Protein AF-A0A538G7Y5-F1 (afdb_monomer)

Radius of gyration: 35.53 Å; Cα contacts (8 Å, |Δi|>4): 557; chains: 1; bounding box: 92×78×124 Å

Structure (mmCIF, N/CA/C/O backbone):
data_AF-A0A538G7Y5-F1
#
_entry.id   AF-A0A538G7Y5-F1
#
loop_
_atom_site.group_PDB
_atom_site.id
_atom_site.type_symbol
_atom_site.label_atom_id
_atom_site.label_alt_id
_atom_site.label_comp_id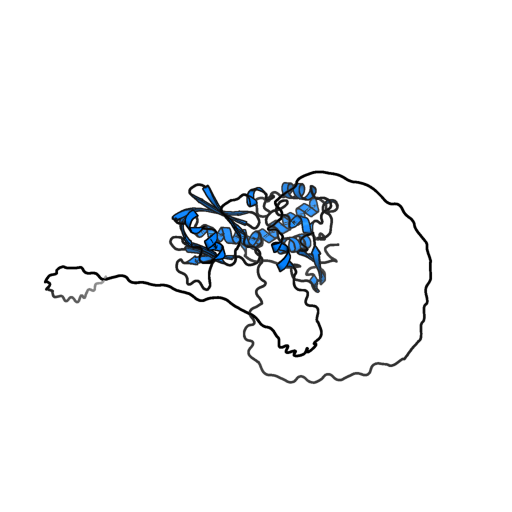
_atom_site.label_asym_id
_atom_site.label_entity_id
_atom_site.label_seq_id
_atom_site.pdbx_PDB_ins_code
_atom_site.Cartn_x
_atom_site.Cartn_y
_atom_site.Cartn_z
_atom_site.occupancy
_atom_site.B_iso_or_equiv
_atom_site.auth_seq_id
_atom_site.auth_comp_id
_atom_site.auth_asym_id
_atom_site.auth_atom_id
_atom_site.pdbx_PDB_model_num
ATOM 1 N N . SER A 1 1 ? 30.033 -26.749 68.270 1.00 37.12 1 SER A N 1
ATOM 2 C CA . SER A 1 1 ? 30.764 -25.548 68.703 1.00 37.12 1 SER A CA 1
ATOM 3 C C . SER A 1 1 ? 29.894 -24.331 68.432 1.00 37.12 1 SER A C 1
ATOM 5 O O . SER A 1 1 ? 29.541 -24.134 67.280 1.00 37.12 1 SER A O 1
ATOM 7 N N . THR A 1 2 ? 29.490 -23.635 69.507 1.00 37.06 2 THR A N 1
ATOM 8 C CA . THR A 1 2 ? 29.019 -22.225 69.606 1.00 37.06 2 THR A CA 1
ATOM 9 C C . THR A 1 2 ? 27.971 -21.699 68.603 1.00 37.06 2 THR A C 1
ATOM 11 O O . THR A 1 2 ? 28.247 -21.573 67.421 1.00 37.06 2 THR A O 1
ATOM 14 N N . ALA A 1 3 ? 26.719 -21.454 69.016 1.00 35.69 3 ALA A N 1
ATOM 15 C CA . ALA A 1 3 ? 26.201 -20.305 69.804 1.00 35.69 3 ALA A CA 1
ATOM 16 C C . ALA A 1 3 ? 25.670 -19.177 68.877 1.00 35.69 3 ALA A C 1
ATOM 18 O O . ALA A 1 3 ? 26.408 -18.679 68.044 1.00 35.69 3 ALA A O 1
ATOM 19 N N . ASN A 1 4 ? 24.364 -18.880 68.825 1.00 34.50 4 ASN A N 1
ATOM 20 C CA . ASN A 1 4 ? 23.511 -18.151 69.789 1.00 34.50 4 ASN A CA 1
ATOM 21 C C . ASN A 1 4 ? 23.574 -16.611 69.640 1.00 34.50 4 ASN A C 1
ATOM 23 O O . ASN A 1 4 ? 24.635 -16.034 69.856 1.00 34.50 4 ASN A O 1
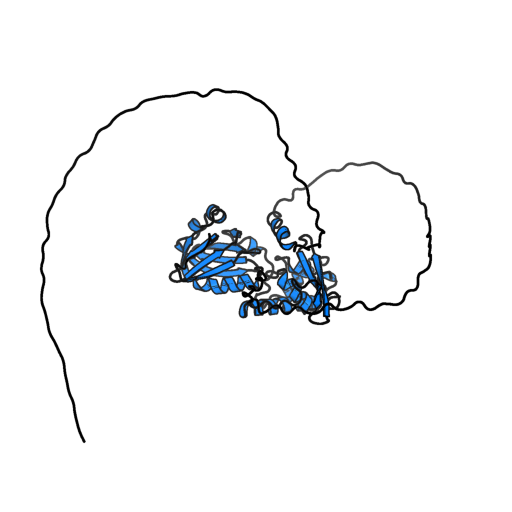ATOM 27 N N . ARG A 1 5 ? 22.419 -15.979 69.342 1.00 37.25 5 ARG A N 1
ATOM 28 C CA . ARG A 1 5 ? 21.865 -14.687 69.853 1.00 37.25 5 ARG A CA 1
ATOM 29 C C . ARG A 1 5 ? 20.772 -14.192 68.889 1.00 37.25 5 ARG A C 1
ATOM 31 O O . ARG A 1 5 ? 21.045 -13.974 67.719 1.00 37.25 5 ARG A O 1
ATOM 38 N N . SER A 1 6 ? 19.480 -14.215 69.227 1.00 34.50 6 SER A N 1
ATOM 39 C CA . SER A 1 6 ? 18.731 -13.441 70.242 1.00 34.50 6 SER A CA 1
ATOM 40 C C . SER A 1 6 ? 18.608 -11.939 69.900 1.00 34.50 6 SER A C 1
ATOM 42 O O . SER A 1 6 ? 19.585 -11.211 69.810 1.00 34.50 6 SER A O 1
ATOM 44 N N . GLN A 1 7 ? 17.384 -11.522 69.548 1.00 34.81 7 GLN A N 1
ATOM 45 C CA . GLN A 1 7 ? 16.496 -10.632 70.325 1.00 34.81 7 GLN A CA 1
ATOM 46 C C . GLN A 1 7 ? 16.697 -9.121 70.086 1.00 34.81 7 GLN A C 1
ATOM 48 O O . GLN A 1 7 ? 17.683 -8.547 70.523 1.00 34.81 7 GLN A O 1
ATOM 53 N N . ARG A 1 8 ? 15.653 -8.430 69.601 1.00 33.28 8 ARG A N 1
ATOM 54 C CA . ARG A 1 8 ? 14.749 -7.651 70.476 1.00 33.28 8 ARG A CA 1
ATOM 55 C C . ARG A 1 8 ? 13.615 -6.975 69.704 1.00 33.28 8 ARG A C 1
ATOM 57 O O . ARG A 1 8 ? 13.812 -6.281 68.718 1.00 33.28 8 ARG A O 1
ATOM 64 N N . ALA A 1 9 ? 12.425 -7.152 70.262 1.00 33.12 9 ALA A N 1
ATOM 65 C CA . ALA A 1 9 ? 11.212 -6.408 69.988 1.00 33.12 9 ALA A CA 1
ATOM 66 C C . ALA A 1 9 ? 11.254 -4.995 70.597 1.00 33.12 9 ALA A C 1
ATOM 68 O O . ALA A 1 9 ? 11.871 -4.791 71.643 1.00 33.12 9 ALA A O 1
ATOM 69 N N . LYS A 1 10 ? 10.446 -4.081 70.045 1.00 32.06 10 LYS A N 1
ATOM 70 C CA . LYS A 1 10 ? 9.676 -3.112 70.838 1.00 32.06 10 LYS A CA 1
ATOM 71 C C . LYS A 1 10 ? 8.246 -3.016 70.300 1.00 32.06 10 LYS A C 1
ATOM 73 O O . LYS A 1 10 ? 8.011 -2.657 69.154 1.00 32.06 10 LYS A O 1
ATOM 78 N N . ARG A 1 11 ? 7.311 -3.385 71.178 1.00 31.72 11 ARG A N 1
ATOM 79 C CA . ARG A 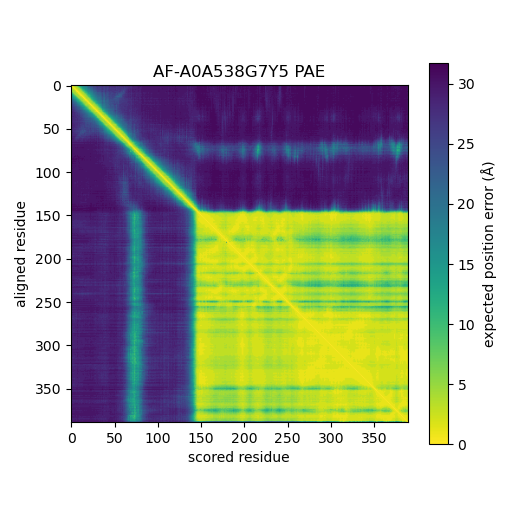1 11 ? 5.878 -3.069 71.153 1.00 31.72 11 ARG A CA 1
ATOM 80 C C . ARG A 1 11 ? 5.661 -1.653 71.706 1.00 31.72 11 ARG A C 1
ATOM 82 O O . ARG A 1 11 ? 6.438 -1.243 72.561 1.00 31.72 11 ARG A O 1
ATOM 89 N N . CYS A 1 12 ? 4.569 -1.004 71.296 1.00 27.00 12 CYS A N 1
ATOM 90 C CA . CYS A 1 12 ? 3.493 -0.427 72.139 1.00 27.00 12 CYS A CA 1
ATOM 91 C C . CYS A 1 12 ? 2.478 0.258 71.195 1.00 27.00 12 CYS A C 1
ATOM 93 O O . CYS A 1 12 ? 2.876 1.101 70.405 1.00 27.00 12 CYS A O 1
ATOM 95 N N . ARG A 1 13 ? 1.263 -0.279 70.988 1.00 30.56 13 ARG A N 1
ATOM 96 C CA . ARG A 1 13 ? 0.015 -0.219 71.798 1.00 30.56 13 ARG A CA 1
ATOM 97 C C . ARG A 1 13 ? -0.617 1.177 71.893 1.00 30.56 13 ARG A C 1
ATOM 99 O O . ARG A 1 13 ? -0.076 2.026 72.580 1.00 30.56 13 ARG A O 1
ATOM 106 N N . CYS A 1 14 ? -1.773 1.317 71.223 1.00 26.86 14 CYS A N 1
ATOM 107 C CA . CYS A 1 14 ? -3.120 1.621 71.772 1.00 26.86 14 CYS A CA 1
ATOM 108 C C . CYS A 1 14 ? -3.358 3.135 71.963 1.00 26.86 14 CYS A C 1
ATOM 110 O O . CYS A 1 14 ? -2.435 3.835 72.331 1.00 26.86 14 CYS A O 1
ATOM 112 N N . SER A 1 15 ? -4.520 3.738 71.691 1.00 29.39 15 SER A N 1
ATOM 113 C CA . SER A 1 15 ? -5.910 3.317 71.937 1.00 29.39 15 SER A CA 1
ATOM 114 C C . SER A 1 15 ? -6.896 4.281 71.218 1.00 29.39 15 SER A C 1
ATOM 116 O O . SER A 1 15 ? -6.642 5.476 71.153 1.00 29.39 15 SER A O 1
ATOM 118 N N . SER A 1 16 ? -7.918 3.762 70.521 1.00 30.14 16 SER A N 1
ATOM 119 C CA . SER A 1 16 ? -9.374 3.868 70.825 1.00 30.14 16 SER A CA 1
ATOM 120 C C . SER A 1 16 ? -10.114 5.213 70.582 1.00 30.14 16 SER A C 1
ATOM 122 O O . SER A 1 16 ? -9.964 6.150 71.354 1.00 30.14 16 SER A O 1
ATOM 124 N N . ARG A 1 17 ? -10.962 5.211 69.525 1.00 35.62 17 ARG A N 1
ATOM 125 C CA . ARG A 1 17 ? -12.404 5.614 69.362 1.00 35.62 17 ARG A CA 1
ATOM 126 C C . ARG A 1 17 ? -13.182 6.188 70.588 1.00 35.62 17 ARG A C 1
ATOM 128 O O . ARG A 1 17 ? -12.728 5.894 71.687 1.00 35.62 17 ARG A O 1
ATOM 135 N N . PRO A 1 18 ? -14.419 6.781 70.477 1.00 49.31 18 PRO A N 1
ATOM 136 C CA . PRO A 1 18 ? -15.397 6.803 69.347 1.00 49.31 18 PRO A CA 1
ATOM 137 C C . PRO A 1 18 ? -16.271 8.094 69.122 1.00 49.31 18 PRO A C 1
ATOM 139 O O . PRO A 1 18 ? -16.289 9.011 69.928 1.00 49.31 18 PRO A O 1
ATOM 142 N N . ALA A 1 19 ? -17.057 8.052 68.025 1.00 33.25 19 ALA A N 1
ATOM 143 C CA . ALA A 1 19 ? -18.472 8.452 67.794 1.00 33.25 19 ALA A CA 1
ATOM 144 C C . ALA A 1 19 ? -19.039 9.863 68.098 1.00 33.25 19 ALA A C 1
ATOM 146 O O . ALA A 1 19 ? -19.071 10.304 69.239 1.00 33.25 19 ALA A O 1
ATOM 147 N N . SER A 1 20 ? -19.724 10.448 67.096 1.00 31.27 20 SER A N 1
ATOM 148 C CA . SER A 1 20 ? -21.167 10.801 67.157 1.00 31.27 20 SER A CA 1
ATOM 149 C C . SER A 1 20 ? -21.691 11.427 65.839 1.00 31.27 20 SER A C 1
ATOM 151 O O . SER A 1 20 ? -21.189 12.432 65.353 1.00 31.27 20 SER A O 1
ATOM 153 N N . SER A 1 21 ? -22.722 10.809 65.258 1.00 35.72 21 SER A N 1
ATOM 154 C CA . SER A 1 21 ? -23.845 11.460 64.534 1.00 35.72 21 SER A CA 1
ATOM 155 C C . SER A 1 21 ? -25.024 11.555 65.548 1.00 35.72 21 SER A C 1
ATOM 157 O O . SER A 1 21 ? -24.822 10.986 66.628 1.00 35.72 21 SER A O 1
ATOM 159 N N . PRO A 1 22 ? -26.241 12.131 65.316 1.00 50.97 22 PRO A N 1
ATOM 160 C CA . PRO A 1 22 ? -26.964 12.405 64.049 1.00 50.97 22 PRO A CA 1
ATOM 161 C C . PRO A 1 22 ? -27.917 13.655 64.054 1.00 50.97 22 PRO A C 1
ATOM 163 O O . PRO A 1 22 ? -27.964 14.405 65.021 1.00 50.97 22 PRO A O 1
ATOM 166 N N . GLY A 1 23 ? -28.749 13.831 63.008 1.00 30.03 23 GLY A N 1
ATOM 167 C CA . GLY A 1 23 ? -30.025 14.600 63.044 1.00 30.03 23 GLY A CA 1
ATOM 168 C C . GLY A 1 23 ? -30.294 15.442 61.779 1.00 30.03 23 GLY A C 1
ATOM 169 O O . GLY A 1 23 ? -29.528 16.357 61.521 1.00 30.03 23 GLY A O 1
ATOM 170 N N . ARG A 1 24 ? -31.202 15.044 60.858 1.00 33.09 24 ARG A N 1
ATOM 171 C CA . ARG A 1 24 ? -32.681 15.306 60.787 1.00 33.09 24 ARG A CA 1
ATOM 172 C C . ARG A 1 24 ? -33.007 16.785 60.461 1.00 33.09 24 ARG A C 1
ATOM 174 O O . ARG A 1 24 ? -32.385 17.641 61.057 1.00 33.09 24 ARG A O 1
ATOM 181 N N . ALA A 1 25 ? -33.959 17.206 59.617 1.00 31.55 25 ALA A N 1
ATOM 182 C CA . ALA A 1 25 ? -35.055 16.626 58.822 1.00 31.55 25 ALA A CA 1
ATOM 183 C C . ALA A 1 25 ? -35.535 17.687 57.771 1.00 31.55 25 ALA A C 1
ATOM 185 O O . ALA A 1 25 ? -35.171 18.851 57.906 1.00 31.55 25 ALA A O 1
ATOM 186 N N . GLY A 1 26 ? -36.322 17.297 56.746 1.00 29.72 26 GLY A N 1
ATOM 187 C CA . GLY A 1 26 ? -37.007 18.196 55.767 1.00 29.72 26 GLY A CA 1
ATOM 188 C C . GLY A 1 26 ? -38.206 18.977 56.365 1.00 29.72 26 GLY A C 1
ATOM 189 O O . GLY A 1 26 ? -38.233 19.054 57.594 1.00 29.72 26 GLY A O 1
ATOM 190 N N . PRO A 1 27 ? -39.229 19.483 55.611 1.00 50.50 27 PRO A N 1
ATOM 191 C CA . PRO A 1 27 ? -39.677 19.095 54.249 1.00 50.50 27 PRO A CA 1
ATOM 192 C C . PRO A 1 27 ? -40.274 20.222 53.320 1.00 50.50 27 PRO A C 1
ATOM 194 O O . PRO A 1 27 ? -40.378 21.372 53.715 1.00 50.50 27 PRO A O 1
ATOM 197 N N . PHE A 1 28 ? -40.690 19.823 52.098 1.00 30.22 28 PHE A N 1
ATOM 198 C CA . PHE A 1 28 ? -41.866 20.236 51.269 1.00 30.22 28 PHE A CA 1
ATOM 199 C C . PHE A 1 28 ? -42.219 21.714 50.924 1.00 30.22 28 PHE A C 1
ATOM 201 O O . PHE A 1 28 ? -42.477 22.504 51.820 1.00 30.22 28 PHE A O 1
ATOM 208 N N . PHE A 1 29 ? -42.388 21.994 49.610 1.00 30.94 29 PHE A N 1
ATOM 209 C CA . PHE A 1 29 ? -43.566 22.559 48.874 1.00 30.94 29 PHE A CA 1
ATOM 210 C C . PHE A 1 29 ? -43.137 23.319 47.583 1.00 30.94 29 PHE A C 1
ATOM 212 O O . PHE A 1 29 ? -42.236 24.149 47.628 1.00 30.94 29 PHE A O 1
ATOM 219 N N . GLY A 1 30 ? -43.776 23.036 46.433 1.00 27.12 30 GLY A N 1
ATOM 220 C CA . GLY A 1 30 ? -44.039 24.036 45.363 1.00 27.12 30 GLY A CA 1
ATOM 221 C C . GLY A 1 30 ? -45.448 24.634 45.573 1.00 27.12 30 GLY A C 1
ATOM 222 O O . GLY A 1 30 ? -46.001 24.339 46.636 1.00 27.12 30 GLY A O 1
ATOM 223 N N . PRO A 1 31 ? -46.111 25.344 44.629 1.00 50.81 31 PRO A N 1
ATOM 224 C CA . PRO A 1 31 ? -45.771 25.772 43.259 1.00 50.81 31 PRO A CA 1
ATOM 225 C C . PRO A 1 31 ? -46.004 27.308 43.054 1.00 50.81 31 PRO A C 1
ATOM 227 O O . PRO A 1 31 ? -45.910 28.041 44.032 1.00 50.81 31 PRO A O 1
ATOM 230 N N . ASP A 1 32 ? -46.266 27.743 41.807 1.00 28.28 32 ASP A N 1
ATOM 231 C CA . ASP A 1 32 ? -46.847 29.024 41.304 1.00 28.28 32 ASP A CA 1
ATOM 232 C C . ASP A 1 32 ? -45.919 29.747 40.308 1.00 28.28 32 ASP A C 1
ATOM 234 O O . ASP A 1 32 ? -44.796 30.131 40.626 1.00 28.28 32 ASP A O 1
ATOM 238 N N . GLU A 1 33 ? -46.200 29.648 39.003 1.00 27.64 33 GLU A N 1
ATOM 239 C CA . GLU A 1 33 ? -47.138 30.477 38.210 1.00 27.64 33 GLU A CA 1
ATOM 240 C C . GLU A 1 33 ? -46.581 31.883 37.929 1.00 27.64 33 GLU A C 1
ATOM 242 O O . GLU A 1 33 ? -46.203 32.606 38.845 1.00 27.64 33 GLU A O 1
ATOM 247 N N . LEU A 1 34 ? -46.522 32.264 36.643 1.00 31.05 34 LEU A N 1
ATOM 248 C CA . LEU A 1 34 ? -47.270 33.398 36.068 1.00 31.05 34 LEU A CA 1
ATOM 249 C C . LEU A 1 34 ? -46.767 33.766 34.645 1.00 31.05 34 LEU A C 1
ATOM 251 O O . LEU A 1 34 ? -45.633 34.193 34.441 1.00 31.05 34 LEU A O 1
ATOM 255 N N . THR A 1 35 ? -47.691 33.575 33.691 1.00 28.86 35 THR A N 1
ATOM 256 C CA . THR A 1 35 ? -48.149 34.499 32.623 1.00 28.86 35 THR A CA 1
ATOM 257 C C . THR A 1 35 ? -47.250 34.931 31.452 1.00 28.86 35 THR A C 1
ATOM 259 O O . THR A 1 35 ? -46.318 35.715 31.590 1.00 28.86 35 THR A O 1
ATOM 262 N N . GLU A 1 36 ? -47.657 34.441 30.272 1.00 27.75 36 GLU A N 1
ATOM 263 C CA . GLU A 1 36 ? -48.044 35.164 29.038 1.00 27.75 36 GLU A CA 1
ATOM 264 C C . GLU A 1 36 ? -47.813 36.687 28.939 1.00 27.75 36 GLU A C 1
ATOM 266 O O . GLU A 1 36 ? -48.281 37.442 29.785 1.00 27.75 36 GLU A O 1
ATOM 271 N N . HIS A 1 37 ? -47.194 37.126 27.831 1.00 28.22 37 HIS A N 1
ATOM 272 C CA . HIS A 1 37 ? -47.759 38.011 26.781 1.00 28.22 37 HIS A CA 1
ATOM 273 C C . HIS A 1 37 ? -46.658 38.311 25.733 1.00 28.22 37 HIS A C 1
ATOM 275 O O . HIS A 1 37 ? -45.507 38.526 26.102 1.00 28.22 37 HIS A O 1
ATOM 281 N N . GLU A 1 38 ? -46.885 38.028 24.439 1.00 26.39 38 GLU A N 1
ATOM 282 C CA . GLU A 1 38 ? -47.305 39.001 23.393 1.00 26.39 38 GLU A CA 1
ATOM 283 C C . GLU A 1 38 ? -46.250 40.107 23.148 1.00 26.39 38 GLU A C 1
ATOM 285 O O . GLU A 1 38 ? -45.707 40.666 24.087 1.00 26.39 38 GLU A O 1
ATOM 290 N N . ALA A 1 39 ? -45.861 40.530 21.947 1.00 27.52 39 ALA A N 1
ATOM 291 C CA . ALA A 1 39 ? -46.276 40.294 20.574 1.00 27.52 39 ALA A CA 1
ATOM 292 C C . ALA A 1 39 ? -45.121 40.765 19.649 1.00 27.52 39 ALA A C 1
ATOM 294 O O . ALA A 1 39 ? -44.220 41.486 20.079 1.00 27.52 39 ALA A O 1
ATOM 295 N N . GLU A 1 40 ? -45.142 40.271 18.410 1.00 26.95 40 GLU A N 1
ATOM 296 C CA . GLU A 1 40 ? -45.105 41.010 17.129 1.00 26.95 40 GLU A CA 1
ATOM 297 C C . GLU A 1 40 ? -44.557 42.469 17.164 1.00 26.95 40 GLU A C 1
ATOM 299 O O . GLU A 1 40 ? -44.876 43.258 18.038 1.00 26.95 40 GLU A O 1
ATOM 304 N N . ASP A 1 41 ? -43.788 42.993 16.210 1.00 27.38 41 ASP A N 1
ATOM 305 C CA . ASP A 1 41 ? -43.881 42.775 14.777 1.00 27.38 41 ASP A CA 1
ATOM 306 C C . ASP A 1 41 ? -42.792 43.578 14.026 1.00 27.38 41 ASP A C 1
ATOM 308 O O . ASP A 1 41 ? -42.260 44.570 14.523 1.00 27.38 41 ASP A O 1
ATOM 312 N N . SER A 1 42 ? -42.594 43.203 12.761 1.00 25.70 42 SER A N 1
ATOM 313 C CA . SER A 1 42 ? -42.214 44.069 11.631 1.00 25.70 42 SER A CA 1
ATOM 314 C C . SER A 1 42 ? -40.831 44.754 11.558 1.00 25.70 42 SER A C 1
ATOM 316 O O . SER A 1 42 ? -40.558 45.773 12.187 1.00 25.70 42 SER A O 1
ATOM 318 N N . VAL A 1 43 ? -40.026 44.334 10.567 1.00 30.23 43 VAL A N 1
ATOM 319 C CA . VAL A 1 43 ? -39.169 45.261 9.800 1.00 30.23 43 VAL A CA 1
ATOM 320 C C . VAL A 1 43 ? -39.359 45.029 8.302 1.00 30.23 43 VAL A C 1
ATOM 322 O O . VAL A 1 43 ? -39.103 43.953 7.758 1.00 30.23 43 VAL A O 1
ATOM 325 N N . ALA A 1 44 ? -39.827 46.091 7.651 1.00 29.42 44 ALA A N 1
ATOM 326 C CA . ALA A 1 44 ? -40.088 46.205 6.231 1.00 29.42 44 ALA A CA 1
ATOM 327 C C . ALA A 1 44 ? -38.828 46.503 5.392 1.00 29.42 44 ALA A C 1
ATOM 329 O O . ALA A 1 44 ? -37.750 46.844 5.869 1.00 29.42 44 ALA A O 1
ATOM 330 N N . ARG A 1 45 ? -39.036 46.354 4.085 1.00 28.08 45 ARG A N 1
ATOM 331 C CA . ARG A 1 45 ? -38.105 46.366 2.953 1.00 28.08 45 ARG A CA 1
ATOM 332 C C . ARG A 1 45 ? -37.419 47.720 2.689 1.00 28.08 45 ARG A C 1
ATOM 334 O O . ARG A 1 45 ? -38.087 48.745 2.686 1.00 28.08 45 ARG A O 1
ATOM 341 N N . GLY A 1 46 ? -36.201 47.659 2.132 1.00 25.92 46 GLY A N 1
ATOM 342 C CA . GLY A 1 46 ? -35.958 48.254 0.806 1.00 25.92 46 GLY A CA 1
ATOM 343 C C . GLY A 1 46 ? -34.782 49.229 0.600 1.00 25.92 46 GLY A C 1
ATOM 344 O O . GLY A 1 46 ? -34.795 50.338 1.109 1.00 25.92 46 GLY A O 1
ATOM 345 N N . ARG A 1 47 ? -33.936 48.844 -0.376 1.00 29.03 47 ARG A N 1
ATOM 346 C CA . ARG A 1 47 ? -33.269 49.644 -1.441 1.00 29.03 47 ARG A CA 1
ATOM 347 C C . ARG A 1 47 ? -31.840 50.215 -1.259 1.00 29.03 47 ARG A C 1
ATOM 349 O O . ARG A 1 47 ? -31.624 51.197 -0.574 1.00 29.03 47 ARG A O 1
ATOM 356 N N . LEU A 1 48 ? -30.947 49.636 -2.085 1.00 28.17 48 LEU A N 1
ATOM 357 C CA . LEU A 1 48 ? -30.102 50.221 -3.160 1.00 28.17 48 LEU A CA 1
ATOM 358 C C . LEU A 1 48 ? -29.116 51.379 -2.872 1.00 28.17 48 LEU A C 1
ATOM 360 O O . LEU A 1 48 ? -29.553 52.493 -2.613 1.00 28.17 48 LEU A O 1
ATOM 364 N N . ARG A 1 49 ? -27.821 51.139 -3.175 1.00 26.59 49 ARG A N 1
ATOM 365 C CA . ARG A 1 49 ? -26.937 51.799 -4.193 1.00 26.59 49 ARG A CA 1
ATOM 366 C C . ARG A 1 49 ? -25.449 51.671 -3.790 1.00 26.59 49 ARG A C 1
ATOM 368 O O . ARG A 1 49 ? -25.112 51.902 -2.641 1.00 26.59 49 ARG A O 1
ATOM 375 N N . GLU A 1 50 ? -24.622 50.990 -4.593 1.00 28.36 50 GLU A N 1
ATOM 376 C CA . GLU A 1 50 ? -23.660 51.507 -5.604 1.00 28.36 50 GLU A CA 1
ATOM 377 C C . GLU A 1 50 ? -22.313 52.029 -5.054 1.00 28.36 50 GLU A C 1
ATOM 379 O O . GLU A 1 50 ? -22.269 53.004 -4.316 1.00 28.36 50 GLU A O 1
ATOM 384 N N . GLY A 1 51 ? -21.211 51.459 -5.567 1.00 26.06 51 GLY A N 1
ATOM 385 C CA . GLY A 1 51 ? -20.004 52.224 -5.930 1.00 26.06 51 GLY A CA 1
ATOM 386 C C . GLY A 1 51 ? -18.717 51.999 -5.115 1.00 26.06 51 GLY A C 1
ATOM 387 O O . GLY A 1 51 ? -18.800 51.661 -3.945 1.00 26.06 51 GLY A O 1
ATOM 388 N N . PRO A 1 52 ? -17.515 52.143 -5.721 1.00 42.69 52 PRO A N 1
ATOM 389 C CA . PRO A 1 52 ? -16.364 51.267 -5.467 1.00 42.69 52 PRO A CA 1
ATOM 390 C C . PRO A 1 52 ? -15.144 51.968 -4.837 1.00 42.69 52 PRO A C 1
ATOM 392 O O . PRO A 1 52 ? 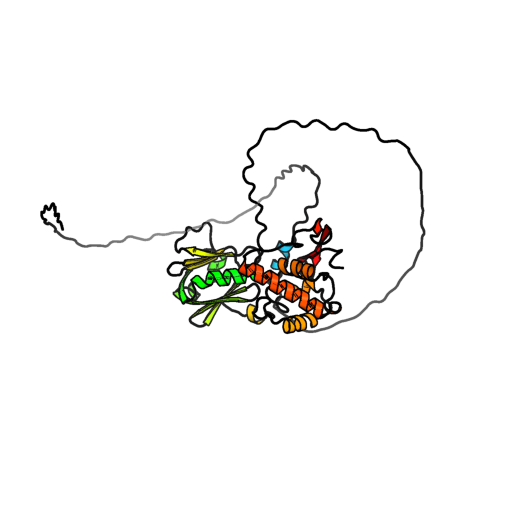-15.054 53.192 -4.808 1.00 42.69 52 PRO A O 1
ATOM 395 N N . THR A 1 53 ? -14.124 51.205 -4.4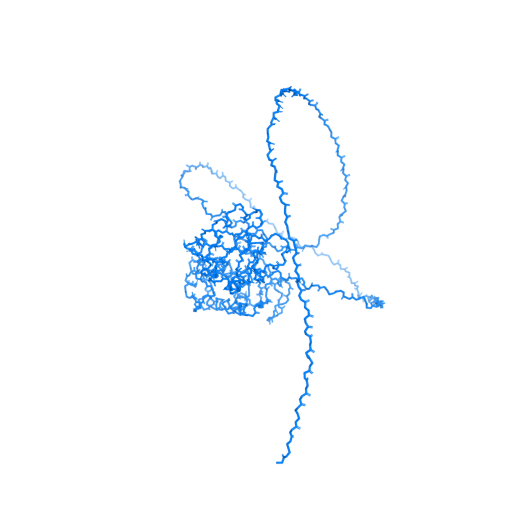21 1.00 27.72 53 THR A N 1
ATOM 396 C CA . THR A 1 53 ? -12.742 51.725 -4.400 1.00 27.72 53 THR A CA 1
ATOM 397 C C . THR A 1 53 ? -11.697 50.625 -4.572 1.00 27.72 53 THR A C 1
ATOM 399 O O . THR A 1 53 ? -11.620 49.654 -3.824 1.00 27.72 53 THR A O 1
ATOM 402 N N . VAL A 1 54 ? -10.901 50.816 -5.620 1.00 25.38 54 VAL A N 1
ATOM 403 C CA . VAL A 1 54 ? -9.678 50.104 -5.988 1.00 25.38 54 VAL A CA 1
ATOM 404 C C . VAL A 1 54 ? -8.530 50.606 -5.113 1.00 25.38 54 VAL A C 1
ATOM 406 O O . VAL A 1 54 ? -8.419 51.808 -4.892 1.00 25.38 54 VAL A O 1
ATOM 409 N N . CYS A 1 55 ? -7.621 49.719 -4.701 1.00 23.97 55 CYS A N 1
ATOM 410 C CA . CYS A 1 55 ? -6.262 50.124 -4.348 1.00 23.97 55 CYS A CA 1
ATOM 411 C C . CYS A 1 55 ? -5.262 49.057 -4.817 1.00 23.97 55 CYS A C 1
ATOM 413 O O . CYS A 1 55 ? -5.205 47.947 -4.289 1.00 23.97 55 CYS A O 1
ATOM 415 N N . GLN A 1 56 ? -4.518 49.398 -5.871 1.00 26.09 56 GLN A N 1
ATOM 416 C CA . GLN A 1 56 ? -3.343 48.683 -6.364 1.00 26.09 56 GLN A CA 1
ATOM 417 C C . GLN A 1 56 ? -2.166 48.896 -5.403 1.00 26.09 56 GLN A C 1
ATOM 419 O O . GLN A 1 56 ? -1.963 50.011 -4.931 1.00 26.09 56 GLN A O 1
ATOM 424 N N . LYS A 1 57 ? -1.328 47.871 -5.206 1.00 28.00 57 LYS A N 1
ATOM 425 C CA . LYS A 1 57 ? 0.103 48.056 -4.916 1.00 28.00 57 LYS A CA 1
ATOM 426 C C . LYS A 1 57 ? 0.934 46.889 -5.461 1.00 28.00 57 LYS A C 1
ATOM 428 O O . LYS A 1 57 ? 0.911 45.777 -4.950 1.00 28.00 57 LYS A O 1
ATOM 433 N N . GLU A 1 58 ? 1.526 47.208 -6.605 1.00 26.98 58 GLU A N 1
ATOM 434 C CA . GLU A 1 58 ? 2.831 46.884 -7.191 1.00 26.98 58 GLU A CA 1
ATOM 435 C C . GLU A 1 58 ? 3.627 45.625 -6.813 1.00 26.98 58 GLU A C 1
ATOM 437 O O . GLU A 1 58 ? 3.778 45.202 -5.671 1.00 26.98 58 GLU A O 1
ATOM 442 N N . ARG A 1 59 ? 4.201 45.082 -7.891 1.00 25.45 59 ARG A N 1
ATOM 443 C CA . ARG A 1 59 ? 5.016 43.880 -8.028 1.00 25.45 59 ARG A CA 1
ATOM 444 C C . ARG A 1 59 ? 6.478 44.184 -7.709 1.00 25.45 59 ARG A C 1
ATOM 446 O O . ARG A 1 59 ? 7.012 45.167 -8.209 1.00 25.45 59 ARG A O 1
ATOM 453 N N . HIS A 1 60 ? 7.153 43.258 -7.034 1.00 26.56 60 HIS A N 1
ATOM 454 C CA . HIS A 1 60 ? 8.604 43.099 -7.131 1.00 26.56 60 HIS A CA 1
ATOM 455 C C . HIS A 1 60 ? 8.920 41.725 -7.728 1.00 26.56 60 HIS A C 1
ATOM 457 O O . HIS A 1 60 ? 8.516 40.683 -7.212 1.00 26.56 60 HIS A O 1
ATOM 463 N N . THR A 1 61 ? 9.612 41.761 -8.861 1.00 26.39 61 THR A N 1
ATOM 464 C CA . THR A 1 61 ? 10.018 40.631 -9.695 1.00 26.39 61 THR A CA 1
ATOM 465 C C . THR A 1 61 ? 11.347 40.080 -9.180 1.00 26.39 61 THR A C 1
ATOM 467 O O . THR A 1 61 ? 12.334 40.809 -9.150 1.00 26.39 61 THR A O 1
ATOM 470 N N . LEU A 1 62 ? 11.403 38.797 -8.814 1.00 28.02 62 LEU A N 1
ATOM 471 C CA . LEU A 1 62 ? 12.657 38.060 -8.626 1.00 28.02 62 LEU A CA 1
ATOM 472 C C . LEU A 1 62 ? 12.555 36.693 -9.310 1.00 28.02 62 LEU A C 1
ATOM 474 O O . LEU A 1 62 ? 11.525 36.024 -9.254 1.00 28.02 62 LEU A O 1
ATOM 478 N N . LEU A 1 63 ? 13.634 36.354 -10.016 1.00 28.94 63 LEU A N 1
ATOM 479 C CA . LEU A 1 63 ? 13.749 35.294 -11.008 1.00 28.94 63 LEU A CA 1
ATOM 480 C C . LEU A 1 63 ? 13.381 33.897 -10.485 1.00 28.94 63 LEU A C 1
ATOM 482 O O . LEU A 1 63 ? 13.771 33.478 -9.396 1.00 28.94 63 LEU A O 1
ATOM 486 N N . ALA A 1 64 ? 12.678 33.157 -11.342 1.00 24.42 64 ALA A N 1
ATOM 487 C CA . ALA A 1 64 ? 12.287 31.772 -11.154 1.00 24.42 64 ALA A CA 1
ATOM 488 C C . ALA A 1 64 ? 13.490 30.821 -11.280 1.00 24.42 64 ALA A C 1
ATOM 490 O O . ALA A 1 64 ? 14.051 30.644 -12.358 1.00 24.42 64 ALA A O 1
ATOM 491 N N . ALA A 1 65 ? 13.828 30.138 -10.187 1.00 27.81 65 ALA A N 1
ATOM 492 C CA . ALA A 1 65 ? 14.420 28.809 -10.255 1.00 27.81 65 ALA A CA 1
ATOM 493 C C . ALA A 1 65 ? 13.263 27.801 -10.281 1.00 27.81 65 ALA A C 1
ATOM 495 O O . ALA A 1 65 ? 12.494 27.717 -9.320 1.00 27.81 65 ALA A O 1
ATOM 496 N N . SER A 1 66 ? 13.115 27.071 -11.387 1.00 30.45 66 SER A N 1
ATOM 497 C CA . SER A 1 66 ? 12.080 26.052 -11.588 1.00 30.45 66 SER A CA 1
ATOM 498 C C . SER A 1 66 ? 12.149 24.972 -10.505 1.00 30.45 66 SER A C 1
ATOM 500 O O . SER A 1 66 ? 12.902 24.004 -10.600 1.00 30.45 66 SER A O 1
ATOM 502 N N . ARG A 1 67 ? 11.346 25.133 -9.450 1.00 28.36 67 ARG A N 1
ATOM 503 C CA . ARG A 1 67 ? 11.038 24.073 -8.491 1.00 28.36 67 ARG A CA 1
ATOM 504 C C . ARG A 1 67 ? 10.054 23.120 -9.155 1.00 28.36 67 ARG A C 1
ATOM 506 O O . ARG A 1 67 ? 8.868 23.419 -9.253 1.00 28.36 67 ARG A O 1
ATOM 513 N N . VAL A 1 68 ? 10.545 21.963 -9.584 1.00 31.23 68 VAL A N 1
ATOM 514 C CA . VAL A 1 68 ? 9.688 20.811 -9.870 1.00 31.23 68 VAL A CA 1
ATOM 515 C C . VAL A 1 68 ? 9.058 20.386 -8.543 1.00 31.23 68 VAL A C 1
ATOM 517 O O . VAL A 1 68 ? 9.729 19.836 -7.671 1.00 31.23 68 VAL A O 1
ATOM 520 N N . VAL A 1 69 ? 7.780 20.710 -8.361 1.00 30.42 69 VAL A N 1
ATOM 521 C CA . VAL A 1 69 ? 6.961 20.185 -7.265 1.00 30.42 69 VAL A CA 1
ATOM 522 C C . VAL A 1 69 ? 6.586 18.744 -7.636 1.00 30.42 69 VAL A C 1
ATOM 524 O O . VAL A 1 69 ? 6.130 18.525 -8.760 1.00 30.42 69 VAL A O 1
ATOM 527 N N . PRO A 1 70 ? 6.784 17.745 -6.759 1.00 39.28 70 PRO A N 1
ATOM 528 C CA . PRO A 1 70 ? 6.363 16.380 -7.050 1.00 39.28 70 PRO A CA 1
ATOM 529 C C . PRO A 1 70 ? 4.836 16.324 -7.219 1.00 39.28 70 PRO A C 1
ATOM 531 O O . PRO A 1 70 ? 4.080 16.644 -6.307 1.00 39.28 70 PRO A O 1
ATOM 534 N N . VAL A 1 71 ? 4.390 15.894 -8.402 1.00 41.41 71 VAL A N 1
ATOM 535 C CA . VAL A 1 71 ? 2.979 15.849 -8.848 1.00 41.41 71 VAL A CA 1
ATOM 536 C C . VAL A 1 71 ? 2.156 14.757 -8.129 1.00 41.41 71 VAL A C 1
ATOM 538 O O . VAL A 1 71 ? 0.947 14.639 -8.325 1.00 41.41 71 VAL A O 1
ATOM 541 N N . ASP A 1 72 ? 2.773 13.992 -7.221 1.00 43.50 72 ASP A N 1
ATOM 542 C CA . ASP A 1 72 ? 2.113 12.922 -6.460 1.00 43.50 72 ASP A CA 1
ATOM 543 C C . ASP A 1 72 ? 0.976 13.426 -5.537 1.00 43.50 72 ASP A C 1
ATOM 545 O O . ASP A 1 72 ? 0.136 12.627 -5.125 1.00 43.50 72 ASP A O 1
ATOM 549 N N . GLU A 1 73 ? 0.884 14.733 -5.244 1.00 38.78 73 GLU A N 1
ATOM 550 C CA . GLU A 1 73 ? -0.210 15.309 -4.437 1.00 38.78 73 GLU A CA 1
ATOM 551 C C . GLU A 1 73 ? -1.564 15.391 -5.174 1.00 38.78 73 GLU A C 1
ATOM 553 O O . GLU A 1 73 ? -2.614 15.372 -4.527 1.00 38.78 73 GLU A O 1
ATOM 558 N N . VAL A 1 74 ? -1.574 15.472 -6.512 1.00 37.53 74 VAL A N 1
ATOM 559 C CA . VAL A 1 74 ? -2.791 15.792 -7.292 1.00 37.53 74 VAL A CA 1
ATOM 560 C C . VAL A 1 74 ? -3.459 14.545 -7.888 1.00 37.53 74 VAL A C 1
ATOM 562 O O . VAL A 1 74 ? -4.688 14.461 -7.925 1.00 37.53 74 VAL A O 1
ATOM 565 N N . ALA A 1 75 ? -2.680 13.537 -8.288 1.00 38.59 75 ALA A N 1
ATOM 566 C CA . ALA A 1 75 ? -3.170 12.384 -9.051 1.00 38.59 75 ALA A CA 1
ATOM 567 C C . ALA A 1 75 ? -4.156 11.471 -8.289 1.00 38.59 75 ALA A C 1
ATOM 569 O O . ALA A 1 75 ? -5.121 10.965 -8.861 1.00 38.59 75 ALA A O 1
ATOM 570 N N . GLU A 1 76 ? -3.985 11.283 -6.977 1.00 44.22 76 GLU A N 1
ATOM 571 C CA . GLU A 1 76 ? -4.857 10.383 -6.199 1.00 44.22 76 GLU A CA 1
ATOM 572 C C . GLU A 1 76 ? -6.233 10.971 -5.857 1.00 44.22 76 GLU A C 1
ATOM 574 O O . GLU A 1 76 ? -7.128 10.239 -5.412 1.00 44.22 76 GLU A O 1
ATOM 579 N N . ARG A 1 77 ? -6.429 12.275 -6.089 1.00 37.22 77 ARG A N 1
ATOM 580 C CA . ARG A 1 77 ? -7.723 12.943 -5.906 1.00 37.22 77 ARG A CA 1
ATOM 581 C C . ARG A 1 77 ? -8.736 12.525 -6.982 1.00 37.22 77 ARG A C 1
ATOM 583 O O . ARG A 1 77 ? -9.931 12.562 -6.714 1.00 37.22 77 ARG A O 1
ATOM 590 N N . ILE A 1 78 ? -8.265 12.063 -8.146 1.00 38.25 78 ILE A N 1
ATOM 591 C CA . ILE A 1 78 ? -9.099 11.678 -9.300 1.00 38.25 78 ILE A CA 1
ATOM 592 C C . ILE A 1 78 ? -9.521 10.194 -9.252 1.00 38.25 78 ILE A C 1
ATOM 594 O O . ILE A 1 78 ? -10.588 9.832 -9.738 1.00 38.25 78 ILE A O 1
ATOM 598 N N . GLN A 1 79 ? -8.783 9.325 -8.554 1.00 43.59 79 GLN A N 1
ATOM 599 C CA . GLN A 1 79 ? -9.119 7.892 -8.445 1.00 43.59 79 GLN A CA 1
ATOM 600 C C . GLN A 1 79 ? -10.328 7.574 -7.536 1.00 43.59 79 GLN A C 1
ATOM 602 O O . GLN A 1 79 ? -10.680 6.411 -7.362 1.00 43.59 79 GLN A O 1
ATOM 607 N N . GLY A 1 80 ? -10.983 8.586 -6.956 1.00 31.88 80 GLY A N 1
ATOM 608 C CA . GLY A 1 80 ? -12.232 8.425 -6.200 1.00 31.88 80 GLY A CA 1
ATOM 609 C C . GLY A 1 80 ? -13.513 8.445 -7.046 1.00 31.88 80 GLY A C 1
ATOM 610 O O . GLY A 1 80 ? -14.585 8.304 -6.469 1.00 31.88 80 GLY A O 1
ATOM 611 N N . GLY A 1 81 ? -13.424 8.639 -8.369 1.00 31.03 81 GLY A N 1
ATOM 612 C CA . GLY A 1 81 ? -14.585 8.956 -9.212 1.00 31.03 81 GLY A CA 1
ATOM 613 C C . GLY A 1 81 ? -14.664 8.236 -10.559 1.00 31.03 81 GLY A C 1
ATOM 614 O O . GLY A 1 81 ? -15.174 8.822 -11.503 1.00 31.03 81 GLY A O 1
ATOM 615 N N . VAL A 1 82 ? -14.175 6.997 -10.686 1.00 32.53 82 VAL A N 1
ATOM 616 C CA . VAL A 1 82 ? -14.370 6.205 -11.921 1.00 32.53 82 VAL A CA 1
ATOM 617 C C . VAL A 1 82 ? -14.920 4.821 -11.589 1.00 32.53 82 VAL A C 1
ATOM 619 O O . VAL A 1 82 ? -14.254 3.802 -11.747 1.00 32.53 82 VAL A O 1
ATOM 622 N N . LEU A 1 83 ? -16.155 4.796 -11.088 1.00 34.97 83 LEU A N 1
ATOM 623 C CA . LEU A 1 83 ? -17.041 3.632 -11.109 1.00 34.97 83 LEU A CA 1
ATOM 624 C C . LEU A 1 83 ? -18.481 4.130 -11.305 1.00 34.97 83 LEU A C 1
ATOM 626 O O . LEU A 1 83 ? -19.136 4.510 -10.341 1.00 34.97 83 LEU A O 1
ATOM 630 N N . GLY A 1 84 ? -18.934 4.120 -12.559 1.00 26.91 84 GLY A N 1
ATOM 631 C CA . GLY A 1 84 ? -20.277 4.507 -13.017 1.00 26.91 84 GLY A CA 1
ATOM 632 C C . GLY A 1 84 ? -20.158 5.463 -14.210 1.00 26.91 84 GLY A C 1
ATOM 633 O O . GLY A 1 84 ? -19.384 6.404 -14.139 1.00 26.91 84 GLY A O 1
ATOM 634 N N . GLU A 1 85 ? -20.783 5.286 -15.369 1.00 28.11 85 GLU A N 1
ATOM 635 C CA . GLU A 1 85 ? -21.744 4.310 -15.883 1.00 28.11 85 GLU A CA 1
ATOM 636 C C . GLU A 1 85 ? -21.498 4.227 -17.405 1.00 28.11 85 GLU A C 1
ATOM 638 O O . GLU A 1 85 ? -21.157 5.230 -18.034 1.00 28.11 85 GLU A O 1
ATOM 643 N N . ARG A 1 86 ? -21.633 3.045 -18.019 1.00 28.80 86 ARG A N 1
ATOM 644 C CA . ARG A 1 86 ? -21.783 2.941 -19.481 1.00 28.80 86 ARG A CA 1
ATOM 645 C C . ARG A 1 86 ? -23.271 2.820 -19.777 1.00 28.80 86 ARG A C 1
ATOM 647 O O . ARG A 1 86 ? -23.893 1.900 -19.257 1.00 28.80 86 ARG A O 1
ATOM 654 N N . HIS A 1 87 ? -23.787 3.660 -20.670 1.00 26.88 87 HIS A N 1
ATOM 655 C CA . HIS A 1 87 ? -25.001 3.366 -21.433 1.00 26.88 87 HIS A CA 1
ATOM 656 C C . HIS A 1 87 ? -24.770 3.611 -22.942 1.00 26.88 87 HIS A C 1
ATOM 658 O O . HIS A 1 87 ? -23.866 4.374 -23.290 1.00 26.88 87 HIS A O 1
ATOM 664 N N . PRO A 1 88 ? -25.500 2.898 -23.827 1.00 33.09 88 PRO A N 1
ATOM 665 C CA . PRO A 1 88 ? -25.132 2.664 -25.223 1.00 33.09 88 PRO A CA 1
ATOM 666 C C . PRO A 1 88 ? -25.917 3.526 -26.233 1.00 33.09 88 PRO A C 1
ATOM 668 O O . PRO A 1 88 ? -26.985 4.016 -25.892 1.00 33.09 88 PRO A O 1
ATOM 671 N N . GLU A 1 89 ? -25.407 3.561 -27.480 1.00 26.95 89 GLU A N 1
ATOM 672 C CA . GLU A 1 89 ? -26.088 3.903 -28.759 1.00 26.95 89 GLU A CA 1
ATOM 673 C C . GLU A 1 89 ? -26.663 5.346 -28.877 1.00 26.95 89 GLU A C 1
ATOM 675 O O . GLU A 1 89 ? -27.106 5.926 -27.903 1.00 26.95 89 GLU A O 1
ATOM 680 N N . ARG A 1 90 ? -26.699 6.065 -30.009 1.00 25.75 90 ARG A N 1
ATOM 681 C CA . ARG A 1 90 ? -26.575 5.772 -31.445 1.00 25.75 90 ARG A CA 1
ATOM 682 C C . ARG A 1 90 ? -26.452 7.103 -32.230 1.00 25.75 90 ARG A C 1
ATOM 684 O O . ARG A 1 90 ? -26.734 8.169 -31.695 1.00 25.75 90 ARG A O 1
ATOM 691 N N . ASP A 1 91 ? -26.143 6.952 -33.518 1.00 26.89 91 ASP A N 1
ATOM 692 C CA . ASP A 1 91 ? -26.434 7.828 -34.669 1.00 26.89 91 ASP A CA 1
ATOM 693 C C . ASP A 1 91 ? -25.440 8.916 -35.135 1.00 26.89 91 ASP A C 1
ATOM 695 O O . ASP A 1 91 ? -25.018 9.831 -34.436 1.00 26.89 91 ASP A O 1
ATOM 699 N N . THR A 1 92 ? -25.108 8.771 -36.425 1.00 29.94 92 THR A N 1
ATOM 700 C CA . THR A 1 92 ? -24.416 9.703 -37.331 1.00 29.94 92 THR A CA 1
ATOM 701 C C . THR A 1 92 ? -25.463 10.455 -38.166 1.00 29.94 92 THR A C 1
ATOM 703 O O . THR A 1 92 ? -26.580 9.957 -38.312 1.00 29.94 92 THR A O 1
ATOM 706 N N . PRO A 1 93 ? -25.137 11.628 -38.748 1.00 32.66 93 PRO A N 1
ATOM 707 C CA . PRO A 1 93 ? -24.749 11.690 -40.175 1.00 32.66 93 PRO A CA 1
ATOM 708 C C . PRO A 1 93 ? -23.538 12.627 -40.435 1.00 32.66 93 PRO A C 1
ATOM 710 O O . PRO A 1 93 ? -23.294 13.555 -39.674 1.00 32.66 93 PRO A O 1
ATOM 713 N N . ARG A 1 94 ? -22.635 12.309 -41.388 1.00 26.94 94 ARG A N 1
ATOM 714 C CA . ARG A 1 94 ? -22.510 12.893 -42.762 1.00 26.94 94 ARG A CA 1
ATOM 715 C C . ARG A 1 94 ? -22.614 14.434 -42.790 1.00 26.94 94 ARG A C 1
ATOM 717 O O . ARG A 1 94 ? -23.570 14.968 -42.266 1.00 26.94 94 ARG A O 1
ATOM 724 N N . THR A 1 95 ? -21.769 15.256 -43.418 1.00 28.38 95 THR A N 1
ATOM 725 C CA . THR A 1 95 ? -20.808 15.184 -44.542 1.00 28.38 95 THR A CA 1
ATOM 726 C C . THR A 1 95 ? -20.215 16.599 -44.681 1.00 28.38 95 THR A C 1
ATOM 728 O O . THR A 1 95 ? -21.001 17.535 -44.597 1.00 28.38 95 THR A O 1
ATOM 731 N N . ASN A 1 96 ? -18.932 16.786 -45.021 1.00 25.89 96 ASN A N 1
ATOM 732 C CA . ASN A 1 96 ? -18.578 17.537 -46.239 1.00 25.89 96 ASN A CA 1
ATOM 733 C C . ASN A 1 96 ? -17.105 17.370 -46.648 1.00 25.89 96 ASN A C 1
ATOM 735 O O . ASN A 1 96 ? -16.221 17.184 -45.818 1.00 25.89 96 ASN A O 1
ATOM 739 N N . ARG A 1 97 ? -16.900 17.405 -47.965 1.00 28.20 97 ARG A N 1
ATOM 740 C CA . ARG A 1 97 ? -15.657 17.218 -48.725 1.00 28.20 97 ARG A CA 1
ATOM 741 C C . ARG A 1 97 ? -14.834 18.521 -48.808 1.00 28.20 97 ARG A C 1
ATOM 743 O O . ARG A 1 97 ? -15.449 19.553 -49.023 1.00 28.20 97 ARG A O 1
ATOM 750 N N . ASN A 1 98 ? -13.497 18.384 -48.703 1.00 28.27 98 ASN A N 1
ATOM 751 C CA . ASN A 1 98 ? -12.366 18.879 -49.548 1.00 28.27 98 ASN A CA 1
ATOM 752 C C . ASN A 1 98 ? -12.373 20.316 -50.161 1.00 28.27 98 ASN A C 1
ATOM 754 O O . ASN A 1 98 ? -13.451 20.872 -50.318 1.00 28.27 98 ASN A O 1
ATOM 758 N N . PRO A 1 99 ? -11.237 20.885 -50.665 1.00 43.44 99 PRO A N 1
ATOM 759 C CA . PRO A 1 99 ? -9.912 20.288 -50.927 1.00 43.44 99 PRO A CA 1
ATOM 760 C C . PRO A 1 99 ? -8.662 21.148 -50.571 1.00 43.44 99 PRO A C 1
ATOM 762 O O . PRO A 1 99 ? -8.744 22.199 -49.946 1.00 43.44 99 PRO A O 1
ATOM 765 N N . ALA A 1 100 ? -7.509 20.598 -50.969 1.00 29.19 100 ALA A N 1
ATOM 766 C CA . ALA A 1 100 ? -6.103 20.955 -50.764 1.00 29.19 100 ALA A CA 1
ATOM 767 C C . ALA A 1 100 ? -5.582 22.263 -51.401 1.00 29.19 100 ALA A C 1
ATOM 769 O O . ALA A 1 100 ? -6.209 22.793 -52.314 1.00 29.19 100 ALA A O 1
ATOM 770 N N . ALA A 1 101 ? -4.364 22.664 -50.995 1.00 31.33 101 ALA A N 1
ATOM 771 C CA . ALA A 1 101 ? -3.309 23.196 -51.875 1.00 31.33 101 ALA A CA 1
ATOM 772 C C . ALA A 1 101 ? -1.917 23.169 -51.187 1.00 31.33 101 ALA A C 1
ATOM 774 O O . ALA A 1 101 ? -1.802 23.607 -50.044 1.00 31.33 101 ALA A O 1
ATOM 775 N N . ASP A 1 102 ? -0.929 22.591 -51.889 1.00 29.38 102 ASP A N 1
ATOM 776 C CA . ASP A 1 102 ? 0.492 22.966 -52.103 1.00 29.38 102 ASP A CA 1
ATOM 777 C C . ASP A 1 102 ? 1.267 23.721 -50.992 1.00 29.38 102 ASP A C 1
ATOM 779 O O . ASP A 1 102 ? 0.795 24.697 -50.428 1.00 29.38 102 ASP A O 1
ATOM 783 N N . GLY A 1 103 ? 2.503 23.390 -50.602 1.00 27.36 103 GLY A N 1
ATOM 784 C CA . GLY A 1 103 ? 3.623 22.820 -51.351 1.00 27.36 103 GLY A CA 1
ATOM 785 C C . GLY A 1 103 ? 4.649 23.915 -51.676 1.00 27.36 103 GLY A C 1
ATOM 786 O O . GLY A 1 103 ? 4.525 24.513 -52.731 1.00 27.36 103 GLY A O 1
ATOM 787 N N . VAL A 1 104 ? 5.649 24.174 -50.811 1.00 32.41 104 VAL A N 1
ATOM 788 C CA . VAL A 1 104 ? 6.903 24.883 -51.173 1.00 32.41 104 VAL A CA 1
ATOM 789 C C . VAL A 1 104 ? 8.061 24.443 -50.260 1.00 32.41 104 VAL A C 1
ATOM 791 O O . VAL A 1 104 ? 8.026 24.627 -49.044 1.00 32.41 104 VAL A O 1
ATOM 794 N N . GLU A 1 105 ? 9.092 23.871 -50.883 1.00 28.22 105 GLU A N 1
ATOM 795 C CA . GLU A 1 105 ? 10.451 23.675 -50.367 1.00 28.22 105 GLU A CA 1
ATOM 796 C C . GLU A 1 105 ? 11.211 25.010 -50.269 1.00 28.22 105 GLU A C 1
ATOM 798 O O . GLU A 1 105 ? 11.052 25.885 -51.116 1.00 28.22 105 GLU A O 1
ATOM 803 N N . GLY A 1 106 ? 12.119 25.152 -49.299 1.00 28.22 106 GLY A N 1
ATOM 804 C CA . GLY A 1 106 ? 13.039 26.291 -49.247 1.00 28.22 106 GLY A CA 1
ATOM 805 C C . GLY A 1 106 ? 14.202 26.058 -48.291 1.00 28.22 106 GLY A C 1
ATOM 806 O O . GLY A 1 106 ? 14.011 25.855 -47.097 1.00 28.22 106 GLY A O 1
ATOM 807 N N . GLN A 1 107 ? 15.404 26.034 -48.857 1.00 26.62 107 GLN A N 1
ATOM 808 C CA . GLN A 1 107 ? 16.670 25.633 -48.257 1.00 26.62 107 GLN A CA 1
ATOM 809 C C . GLN A 1 107 ? 17.310 26.688 -47.335 1.00 26.62 107 GLN A C 1
ATOM 811 O O . GLN A 1 107 ? 16.941 27.855 -47.296 1.00 26.62 107 GLN A O 1
ATOM 816 N N . ALA A 1 108 ? 18.320 26.184 -46.626 1.00 28.73 108 ALA A N 1
ATOM 817 C CA . ALA A 1 108 ? 19.342 26.814 -45.803 1.00 28.73 108 ALA A CA 1
ATOM 818 C C . ALA A 1 108 ? 19.832 28.218 -46.197 1.00 28.73 108 ALA A C 1
ATOM 820 O O . ALA A 1 108 ? 20.156 28.468 -47.351 1.00 28.73 108 ALA A O 1
ATOM 821 N N . GLU A 1 109 ? 20.163 29.012 -45.173 1.00 30.91 109 GLU A N 1
ATOM 822 C CA . GLU A 1 109 ? 21.316 29.911 -45.230 1.00 30.91 109 GLU A CA 1
ATOM 823 C C . GLU A 1 109 ? 22.183 29.786 -43.973 1.00 30.91 109 GLU A C 1
ATOM 825 O O . GLU A 1 109 ? 21.746 29.934 -42.832 1.00 30.91 109 GLU A O 1
ATOM 830 N N . ARG A 1 110 ? 23.459 29.494 -44.230 1.00 29.83 110 ARG A N 1
ATOM 831 C CA . ARG A 1 110 ? 24.585 29.664 -43.319 1.00 29.83 110 ARG A CA 1
ATOM 832 C C . ARG A 1 110 ? 25.024 31.125 -43.408 1.00 29.83 110 ARG A C 1
ATOM 834 O O . ARG A 1 110 ? 25.236 31.610 -44.514 1.00 29.83 110 ARG A O 1
ATOM 841 N N . ARG A 1 111 ? 25.313 31.770 -42.278 1.00 29.19 111 ARG A N 1
ATOM 842 C CA . ARG A 1 111 ? 26.297 32.861 -42.227 1.00 29.19 111 ARG A CA 1
ATOM 843 C C . ARG A 1 111 ? 27.168 32.719 -40.987 1.00 29.19 111 ARG A C 1
ATOM 845 O O . ARG A 1 111 ? 26.686 32.764 -39.861 1.00 29.19 111 ARG A O 1
ATOM 852 N N . ALA A 1 112 ? 28.452 32.520 -41.252 1.00 29.23 112 ALA A N 1
ATOM 853 C CA . ALA A 1 112 ? 29.547 32.735 -40.328 1.00 29.23 112 ALA A CA 1
ATOM 854 C C . ALA A 1 112 ? 29.953 34.213 -40.379 1.00 29.23 112 ALA A C 1
ATOM 856 O O . ALA A 1 112 ? 29.933 34.795 -41.463 1.00 29.23 112 ALA A O 1
ATOM 857 N N . VAL A 1 113 ? 30.380 34.770 -39.243 1.00 34.12 113 VAL A N 1
ATOM 858 C CA . VAL A 1 113 ? 31.442 35.783 -39.200 1.00 34.12 113 VAL A CA 1
ATOM 859 C C . VAL A 1 113 ? 32.285 35.533 -37.942 1.00 34.12 113 VAL A C 1
ATOM 861 O O . VAL A 1 113 ? 31.756 35.404 -36.838 1.00 34.12 113 VAL A O 1
ATOM 864 N N . GLU A 1 114 ? 33.590 35.403 -38.172 1.00 28.83 114 GLU A N 1
ATOM 865 C CA . GLU A 1 114 ? 34.728 35.424 -37.240 1.00 28.83 114 GLU A CA 1
ATOM 866 C C . GLU A 1 114 ? 34.747 36.749 -36.441 1.00 28.83 114 GLU A C 1
ATOM 868 O O . GLU A 1 114 ? 34.119 37.720 -36.840 1.00 28.83 114 GLU A O 1
ATOM 873 N N . GLY A 1 115 ? 35.432 36.968 -35.324 1.00 28.33 115 GLY A N 1
ATOM 874 C CA . GLY A 1 115 ? 36.430 36.256 -34.540 1.00 28.33 115 GLY A CA 1
ATOM 875 C C . GLY A 1 115 ? 37.034 37.302 -33.584 1.00 28.33 115 GLY A C 1
ATOM 876 O O . GLY A 1 115 ? 37.190 38.450 -33.983 1.00 28.33 115 GLY A O 1
ATOM 877 N N . VAL A 1 116 ? 37.362 36.950 -32.337 1.00 31.95 116 VAL A N 1
ATOM 878 C CA . VAL A 1 116 ? 38.290 37.726 -31.489 1.00 31.95 116 VAL A CA 1
ATOM 879 C C . VAL A 1 116 ? 39.049 36.747 -30.596 1.00 31.95 116 VAL A C 1
ATOM 881 O O . VAL A 1 116 ? 38.454 35.988 -29.835 1.00 31.95 116 VAL A O 1
ATOM 884 N N . GLN A 1 117 ? 40.373 36.767 -30.730 1.00 30.41 117 GLN A N 1
ATOM 885 C CA . GLN A 1 117 ? 41.340 36.096 -29.866 1.00 30.41 117 GLN A CA 1
ATOM 886 C C . GLN A 1 117 ? 41.552 36.911 -28.578 1.00 30.41 117 GLN A C 1
ATOM 888 O O . GLN A 1 117 ? 41.621 38.138 -28.628 1.00 30.41 117 GLN A O 1
ATOM 893 N N . GLY A 1 118 ? 41.713 36.230 -27.441 1.00 29.86 118 GLY A N 1
ATOM 894 C CA . GLY A 1 118 ? 42.136 36.826 -26.172 1.00 29.86 118 GLY A CA 1
ATOM 895 C C . GLY A 1 118 ? 42.318 35.766 -25.081 1.00 29.86 118 GLY A C 1
ATOM 896 O O . GLY A 1 118 ? 41.352 35.143 -24.654 1.00 29.86 118 GLY A O 1
ATOM 897 N N . GLU A 1 119 ? 43.567 35.543 -24.672 1.00 33.34 119 GLU A N 1
ATOM 898 C CA . GLU A 1 119 ? 44.012 34.597 -23.635 1.00 33.34 119 GLU A CA 1
ATOM 899 C C . GLU A 1 119 ? 43.557 34.960 -22.196 1.00 33.34 119 GLU A C 1
ATOM 901 O O . GLU A 1 119 ? 43.190 36.109 -21.931 1.00 33.34 119 GLU A O 1
ATOM 906 N N . PRO A 1 120 ? 43.576 34.004 -21.235 1.00 36.47 120 PRO A N 1
ATOM 907 C CA . PRO A 1 120 ? 42.887 34.132 -19.950 1.00 36.47 120 PRO A CA 1
ATOM 908 C C . PRO A 1 120 ? 43.730 34.802 -18.850 1.00 36.47 120 PRO A C 1
ATOM 910 O O . PRO A 1 120 ? 44.745 34.276 -18.394 1.00 36.47 120 PRO A O 1
ATOM 913 N N . GLY A 1 121 ? 43.246 35.933 -18.330 1.00 30.39 121 GLY A N 1
ATOM 914 C CA . GLY A 1 121 ? 43.758 36.563 -17.110 1.00 30.39 121 GLY A CA 1
ATOM 915 C C . GLY A 1 121 ? 43.153 35.954 -15.839 1.00 30.39 121 GLY A C 1
ATOM 916 O O . GLY A 1 121 ? 41.936 35.947 -15.659 1.00 30.39 121 GLY A O 1
ATOM 917 N N . ARG A 1 122 ? 44.012 35.458 -14.937 1.00 35.22 122 ARG A N 1
ATOM 918 C CA . ARG A 1 122 ? 43.672 35.033 -13.565 1.00 35.22 122 ARG A CA 1
ATOM 919 C C . ARG A 1 122 ? 42.951 36.147 -12.797 1.00 35.22 122 ARG A C 1
ATOM 921 O O . ARG A 1 122 ? 43.476 37.252 -12.696 1.00 35.22 122 ARG A O 1
ATOM 928 N N . LEU A 1 123 ? 41.838 35.811 -12.144 1.00 34.47 123 LEU A N 1
ATOM 929 C CA . LEU A 1 123 ? 41.218 36.643 -11.107 1.00 34.47 123 LEU A CA 1
ATOM 930 C C . LEU A 1 123 ? 41.464 36.050 -9.704 1.00 34.47 123 LEU A C 1
ATOM 932 O O . LEU A 1 123 ? 41.554 34.825 -9.574 1.00 34.47 123 LEU A O 1
ATOM 936 N N . PRO A 1 124 ? 41.602 36.882 -8.652 1.00 34.16 124 PRO A N 1
ATOM 937 C CA . PRO A 1 124 ? 42.059 36.448 -7.336 1.00 34.16 124 PRO A CA 1
ATOM 938 C C . PRO A 1 124 ? 40.927 35.856 -6.486 1.00 34.16 124 PRO A C 1
ATOM 940 O O . PRO A 1 124 ? 39.799 36.344 -6.480 1.00 34.16 124 PRO A O 1
ATOM 943 N N . VAL A 1 125 ? 41.271 34.828 -5.709 1.00 35.97 125 VAL A N 1
ATOM 944 C CA . VAL A 1 125 ? 40.429 34.219 -4.669 1.00 35.97 125 VAL A CA 1
ATOM 945 C C . VAL A 1 125 ? 40.305 35.190 -3.483 1.00 35.97 125 VAL A C 1
ATOM 947 O O . VAL A 1 125 ? 41.340 35.601 -2.954 1.00 35.97 125 VAL A O 1
ATOM 950 N N . PRO A 1 126 ? 39.098 35.553 -3.007 1.00 34.44 126 PRO A N 1
ATOM 951 C CA . PRO A 1 126 ? 38.973 36.325 -1.780 1.00 34.44 126 PRO A CA 1
ATOM 952 C C . PRO A 1 126 ? 39.138 35.434 -0.543 1.00 34.44 126 PRO A C 1
ATOM 954 O O . PRO A 1 126 ? 38.578 34.341 -0.446 1.00 34.44 126 PRO A O 1
ATOM 957 N N . ALA A 1 127 ? 39.926 35.942 0.403 1.00 31.72 127 ALA A N 1
ATOM 958 C CA . ALA A 1 127 ? 40.314 35.305 1.651 1.00 31.72 127 ALA A CA 1
ATOM 959 C C . ALA A 1 127 ? 39.121 34.946 2.556 1.00 31.72 127 ALA A C 1
ATOM 961 O O . ALA A 1 127 ? 38.179 35.722 2.735 1.00 31.72 127 ALA A O 1
ATOM 962 N N . ALA A 1 128 ? 39.220 33.768 3.172 1.00 31.00 128 ALA A N 1
ATOM 963 C CA . ALA A 1 128 ? 38.302 33.268 4.180 1.00 31.00 128 ALA A CA 1
ATOM 964 C C . ALA A 1 128 ? 38.264 34.199 5.404 1.00 31.00 128 ALA A C 1
ATOM 966 O O . ALA A 1 128 ? 39.281 34.438 6.054 1.00 31.00 128 ALA A O 1
ATOM 967 N N . ARG A 1 129 ? 37.073 34.699 5.748 1.00 32.38 129 ARG A N 1
ATOM 968 C CA . ARG A 1 129 ? 36.813 35.311 7.055 1.00 32.38 129 ARG A CA 1
ATOM 969 C C . ARG A 1 129 ? 36.368 34.218 8.021 1.00 32.38 129 ARG A C 1
ATOM 971 O O . ARG A 1 129 ? 35.310 33.616 7.843 1.00 32.38 129 ARG A O 1
ATOM 978 N N . HIS A 1 130 ? 37.191 33.968 9.034 1.00 32.78 130 HIS A N 1
ATOM 979 C CA . HIS A 1 130 ? 36.860 33.112 10.166 1.00 32.78 130 HIS A CA 1
ATOM 980 C C . HIS A 1 130 ? 35.622 33.654 10.890 1.00 32.78 130 HIS A C 1
ATOM 982 O O . HIS A 1 130 ? 35.648 34.749 11.446 1.00 32.78 130 HIS A O 1
ATOM 988 N N . SER A 1 131 ? 34.546 32.870 10.877 1.00 34.31 131 SER A N 1
ATOM 989 C CA . SER A 1 131 ? 33.374 33.044 11.738 1.00 34.31 131 SER A CA 1
ATOM 990 C C . SER A 1 131 ? 33.370 31.854 12.698 1.00 34.31 131 SER A C 1
ATOM 992 O O . SER A 1 131 ? 33.506 30.717 12.247 1.00 34.31 131 SER A O 1
ATOM 994 N N . GLY A 1 132 ? 33.322 32.120 14.007 1.00 32.56 132 GLY A N 1
ATOM 995 C CA . GLY A 1 132 ? 33.369 31.110 15.072 1.00 32.56 132 GLY A CA 1
ATOM 996 C C . GLY A 1 132 ? 32.192 30.122 15.045 1.00 32.56 132 GLY A C 1
ATOM 997 O O . GLY A 1 132 ? 31.298 30.252 14.209 1.00 32.56 132 GLY A O 1
ATOM 998 N N . PRO A 1 133 ? 32.180 29.116 15.940 1.00 29.95 133 PRO A N 1
ATOM 999 C CA . PRO A 1 133 ? 31.211 28.034 15.887 1.00 29.95 133 PRO A CA 1
ATOM 1000 C C . PRO A 1 133 ? 29.843 28.552 16.333 1.00 29.95 133 PRO A C 1
ATOM 1002 O O . PRO A 1 133 ? 29.520 28.594 17.517 1.00 29.95 133 PRO A O 1
ATOM 1005 N N . GLU A 1 134 ? 29.026 28.953 15.366 1.00 31.59 134 GLU A N 1
ATOM 1006 C CA . GLU A 1 134 ? 27.594 29.101 15.560 1.00 31.59 134 GLU A CA 1
ATOM 1007 C C . GLU A 1 134 ? 27.043 27.695 15.817 1.00 31.59 134 GLU A C 1
ATOM 1009 O O . GLU A 1 134 ? 27.118 26.808 14.962 1.00 31.59 134 GLU A O 1
ATOM 1014 N N . ALA A 1 135 ? 26.598 27.460 17.051 1.00 29.89 135 ALA A N 1
ATOM 1015 C CA . ALA A 1 135 ? 26.053 26.189 17.486 1.00 29.89 135 ALA A CA 1
ATOM 1016 C C . ALA A 1 135 ? 24.945 25.756 16.517 1.00 29.89 135 ALA A C 1
ATOM 1018 O O . ALA A 1 135 ? 23.857 26.333 16.494 1.00 29.89 135 ALA A O 1
ATOM 1019 N N . LEU A 1 136 ? 25.236 24.732 15.705 1.00 30.61 136 LEU A N 1
ATOM 1020 C CA . LEU A 1 136 ? 24.242 24.051 14.892 1.00 30.61 136 LEU A CA 1
ATOM 1021 C C . LEU A 1 136 ? 23.178 23.491 15.837 1.00 30.61 136 LEU A C 1
ATOM 1023 O O . LEU A 1 136 ? 23.332 22.410 16.407 1.00 30.61 136 LEU A O 1
ATOM 1027 N N . LEU A 1 137 ? 22.064 24.208 15.963 1.00 33.12 137 LEU A N 1
ATOM 1028 C CA . LEU A 1 137 ? 20.808 23.595 16.356 1.00 33.12 137 LEU A CA 1
ATOM 1029 C C . LEU A 1 137 ? 20.592 22.392 15.426 1.00 33.12 137 LEU A C 1
ATOM 1031 O O . LEU A 1 137 ? 20.759 22.539 14.206 1.00 33.12 137 LEU A O 1
ATOM 1035 N N . PRO A 1 138 ? 20.264 21.202 15.956 1.00 27.58 138 PRO A N 1
ATOM 1036 C CA . PRO A 1 138 ? 20.090 20.022 15.133 1.00 27.58 138 PRO A CA 1
ATOM 1037 C C . PRO A 1 138 ? 18.973 20.303 14.133 1.00 27.58 138 PRO A C 1
ATOM 1039 O O . PRO A 1 138 ? 17.792 20.361 14.475 1.00 27.58 138 PRO A O 1
ATOM 1042 N N . ARG A 1 139 ? 19.356 20.494 12.868 1.00 27.31 139 ARG A N 1
ATOM 1043 C CA . ARG A 1 139 ? 18.418 20.461 11.755 1.00 27.31 139 ARG A CA 1
ATOM 1044 C C . ARG A 1 139 ? 17.818 19.067 11.786 1.00 27.31 139 ARG A C 1
ATOM 1046 O O . ARG A 1 139 ? 18.507 18.099 11.468 1.00 27.31 139 ARG A O 1
ATOM 1053 N N . HIS A 1 140 ? 16.559 18.964 12.210 1.00 28.17 140 HIS A N 1
ATOM 1054 C CA . HIS A 1 140 ? 15.795 17.741 12.037 1.00 28.17 140 HIS A CA 1
ATOM 1055 C C . HIS A 1 140 ? 15.978 17.308 10.581 1.00 28.17 140 HIS A C 1
ATOM 1057 O O . HIS A 1 140 ? 15.672 18.105 9.686 1.00 28.17 140 HIS A O 1
ATOM 1063 N N . PRO A 1 141 ? 16.522 16.106 10.314 1.00 29.45 141 PRO A N 1
ATOM 1064 C CA . PRO A 1 141 ? 16.567 15.606 8.957 1.00 29.45 141 PRO A CA 1
ATOM 1065 C C . PRO A 1 141 ? 15.122 15.624 8.487 1.00 29.45 141 PRO A C 1
ATOM 1067 O O . PRO A 1 141 ? 14.262 15.028 9.141 1.00 29.45 141 PRO A O 1
ATOM 1070 N N . GLY A 1 142 ? 14.851 16.404 7.436 1.00 28.12 142 GLY A N 1
ATOM 1071 C CA . GLY A 1 142 ? 13.527 16.504 6.848 1.00 28.12 142 GLY A CA 1
ATOM 1072 C C . GLY A 1 142 ? 12.996 15.091 6.726 1.00 28.12 142 GLY A C 1
ATOM 1073 O O . GLY A 1 142 ? 13.610 14.267 6.047 1.00 28.12 142 GLY A O 1
ATOM 1074 N N . SER A 1 143 ? 11.949 14.795 7.499 1.00 33.28 143 SER A N 1
ATOM 1075 C CA . SER A 1 143 ? 11.273 13.511 7.465 1.00 33.28 143 SER A CA 1
ATOM 1076 C C . SER A 1 143 ? 10.957 13.279 6.003 1.00 33.28 143 SER A C 1
ATOM 1078 O O . SER A 1 143 ? 10.114 13.976 5.438 1.00 33.28 143 SER A O 1
ATOM 1080 N N . LEU A 1 144 ? 11.707 12.384 5.358 1.00 45.03 144 LEU A N 1
ATOM 1081 C CA . LEU A 1 144 ? 11.310 11.838 4.080 1.00 45.03 144 LEU A CA 1
ATOM 1082 C C . LEU A 1 144 ? 9.976 11.184 4.392 1.00 45.03 144 LEU A C 1
ATOM 1084 O O . LEU A 1 144 ? 9.955 10.096 4.967 1.00 45.03 144 LEU A O 1
ATOM 1088 N N . THR A 1 145 ? 8.888 11.905 4.134 1.00 54.72 145 THR A N 1
ATOM 1089 C CA . THR A 1 145 ? 7.539 11.492 4.485 1.00 54.72 145 THR A CA 1
ATOM 1090 C C . THR A 1 145 ? 7.362 10.103 3.912 1.00 54.72 145 THR A C 1
ATOM 1092 O O . THR A 1 145 ? 7.433 9.878 2.703 1.00 54.72 145 THR A O 1
ATOM 1095 N N . ARG A 1 146 ? 7.295 9.130 4.817 1.00 74.12 146 ARG A N 1
ATOM 1096 C CA . ARG A 1 146 ? 7.124 7.738 4.453 1.00 74.12 146 ARG A CA 1
ATOM 1097 C C . ARG A 1 146 ? 5.718 7.609 3.894 1.00 74.12 146 ARG A C 1
ATOM 1099 O O . ARG A 1 146 ? 4.761 7.807 4.638 1.00 74.12 146 ARG A O 1
ATOM 1106 N N . VAL A 1 147 ? 5.617 7.341 2.598 1.00 84.38 147 VAL A N 1
ATOM 1107 C CA . VAL A 1 147 ? 4.332 7.166 1.926 1.00 84.38 147 VAL A CA 1
ATOM 1108 C C . VAL A 1 147 ? 3.787 5.786 2.299 1.00 84.38 147 VAL A C 1
ATOM 1110 O O . VAL A 1 147 ? 4.516 4.803 2.162 1.00 84.38 147 VAL A O 1
ATOM 1113 N N . PRO A 1 148 ? 2.543 5.682 2.793 1.00 91.31 148 PRO A N 1
ATOM 1114 C CA . PRO A 1 148 ? 1.931 4.393 3.080 1.00 91.31 148 PRO A CA 1
ATOM 1115 C C . PRO A 1 148 ? 1.738 3.535 1.818 1.00 91.31 148 PRO A C 1
ATOM 1117 O O . PRO A 1 148 ? 0.817 3.744 1.031 1.00 91.31 148 PRO A O 1
ATOM 1120 N N . GLU A 1 149 ? 2.595 2.531 1.657 1.00 95.44 149 GLU A N 1
ATOM 1121 C CA . GLU A 1 149 ? 2.453 1.431 0.693 1.00 95.44 149 GLU A CA 1
ATOM 1122 C C . GLU A 1 149 ? 2.258 0.100 1.436 1.00 95.44 149 GLU A C 1
ATOM 1124 O O . GLU A 1 149 ? 2.203 0.096 2.669 1.00 95.44 149 GLU A O 1
ATOM 1129 N N . GLY A 1 150 ? 2.113 -1.026 0.724 1.00 96.94 150 GLY A N 1
ATOM 1130 C CA . GLY A 1 150 ? 1.732 -2.312 1.328 1.00 96.94 150 GLY A CA 1
ATOM 1131 C C . GLY A 1 150 ? 2.576 -2.716 2.542 1.00 96.94 150 GLY A C 1
ATOM 1132 O O . GLY A 1 150 ? 2.036 -3.153 3.556 1.00 96.94 150 GLY A O 1
ATOM 1133 N N . ASP A 1 151 ? 3.881 -2.436 2.518 1.00 96.56 151 ASP A N 1
ATOM 1134 C CA . ASP A 1 151 ? 4.793 -2.687 3.638 1.00 96.56 151 ASP A CA 1
ATOM 1135 C C . ASP A 1 151 ? 4.411 -1.899 4.910 1.00 96.56 151 ASP A C 1
ATOM 1137 O O . ASP A 1 151 ? 4.451 -2.405 6.034 1.00 96.56 151 ASP A O 1
ATOM 1141 N N . SER A 1 152 ? 3.997 -0.643 4.749 1.00 95.31 152 SER A N 1
ATOM 1142 C CA . SER A 1 152 ? 3.556 0.214 5.847 1.00 95.31 152 SER A CA 1
ATOM 1143 C C . SER A 1 152 ? 2.225 -0.243 6.431 1.00 95.31 152 SER A C 1
ATOM 1145 O O . SER A 1 152 ? 2.059 -0.173 7.655 1.00 95.31 152 SER A O 1
ATOM 1147 N N . LEU A 1 153 ? 1.307 -0.730 5.589 1.00 96.50 153 LEU A N 1
ATOM 1148 C CA . LEU A 1 153 ? 0.042 -1.314 6.034 1.00 96.50 153 LEU A CA 1
ATOM 1149 C C . LEU A 1 153 ? 0.284 -2.642 6.757 1.00 96.50 153 LEU A C 1
ATOM 1151 O O . LEU A 1 153 ? -0.240 -2.814 7.852 1.00 96.50 153 LEU A O 1
ATOM 1155 N N . ALA A 1 154 ? 1.150 -3.519 6.246 1.00 97.38 154 ALA A N 1
ATOM 1156 C CA . ALA A 1 154 ? 1.519 -4.764 6.920 1.00 97.38 154 ALA A CA 1
ATOM 1157 C C . ALA A 1 154 ? 2.135 -4.509 8.308 1.00 97.38 154 ALA A C 1
ATOM 1159 O O . ALA A 1 154 ? 1.737 -5.127 9.298 1.00 97.38 154 ALA A O 1
ATOM 1160 N N . ARG A 1 155 ? 3.031 -3.518 8.441 1.00 96.38 155 ARG A N 1
ATOM 1161 C CA . ARG A 1 155 ? 3.542 -3.099 9.762 1.00 96.38 155 ARG A CA 1
ATOM 1162 C C . ARG A 1 155 ? 2.450 -2.546 10.673 1.00 96.38 155 ARG A C 1
ATOM 1164 O O . ARG A 1 155 ? 2.500 -2.755 11.883 1.00 96.38 155 ARG A O 1
ATOM 1171 N N . ALA A 1 156 ? 1.504 -1.786 10.126 1.00 96.38 156 ALA A N 1
ATOM 1172 C CA . ALA A 1 156 ? 0.379 -1.280 10.902 1.00 96.38 156 ALA A CA 1
ATOM 1173 C C . ALA A 1 156 ? -0.522 -2.423 11.384 1.00 96.38 156 ALA A C 1
ATOM 1175 O O . ALA A 1 156 ? -0.846 -2.441 12.566 1.00 96.38 156 ALA A O 1
ATOM 1176 N N . ALA A 1 157 ? -0.829 -3.401 10.529 1.00 97.62 157 ALA A N 1
ATOM 1177 C CA . ALA A 1 157 ? -1.594 -4.590 10.890 1.00 97.62 157 ALA A CA 1
ATOM 1178 C C . ALA A 1 157 ? -0.916 -5.373 12.020 1.00 97.62 157 ALA A C 1
ATOM 1180 O O . ALA A 1 157 ? -1.587 -5.722 12.986 1.00 97.62 157 ALA A O 1
ATOM 1181 N N . ARG A 1 158 ? 0.413 -5.573 11.955 1.00 96.88 158 ARG A N 1
ATOM 1182 C CA . ARG A 1 158 ? 1.193 -6.232 13.023 1.00 96.88 158 ARG A CA 1
ATOM 1183 C C . ARG A 1 158 ? 1.073 -5.517 14.369 1.00 96.88 158 ARG A C 1
ATOM 1185 O O . ARG A 1 158 ? 0.870 -6.170 15.380 1.00 96.88 158 ARG A O 1
ATOM 1192 N N . ARG A 1 159 ? 1.164 -4.183 14.389 1.00 96.56 159 ARG A N 1
ATOM 1193 C CA . ARG A 1 159 ? 0.989 -3.402 15.630 1.00 96.56 159 ARG A CA 1
ATOM 1194 C C . ARG A 1 159 ? -0.436 -3.499 16.168 1.00 96.56 159 ARG A C 1
ATOM 1196 O O . ARG A 1 159 ? -0.636 -3.630 17.365 1.00 96.56 159 ARG A O 1
ATOM 1203 N N . LEU A 1 160 ? -1.425 -3.434 15.279 1.00 97.69 160 LEU A N 1
ATOM 1204 C CA . LEU A 1 160 ? -2.838 -3.491 15.650 1.00 97.69 160 LEU A CA 1
ATOM 1205 C C . LEU A 1 160 ? -3.269 -4.862 16.193 1.00 97.69 160 LEU A C 1
ATOM 1207 O O . LEU A 1 160 ? -4.318 -4.929 16.828 1.00 97.69 160 LEU A O 1
ATOM 1211 N N . GLN A 1 161 ? -2.461 -5.917 16.011 1.00 97.38 161 GLN A N 1
ATOM 1212 C CA . GLN A 1 161 ? -2.707 -7.215 16.649 1.00 97.38 161 GLN A CA 1
ATOM 1213 C C . GLN A 1 161 ? -2.801 -7.115 18.175 1.00 97.38 161 GLN A C 1
ATOM 1215 O O . GLN A 1 161 ? -3.488 -7.931 18.772 1.00 97.38 161 GLN A O 1
ATOM 1220 N N . GLU A 1 162 ? -2.179 -6.110 18.808 1.00 97.19 162 GLU A N 1
ATOM 1221 C CA . GLU A 1 162 ? -2.264 -5.903 20.263 1.00 97.19 162 GLU A CA 1
ATOM 1222 C C . GLU A 1 162 ? -3.699 -5.693 20.776 1.00 97.19 162 GLU A C 1
ATOM 1224 O O . GLU A 1 162 ? -3.926 -5.870 21.962 1.00 97.19 162 GLU A O 1
ATOM 1229 N N . LEU A 1 163 ? -4.653 -5.310 19.916 1.00 97.94 163 LEU A N 1
ATOM 1230 C CA . LEU A 1 163 ? -6.066 -5.154 20.288 1.00 97.94 163 LEU A CA 1
ATOM 1231 C C . LEU A 1 163 ? -6.934 -6.344 19.840 1.00 97.94 163 LEU A C 1
ATOM 1233 O O . LEU A 1 163 ? -8.138 -6.367 20.103 1.00 97.94 163 LEU A O 1
ATOM 1237 N N . VAL A 1 164 ? -6.374 -7.306 19.100 1.00 98.31 164 VAL A N 1
ATOM 1238 C CA . VAL A 1 164 ? -7.142 -8.442 18.580 1.00 98.31 164 VAL A CA 1
ATOM 1239 C C . VAL A 1 164 ? -7.550 -9.353 19.731 1.00 98.31 164 VAL A C 1
ATOM 1241 O O . VAL A 1 164 ? -6.762 -9.694 20.604 1.00 98.31 164 VAL A O 1
ATOM 1244 N N . GLY A 1 165 ? -8.817 -9.748 19.719 1.00 98.12 165 GLY A N 1
ATOM 1245 C CA . GLY A 1 165 ? -9.460 -10.485 20.790 1.00 98.12 165 GLY A CA 1
ATOM 1246 C C . GLY A 1 165 ? -10.102 -9.586 21.841 1.00 98.12 165 GLY A C 1
ATOM 1247 O O . GLY A 1 165 ? -10.864 -10.108 22.642 1.00 98.12 165 GLY A O 1
ATOM 1248 N N . GLU A 1 166 ? -9.893 -8.271 21.849 1.00 97.94 166 GLU A N 1
ATOM 1249 C CA . GLU A 1 166 ? -10.485 -7.375 22.850 1.00 97.94 166 GLU A CA 1
ATOM 1250 C C . GLU A 1 166 ? -11.822 -6.781 22.391 1.00 97.94 166 GLU A C 1
ATOM 1252 O O . GLU A 1 166 ? -12.052 -6.578 21.197 1.00 97.94 166 GLU A O 1
ATOM 1257 N N . ARG A 1 167 ? -12.714 -6.483 23.347 1.00 98.19 167 ARG A N 1
ATOM 1258 C CA . ARG A 1 167 ? -13.847 -5.575 23.108 1.00 98.19 167 ARG A CA 1
ATOM 1259 C C . ARG A 1 167 ? -13.313 -4.151 23.119 1.00 98.19 167 ARG A C 1
ATOM 1261 O O . ARG A 1 167 ? -12.642 -3.784 24.080 1.00 98.19 167 ARG A O 1
ATOM 1268 N N . VAL A 1 168 ? -13.598 -3.382 22.073 1.00 98.12 168 VAL A N 1
ATOM 1269 C CA . VAL A 1 168 ? -13.039 -2.037 21.928 1.00 98.12 168 VAL A CA 1
ATOM 1270 C C . VAL A 1 168 ? -14.080 -0.948 22.145 1.00 98.12 168 VAL A C 1
ATOM 1272 O O . VAL A 1 168 ? -15.199 -1.032 21.643 1.00 98.12 168 VAL A O 1
ATOM 1275 N N . GLU A 1 169 ? -13.683 0.102 22.854 1.00 98.06 169 GLU A N 1
ATOM 1276 C CA . GLU A 1 169 ? -14.387 1.386 22.848 1.00 98.06 169 GLU A CA 1
ATOM 1277 C C . GLU A 1 169 ? -13.949 2.173 21.609 1.00 98.06 169 GLU A C 1
ATOM 1279 O O . GLU A 1 169 ? -12.752 2.245 21.300 1.00 98.06 169 GLU A O 1
ATOM 1284 N N . VAL A 1 170 ? -14.894 2.766 20.884 1.00 97.25 170 VAL A N 1
ATOM 1285 C CA . VAL A 1 170 ? -14.634 3.410 19.596 1.00 97.25 170 VAL A CA 1
ATOM 1286 C C . VAL A 1 170 ? -15.065 4.865 19.605 1.00 97.25 170 VAL A C 1
ATOM 1288 O O . VAL A 1 170 ? -16.230 5.198 19.789 1.00 97.25 170 VAL A O 1
ATOM 1291 N N . GLU A 1 171 ? -14.127 5.749 19.276 1.00 95.12 171 GLU A N 1
ATOM 1292 C CA . GLU A 1 171 ? -14.401 7.169 19.076 1.00 95.12 171 GLU A CA 1
ATOM 1293 C C . GLU A 1 171 ? -13.977 7.630 17.685 1.00 95.12 171 GLU A C 1
ATOM 1295 O O . GLU A 1 171 ? -12.940 7.231 17.150 1.00 95.12 171 GLU A O 1
ATOM 1300 N N . THR A 1 172 ? -14.728 8.579 17.128 1.00 94.44 172 THR A N 1
ATOM 1301 C CA . THR A 1 172 ? -14.373 9.293 15.892 1.00 94.44 172 THR A CA 1
ATOM 1302 C C . THR A 1 172 ? -14.297 10.805 16.135 1.00 94.44 172 THR A C 1
ATOM 1304 O O . THR A 1 172 ? -15.214 11.529 15.744 1.00 94.44 172 THR A O 1
ATOM 1307 N N . PRO A 1 173 ? -13.228 11.325 16.774 1.00 92.25 173 PRO A N 1
ATOM 1308 C CA . PRO A 1 173 ? -13.169 12.732 17.197 1.00 92.25 173 PRO A CA 1
ATOM 1309 C C . PRO A 1 173 ? -13.123 13.749 16.049 1.00 92.25 173 PRO A C 1
ATOM 1311 O O . PRO A 1 173 ? -13.425 14.931 16.228 1.00 92.25 173 PRO A O 1
ATOM 1314 N N . HIS A 1 174 ? -12.693 13.329 14.859 1.00 92.56 174 HIS A N 1
ATOM 1315 C CA . HIS A 1 174 ? -12.607 14.211 13.703 1.00 92.56 174 HIS A CA 1
ATOM 1316 C C . HIS A 1 174 ? -13.982 14.371 13.020 1.00 92.56 174 HIS A C 1
ATOM 1318 O O . HIS A 1 174 ? -14.556 13.363 12.609 1.00 92.56 174 HIS A O 1
ATOM 1324 N N . PRO A 1 175 ? -14.481 15.599 12.751 1.00 88.50 175 PRO A N 1
ATOM 1325 C CA . PRO A 1 175 ? -15.821 15.813 12.182 1.00 88.50 175 PRO A CA 1
ATOM 1326 C C . PRO A 1 175 ? -16.084 15.054 10.873 1.00 88.50 175 PRO A C 1
ATOM 1328 O O . PRO A 1 175 ? -17.133 14.446 10.696 1.00 88.50 175 PRO A O 1
ATOM 1331 N N . ARG A 1 176 ? -15.092 15.007 9.971 1.00 86.25 176 ARG A N 1
ATOM 1332 C CA . ARG A 1 176 ? -15.193 14.254 8.700 1.00 86.25 176 ARG A CA 1
ATOM 1333 C C . ARG A 1 176 ? -15.277 12.732 8.871 1.00 86.25 176 ARG A C 1
ATOM 1335 O O . ARG A 1 176 ? -15.706 12.050 7.948 1.00 86.25 176 ARG A O 1
ATOM 1342 N N . ALA A 1 177 ? -14.822 12.201 10.003 1.00 83.69 177 ALA A N 1
ATOM 1343 C CA . ALA A 1 177 ? -14.969 10.789 10.337 1.00 83.69 177 ALA A CA 1
ATOM 1344 C C . ALA A 1 177 ? -16.280 10.542 11.095 1.00 83.69 177 ALA A C 1
ATOM 1346 O O . ALA A 1 177 ? -16.962 9.565 10.812 1.00 83.69 177 ALA A O 1
ATOM 1347 N N . ALA A 1 178 ? -16.664 11.457 11.992 1.00 83.25 178 ALA A N 1
ATOM 1348 C CA . ALA A 1 178 ? -17.884 11.366 12.793 1.00 83.25 178 ALA A CA 1
ATOM 1349 C C . ALA A 1 178 ? -19.155 11.235 11.942 1.00 83.25 178 ALA A C 1
ATOM 1351 O O . ALA A 1 178 ? -19.998 10.392 12.232 1.00 83.25 178 ALA A O 1
ATOM 1352 N N . VAL A 1 179 ? -19.254 11.977 10.830 1.00 82.88 179 VAL A N 1
ATOM 1353 C CA . VAL A 1 179 ? -20.401 11.885 9.899 1.00 82.88 179 VAL A CA 1
ATOM 1354 C C . VAL A 1 179 ? -20.612 10.485 9.311 1.00 82.88 179 VAL A C 1
ATOM 1356 O O . VAL A 1 179 ? -21.699 10.178 8.836 1.00 82.88 179 VAL A O 1
ATOM 1359 N N . LYS A 1 180 ? -19.594 9.617 9.350 1.00 85.31 180 LYS A N 1
ATOM 1360 C CA . LYS A 1 180 ? -19.686 8.229 8.881 1.00 85.31 180 LYS A CA 1
ATOM 1361 C C . LYS A 1 180 ? -20.320 7.286 9.909 1.00 85.31 180 LYS A C 1
ATOM 1363 O O . LYS A 1 180 ? -20.513 6.118 9.590 1.00 85.31 180 LYS A O 1
ATOM 1368 N N . ARG A 1 181 ? -20.596 7.765 11.132 1.00 89.06 181 ARG A N 1
ATOM 1369 C CA . ARG A 1 181 ? -21.225 7.012 12.236 1.00 89.06 181 ARG A CA 1
ATOM 1370 C C . ARG A 1 181 ? -20.548 5.662 12.512 1.00 89.06 181 ARG A C 1
ATOM 1372 O O . ARG A 1 181 ? -21.198 4.665 12.812 1.00 89.06 181 ARG A O 1
ATOM 1379 N N . LEU A 1 182 ? -19.216 5.627 12.391 1.00 91.50 182 LEU A N 1
ATOM 1380 C CA . LEU A 1 182 ? -18.431 4.400 12.574 1.00 91.50 182 LEU A CA 1
ATOM 1381 C C . LEU A 1 182 ? -18.464 3.932 14.027 1.00 91.50 182 LEU A C 1
ATOM 1383 O O . LEU A 1 182 ? -18.607 2.739 14.260 1.00 91.50 182 LEU A O 1
ATOM 1387 N N . ALA A 1 183 ? -18.359 4.863 14.983 1.00 92.50 183 ALA A N 1
ATOM 1388 C CA . ALA A 1 183 ? -18.394 4.553 16.411 1.00 92.50 183 ALA A CA 1
ATOM 1389 C C . ALA A 1 183 ? -19.659 3.768 16.770 1.00 92.50 183 ALA A C 1
ATOM 1391 O O . ALA A 1 183 ? -19.571 2.664 17.273 1.00 92.50 183 ALA A O 1
ATOM 1392 N N . GLU A 1 184 ? -20.829 4.239 16.353 1.00 93.44 184 GLU A N 1
ATOM 1393 C CA . GLU A 1 184 ? -22.111 3.579 16.635 1.00 93.44 184 GLU A CA 1
ATOM 1394 C C . GLU A 1 184 ? -22.214 2.147 16.089 1.00 93.44 184 GLU A C 1
ATOM 1396 O O . GLU A 1 184 ? -22.980 1.327 16.587 1.00 93.44 184 GLU A O 1
ATOM 1401 N N . ARG A 1 185 ? -21.458 1.843 15.031 1.00 94.00 185 ARG A N 1
ATOM 1402 C CA . ARG A 1 185 ? -21.431 0.522 14.403 1.00 94.00 185 ARG A CA 1
ATOM 1403 C C . ARG A 1 185 ? -20.352 -0.388 14.969 1.00 94.00 185 ARG A C 1
ATOM 1405 O O . ARG A 1 185 ? -20.467 -1.590 14.755 1.00 94.00 185 ARG A O 1
ATOM 1412 N N . LEU A 1 186 ? -19.320 0.149 15.615 1.00 96.50 186 LEU A N 1
ATOM 1413 C CA . LEU A 1 186 ? -18.119 -0.586 16.029 1.00 96.50 186 LEU A CA 1
ATOM 1414 C C . LEU A 1 186 ? -17.919 -0.625 17.548 1.00 96.50 186 LEU A C 1
ATOM 1416 O O . LEU A 1 186 ? -17.246 -1.526 18.036 1.00 96.50 186 LEU A O 1
ATOM 1420 N N . ASP A 1 187 ? -18.475 0.337 18.276 1.00 97.06 187 ASP A N 1
ATOM 1421 C CA . ASP A 1 187 ? -18.314 0.482 19.718 1.00 97.06 187 ASP A CA 1
ATOM 1422 C C . ASP A 1 187 ? -18.840 -0.742 20.476 1.00 97.06 187 ASP A C 1
ATOM 1424 O O . ASP A 1 187 ? -19.863 -1.332 20.118 1.00 97.06 187 ASP A O 1
ATOM 1428 N N . GLY A 1 188 ? -18.080 -1.177 21.482 1.00 97.25 188 GLY A N 1
ATOM 1429 C CA . GLY A 1 188 ? -18.367 -2.359 22.296 1.00 97.25 188 GLY A CA 1
ATOM 1430 C C . GLY A 1 188 ? -18.116 -3.706 21.606 1.00 97.25 188 GLY A C 1
ATOM 1431 O O . GLY A 1 188 ? -18.155 -4.751 22.274 1.00 97.25 188 GLY A O 1
ATOM 1432 N N . ARG A 1 189 ? -17.824 -3.720 20.297 1.00 98.00 189 ARG A N 1
ATOM 1433 C CA . ARG A 1 189 ? -17.579 -4.957 19.544 1.00 98.00 189 ARG A CA 1
ATOM 1434 C C . ARG A 1 189 ? -16.208 -5.538 19.830 1.00 98.00 189 ARG A C 1
ATOM 1436 O O . ARG A 1 189 ? -15.231 -4.816 20.037 1.00 98.00 189 ARG A O 1
ATOM 1443 N N . ARG A 1 190 ? -16.112 -6.865 19.760 1.00 98.50 190 ARG A N 1
ATOM 1444 C CA . ARG A 1 190 ? -14.821 -7.560 19.759 1.00 98.50 190 ARG A CA 1
ATOM 1445 C C . ARG A 1 190 ? -14.111 -7.409 18.415 1.00 98.50 190 ARG A C 1
ATOM 1447 O O . ARG A 1 190 ? -14.697 -7.726 17.379 1.00 98.50 190 ARG A O 1
ATOM 1454 N N . LEU A 1 191 ? -12.851 -6.975 18.432 1.00 98.50 191 LEU A N 1
ATOM 1455 C CA . LEU A 1 191 ? -11.969 -7.006 17.264 1.00 98.50 191 LEU A CA 1
ATOM 1456 C C . LEU A 1 191 ? -11.456 -8.439 17.077 1.00 98.50 191 LEU A C 1
ATOM 1458 O O . LEU A 1 191 ? -10.754 -8.963 17.932 1.00 98.50 191 LEU A O 1
ATOM 1462 N N . LEU A 1 192 ? -11.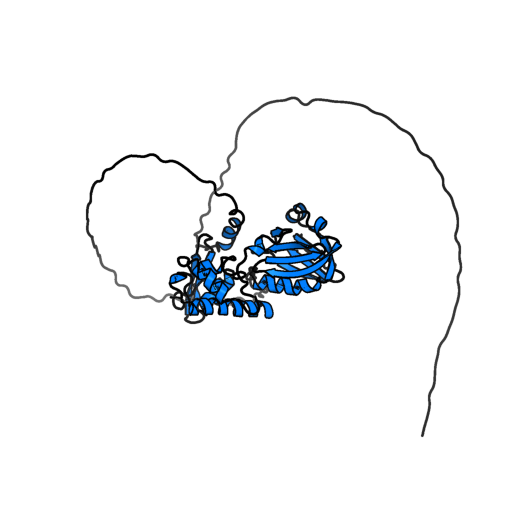815 -9.091 15.977 1.00 98.44 192 LEU A N 1
ATOM 1463 C CA . LEU A 1 192 ? -11.478 -10.492 15.701 1.00 98.44 192 LEU A CA 1
ATOM 1464 C C . LEU A 1 192 ? -10.169 -10.658 14.931 1.00 98.44 192 LEU A C 1
ATOM 1466 O O . LEU A 1 192 ? -9.523 -11.693 15.041 1.00 98.44 192 LEU A O 1
ATOM 1470 N N . GLY A 1 193 ? -9.778 -9.657 14.148 1.00 97.81 193 GLY A N 1
ATOM 1471 C CA . GLY A 1 193 ? -8.552 -9.730 13.368 1.00 97.81 193 GLY A CA 1
ATOM 1472 C C . GLY A 1 193 ? -8.242 -8.433 12.646 1.00 97.81 193 GLY A C 1
ATOM 1473 O O . GLY A 1 193 ? -9.132 -7.625 12.368 1.00 97.81 193 GLY A O 1
ATOM 1474 N N . VAL A 1 194 ? -6.962 -8.247 12.335 1.00 98.00 194 VAL A N 1
ATOM 1475 C CA . VAL A 1 194 ? -6.484 -7.131 11.519 1.00 98.00 194 VAL A CA 1
ATOM 1476 C C . VAL A 1 194 ? -5.540 -7.658 10.456 1.00 98.00 194 VAL A C 1
ATOM 1478 O O . VAL A 1 194 ? -4.537 -8.291 10.763 1.00 98.00 194 VAL A O 1
ATOM 1481 N N . GLU A 1 195 ? -5.839 -7.364 9.202 1.00 96.19 195 GLU A N 1
ATOM 1482 C CA . GLU A 1 195 ? -5.077 -7.839 8.051 1.00 96.19 195 GLU A CA 1
ATOM 1483 C C . GLU A 1 195 ? -4.689 -6.653 7.167 1.00 96.19 195 GLU A C 1
ATOM 1485 O O . GLU A 1 195 ? -5.401 -5.647 7.094 1.00 96.19 195 GLU A O 1
ATOM 1490 N N . ALA A 1 196 ? -3.547 -6.760 6.492 1.00 97.06 196 ALA A N 1
ATOM 1491 C CA . ALA A 1 196 ? -3.226 -5.888 5.372 1.00 97.06 196 ALA A CA 1
ATOM 1492 C C . ALA A 1 196 ? -3.611 -6.604 4.075 1.00 97.06 196 ALA A C 1
ATOM 1494 O O . ALA A 1 196 ? -3.342 -7.792 3.932 1.00 97.06 196 ALA A O 1
ATOM 1495 N N . ALA A 1 197 ? -4.243 -5.877 3.158 1.00 96.19 197 ALA A N 1
ATOM 1496 C CA . ALA A 1 197 ? -4.588 -6.363 1.826 1.00 96.19 197 ALA A CA 1
ATOM 1497 C C . ALA A 1 197 ? -4.224 -5.284 0.799 1.00 96.19 197 ALA A C 1
ATOM 1499 O O . ALA A 1 197 ? -4.903 -4.251 0.662 1.00 96.19 197 ALA A O 1
ATOM 1500 N N . GLY A 1 198 ? -3.090 -5.480 0.132 1.00 96.31 198 GLY A N 1
ATOM 1501 C CA . GLY A 1 198 ? -2.414 -4.460 -0.652 1.00 96.31 198 GLY A CA 1
ATOM 1502 C C . GLY A 1 198 ? -2.157 -3.201 0.179 1.00 96.31 198 GLY A C 1
ATOM 1503 O O . GLY A 1 198 ? -1.497 -3.230 1.214 1.00 96.31 198 GLY A O 1
ATOM 1504 N N . LYS A 1 199 ? -2.717 -2.064 -0.251 1.00 95.94 199 LYS A N 1
ATOM 1505 C CA . LYS A 1 199 ? -2.610 -0.770 0.459 1.00 95.94 199 LYS A CA 1
ATOM 1506 C C . LYS A 1 199 ? -3.778 -0.469 1.401 1.00 95.94 199 LYS A C 1
ATOM 1508 O O . LYS A 1 199 ? -4.008 0.682 1.779 1.00 95.94 199 LYS A O 1
ATOM 1513 N N . ASN A 1 200 ? -4.520 -1.496 1.799 1.00 96.31 200 ASN A N 1
ATOM 1514 C CA . ASN A 1 200 ? -5.636 -1.381 2.729 1.00 96.31 200 ASN A CA 1
ATOM 1515 C C . ASN A 1 200 ? -5.316 -2.105 4.037 1.00 96.31 200 ASN A C 1
ATOM 1517 O O . ASN A 1 200 ? -4.633 -3.124 4.045 1.00 96.31 200 ASN A O 1
ATOM 1521 N N . LEU A 1 201 ? -5.869 -1.592 5.131 1.00 96.94 201 LEU A N 1
ATOM 1522 C CA . LEU A 1 201 ? -6.062 -2.330 6.373 1.00 96.94 201 LEU A CA 1
ATOM 1523 C C . LEU A 1 201 ? -7.509 -2.799 6.449 1.00 96.94 201 LEU A C 1
ATOM 1525 O O . LEU A 1 201 ? -8.422 -2.023 6.163 1.00 96.94 201 LEU A O 1
ATOM 1529 N N . VAL A 1 202 ? -7.698 -4.042 6.864 1.00 97.31 202 VAL A N 1
ATOM 1530 C CA . VAL A 1 202 ? -8.996 -4.683 7.046 1.00 97.31 202 VAL A CA 1
ATOM 1531 C C . VAL A 1 202 ? -9.094 -5.104 8.503 1.00 97.31 202 VAL A C 1
ATOM 1533 O O . VAL A 1 202 ? -8.354 -5.973 8.952 1.00 97.31 202 VAL A O 1
ATOM 1536 N N . LEU A 1 203 ? -9.974 -4.451 9.255 1.00 98.12 203 LEU A N 1
ATOM 1537 C CA . LEU A 1 203 ? -10.259 -4.775 10.647 1.00 98.12 203 LEU A CA 1
ATOM 1538 C C . LEU A 1 203 ? -11.590 -5.525 10.683 1.00 98.12 203 LEU A C 1
ATOM 1540 O O . LEU A 1 203 ? -12.609 -4.999 10.232 1.00 98.12 203 LEU A O 1
ATOM 1544 N N . ARG A 1 204 ? -11.581 -6.754 11.193 1.00 97.88 204 ARG A N 1
ATOM 1545 C CA . ARG A 1 204 ? -12.762 -7.618 11.293 1.00 97.88 204 ARG A CA 1
ATOM 1546 C C . ARG A 1 204 ? -13.262 -7.611 12.727 1.00 97.88 204 ARG A C 1
ATOM 1548 O O . ARG A 1 204 ? -12.479 -7.838 13.642 1.00 97.88 204 ARG A O 1
ATOM 1555 N N . PHE A 1 205 ? -14.551 -7.382 12.914 1.00 98.12 205 PHE A N 1
ATOM 1556 C CA . PHE A 1 205 ? -15.224 -7.361 14.207 1.00 98.12 205 PHE A CA 1
ATOM 1557 C C . PHE A 1 205 ? -16.270 -8.477 14.279 1.00 98.12 205 PHE A C 1
ATOM 1559 O O . PHE A 1 205 ? -16.625 -9.083 13.264 1.00 98.12 205 PHE A O 1
ATOM 1566 N N . GLU A 1 206 ? -16.772 -8.752 15.483 1.00 97.19 206 GLU A N 1
ATOM 1567 C CA . GLU A 1 206 ? -17.898 -9.671 15.672 1.00 97.19 206 GLU A CA 1
ATOM 1568 C C . GLU A 1 206 ? -19.158 -9.241 14.892 1.00 97.19 206 GLU A C 1
ATOM 1570 O O . GLU A 1 206 ? -19.314 -8.082 14.486 1.00 97.19 206 GLU A O 1
ATOM 1575 N N . ASP A 1 207 ? -20.038 -10.216 14.652 1.00 94.00 207 ASP A N 1
ATOM 1576 C CA . ASP A 1 207 ? -21.225 -10.144 13.782 1.00 94.00 207 ASP A CA 1
ATOM 1577 C C . ASP A 1 207 ? -20.928 -9.797 12.312 1.00 94.00 207 ASP A C 1
ATOM 1579 O O . ASP A 1 207 ? -21.751 -9.214 11.607 1.00 94.00 207 ASP A O 1
ATOM 1583 N N . GLY A 1 208 ? -19.729 -10.143 11.835 1.00 92.50 208 GLY A N 1
ATOM 1584 C CA . GLY A 1 208 ? -19.346 -9.986 10.430 1.00 92.50 208 GLY A CA 1
ATOM 1585 C C . GLY A 1 208 ? -19.101 -8.538 9.996 1.00 92.50 208 GLY A C 1
ATOM 1586 O O . GLY A 1 208 ? -19.018 -8.267 8.798 1.00 92.50 208 GLY A O 1
ATOM 1587 N N . VAL A 1 209 ? -18.973 -7.598 10.939 1.00 95.88 209 VAL A N 1
ATOM 1588 C CA . VAL A 1 209 ? -18.679 -6.197 10.621 1.00 95.88 209 VAL A CA 1
ATOM 1589 C C . VAL A 1 209 ? -17.215 -6.055 10.211 1.00 95.88 209 VAL A C 1
ATOM 1591 O O . VAL A 1 209 ? -16.306 -6.476 10.924 1.00 95.88 209 VAL A O 1
ATOM 1594 N N . VAL A 1 210 ? -16.975 -5.424 9.064 1.00 96.50 210 VAL A N 1
ATOM 1595 C CA . VAL A 1 210 ? -15.628 -5.174 8.542 1.00 96.50 210 VAL A CA 1
ATOM 1596 C C . VAL A 1 210 ? -15.421 -3.678 8.382 1.00 96.50 210 VAL A C 1
ATOM 1598 O O . VAL A 1 210 ? -16.241 -3.006 7.767 1.00 96.50 210 VAL A O 1
ATOM 1601 N N . LEU A 1 211 ? -14.313 -3.164 8.914 1.00 97.00 211 LEU A N 1
ATOM 1602 C CA . LEU A 1 211 ? -13.836 -1.812 8.663 1.00 97.00 211 LEU A CA 1
ATOM 1603 C C . LEU A 1 211 ? -12.617 -1.868 7.744 1.00 97.00 211 LEU A C 1
ATOM 1605 O O . LEU A 1 211 ? -11.547 -2.351 8.121 1.00 97.00 211 LEU A O 1
ATOM 1609 N N . ARG A 1 212 ? -12.752 -1.279 6.563 1.00 96.12 212 ARG A N 1
ATOM 1610 C CA . ARG A 1 212 ? -11.639 -0.983 5.671 1.00 96.12 212 ARG A CA 1
ATOM 1611 C C . ARG A 1 212 ? -11.066 0.395 5.994 1.00 96.12 212 ARG A C 1
ATOM 1613 O O . AR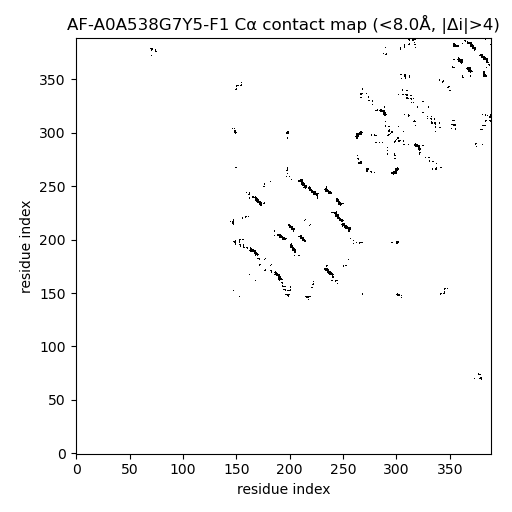G A 1 212 ? -11.785 1.391 6.011 1.00 96.12 212 ARG A O 1
ATOM 1620 N N . SER A 1 213 ? -9.749 0.462 6.157 1.00 95.62 213 SER A N 1
ATOM 1621 C CA . SER A 1 213 ? -8.972 1.691 6.333 1.00 95.62 213 SER A CA 1
ATOM 1622 C C . SER A 1 213 ? -7.915 1.816 5.233 1.00 95.62 213 SER A C 1
ATOM 1624 O O . SER A 1 213 ? -7.011 0.987 5.156 1.00 95.62 213 SER A O 1
ATOM 1626 N N . HIS A 1 214 ? -7.944 2.884 4.432 1.00 94.31 214 HIS A N 1
ATOM 1627 C CA . HIS A 1 214 ? -6.886 3.182 3.452 1.00 94.31 214 HIS A CA 1
ATOM 1628 C C . HIS A 1 214 ? -6.186 4.503 3.799 1.00 94.31 214 HIS A C 1
ATOM 1630 O O . HIS A 1 214 ? -6.804 5.569 3.843 1.00 94.31 214 HIS A O 1
ATOM 1636 N N . LEU A 1 215 ? -4.871 4.441 4.029 1.00 93.00 215 LEU A N 1
ATOM 1637 C CA . LEU A 1 215 ? -4.109 5.552 4.615 1.00 93.00 215 LEU A CA 1
ATOM 1638 C C . LEU A 1 215 ? -3.809 6.696 3.642 1.00 93.00 215 LEU A C 1
ATOM 1640 O O . LEU A 1 215 ? -3.548 7.812 4.095 1.00 93.00 215 LEU A O 1
ATOM 1644 N N . ARG A 1 216 ? -3.878 6.446 2.327 1.00 91.31 216 ARG A N 1
ATOM 1645 C CA . ARG A 1 216 ? -3.456 7.425 1.306 1.00 91.31 216 ARG A CA 1
ATOM 1646 C C . ARG A 1 216 ? -2.025 7.890 1.626 1.00 91.31 216 ARG A C 1
ATOM 1648 O O . ARG A 1 216 ? -1.234 7.101 2.125 1.00 91.31 216 ARG A O 1
ATOM 1655 N N . MET A 1 217 ? -1.690 9.151 1.371 1.00 89.75 217 MET A N 1
ATOM 1656 C CA . MET A 1 217 ? -0.311 9.645 1.458 1.00 89.75 217 MET A CA 1
ATOM 1657 C C . MET A 1 217 ? 0.166 10.001 2.875 1.00 89.75 217 MET A C 1
ATOM 1659 O O . MET A 1 217 ? 1.364 9.968 3.136 1.00 89.75 217 MET A O 1
ATOM 1663 N N . SER A 1 218 ? -0.736 10.382 3.785 1.00 88.31 218 SER A N 1
ATOM 1664 C CA . SER A 1 218 ? -0.367 10.961 5.093 1.00 88.31 218 SER A CA 1
ATOM 1665 C C . SER A 1 218 ? -0.992 10.259 6.296 1.00 88.31 218 SER A C 1
ATOM 1667 O O . SER A 1 218 ? -0.682 10.607 7.446 1.00 88.31 218 SER A O 1
ATOM 1669 N N . GLY A 1 219 ? -1.857 9.275 6.043 1.00 92.12 219 GLY A N 1
ATOM 1670 C CA . GLY A 1 219 ? -2.505 8.497 7.077 1.00 92.12 219 GLY A CA 1
ATOM 1671 C C . GLY A 1 219 ? -1.514 7.637 7.849 1.00 92.12 219 GLY A C 1
ATOM 1672 O O . GLY A 1 219 ? -0.549 7.114 7.293 1.00 92.12 219 GLY A O 1
ATOM 1673 N N . ARG A 1 220 ? -1.756 7.466 9.148 1.00 93.81 220 ARG A N 1
ATOM 1674 C CA . ARG A 1 220 ? -0.958 6.572 9.993 1.00 93.81 220 ARG A CA 1
ATOM 1675 C C . ARG A 1 220 ? -1.766 6.023 11.160 1.00 93.81 220 ARG A C 1
ATOM 1677 O O . ARG A 1 220 ? -2.477 6.770 11.827 1.00 93.81 220 ARG A O 1
ATOM 1684 N N . TRP A 1 221 ? -1.568 4.740 11.438 1.00 96.38 221 TRP A N 1
ATOM 1685 C CA . TRP A 1 221 ? -1.992 4.090 12.675 1.00 96.38 221 TRP A CA 1
ATOM 1686 C C . TRP A 1 221 ? -0.849 4.065 13.684 1.00 96.38 221 TRP A C 1
ATOM 1688 O O . TRP A 1 221 ? 0.297 3.766 13.332 1.00 96.38 221 TRP A O 1
ATOM 1698 N N . GLN A 1 222 ? -1.171 4.346 14.941 1.00 95.62 222 GLN A N 1
ATOM 1699 C CA . GLN A 1 222 ? -0.260 4.231 16.075 1.00 95.62 222 GLN A CA 1
ATOM 1700 C C . GLN A 1 222 ? -0.947 3.455 17.190 1.00 95.62 222 GLN A C 1
ATOM 1702 O O . GLN A 1 222 ? -2.097 3.745 17.491 1.00 95.62 222 GLN A O 1
ATOM 1707 N N . VAL A 1 223 ? -0.236 2.515 17.806 1.00 96.88 223 VAL A N 1
ATOM 1708 C CA . VAL A 1 223 ? -0.683 1.837 19.028 1.00 96.88 223 VAL A CA 1
ATOM 1709 C C . VAL A 1 223 ? 0.089 2.431 20.197 1.00 96.88 223 VAL A C 1
ATOM 1711 O O . VAL A 1 223 ? 1.292 2.684 20.087 1.00 96.88 223 VAL A O 1
ATOM 1714 N N . ARG A 1 224 ? -0.624 2.762 21.270 1.00 96.62 224 ARG A N 1
ATOM 1715 C CA . ARG A 1 224 ? -0.111 3.457 22.455 1.00 96.62 224 ARG A CA 1
ATOM 1716 C C . ARG A 1 224 ? -0.729 2.845 23.710 1.00 96.62 224 ARG A C 1
ATOM 1718 O O . ARG A 1 224 ? -1.702 2.105 23.616 1.00 96.62 224 ARG A O 1
ATOM 1725 N N . ALA A 1 225 ? -0.178 3.154 24.883 1.00 97.31 225 ALA A N 1
ATOM 1726 C CA . ALA A 1 225 ? -0.848 2.837 26.143 1.00 97.31 225 ALA A CA 1
ATOM 1727 C C . ALA A 1 225 ? -2.174 3.608 26.238 1.00 97.31 225 ALA A C 1
ATOM 1729 O O . ALA A 1 225 ? -2.230 4.777 25.836 1.00 97.31 225 ALA A O 1
ATOM 1730 N N . ARG A 1 226 ? -3.221 2.969 26.760 1.00 96.31 226 ARG A N 1
ATOM 1731 C CA . ARG A 1 226 ? -4.537 3.586 26.946 1.00 96.31 226 ARG A CA 1
ATOM 1732 C C . ARG A 1 226 ? -4.424 4.856 27.791 1.00 96.31 226 ARG A C 1
ATOM 1734 O O . ARG A 1 226 ? -3.673 4.900 28.763 1.00 96.31 226 ARG A O 1
ATOM 1741 N N . GLY A 1 227 ? -5.150 5.903 27.398 1.00 93.00 227 GLY A N 1
ATOM 1742 C CA . GLY A 1 227 ? -5.139 7.184 28.114 1.00 93.00 227 GLY A CA 1
ATOM 1743 C C . GLY A 1 227 ? -3.894 8.038 27.851 1.00 93.00 227 GLY A C 1
ATOM 1744 O O . GLY A 1 227 ? -3.706 9.073 28.493 1.00 93.00 227 GLY A O 1
ATOM 1745 N N . SER A 1 228 ? -3.047 7.647 26.892 1.00 93.31 228 SER A N 1
ATOM 1746 C CA . SER A 1 228 ? -1.951 8.495 26.420 1.00 93.31 228 SER A CA 1
ATOM 1747 C C . SER A 1 228 ? -2.484 9.844 25.936 1.00 93.31 228 SER A C 1
ATOM 1749 O O . SER A 1 228 ? -3.462 9.917 25.196 1.00 93.31 228 SER A O 1
ATOM 1751 N N . LYS A 1 229 ? -1.801 10.940 26.286 1.00 93.25 229 LYS A N 1
ATOM 1752 C CA . LYS A 1 229 ? -2.196 12.273 25.816 1.00 93.25 229 LYS A CA 1
ATOM 1753 C C . LYS A 1 229 ? -2.117 12.352 24.287 1.00 93.25 229 LYS A C 1
ATOM 1755 O O . LYS A 1 229 ? -1.046 12.181 23.699 1.00 93.25 229 LYS A O 1
ATOM 1760 N N . LEU A 1 230 ? -3.246 12.662 23.653 1.00 91.44 230 LEU A N 1
ATOM 1761 C CA . LEU A 1 230 ? -3.346 12.863 22.210 1.00 91.44 230 LEU A CA 1
ATOM 1762 C C . LEU A 1 230 ? -3.268 14.357 21.884 1.00 91.44 230 LEU A C 1
ATOM 1764 O O . LEU A 1 230 ? -3.984 15.173 22.460 1.00 91.44 230 LEU A O 1
ATOM 1768 N N . PHE A 1 231 ? -2.397 14.719 20.942 1.00 90.19 231 PHE A N 1
ATOM 1769 C CA . PHE A 1 231 ? -2.281 16.085 20.433 1.00 90.19 231 PHE A CA 1
ATOM 1770 C C . PHE A 1 231 ? -2.882 16.161 19.028 1.00 90.19 231 PHE A C 1
ATOM 1772 O O . PHE A 1 231 ? -2.390 15.516 18.103 1.00 90.19 231 PHE A O 1
ATOM 1779 N N . GLY A 1 232 ? -3.937 16.962 18.873 1.00 89.94 232 GLY A N 1
ATOM 1780 C CA . GLY A 1 232 ? -4.736 17.049 17.648 1.00 89.94 232 GLY A CA 1
ATOM 1781 C C . GLY A 1 232 ? -5.992 16.173 17.695 1.00 89.94 232 GLY A C 1
ATOM 1782 O O . GLY A 1 232 ? -6.290 15.548 18.708 1.00 89.94 232 GLY A O 1
ATOM 1783 N N . ARG A 1 233 ? -6.747 16.140 16.589 1.00 90.69 233 ARG A N 1
ATOM 1784 C CA . ARG A 1 233 ? -7.993 15.364 16.475 1.00 90.69 233 ARG A CA 1
ATOM 1785 C C . ARG A 1 233 ? -7.788 14.115 15.609 1.00 90.69 233 ARG A C 1
ATOM 1787 O O . ARG A 1 233 ? -7.702 14.257 14.384 1.00 90.69 233 ARG A O 1
ATOM 1794 N N . PRO A 1 234 ? -7.690 12.913 16.201 1.00 95.00 234 PRO A N 1
ATOM 1795 C CA . PRO A 1 234 ? -7.584 11.683 15.429 1.00 95.00 234 PRO A CA 1
ATOM 1796 C C . PRO A 1 234 ? -8.894 11.388 14.692 1.00 95.00 234 PRO A C 1
ATOM 1798 O O . PRO A 1 234 ? -9.968 11.852 15.075 1.00 95.00 234 PRO A O 1
ATOM 1801 N N . TRP A 1 235 ? -8.797 10.621 13.610 1.00 95.00 235 TRP A N 1
ATOM 1802 C CA . TRP A 1 235 ? -9.945 10.221 12.794 1.00 95.00 235 TRP A CA 1
ATOM 1803 C C . TRP A 1 235 ? -10.717 9.063 13.415 1.00 95.00 235 TRP A C 1
ATOM 1805 O O . TRP A 1 235 ? -11.941 9.039 13.339 1.00 95.00 235 TRP A O 1
ATOM 1815 N N . LEU A 1 236 ? -9.999 8.129 14.030 1.00 96.38 236 LEU A N 1
ATOM 1816 C CA . LEU A 1 236 ? -10.560 6.962 14.691 1.00 96.38 236 LEU A CA 1
ATOM 1817 C C . LEU A 1 236 ? -9.663 6.592 15.870 1.00 96.38 236 LEU A C 1
ATOM 1819 O O . LEU A 1 236 ? -8.436 6.619 15.745 1.00 96.38 236 LEU A O 1
ATOM 1823 N N . VAL A 1 237 ? -10.280 6.260 16.994 1.00 97.31 237 VAL A N 1
ATOM 1824 C CA . VAL A 1 237 ? -9.623 5.715 18.178 1.00 97.31 237 VAL A CA 1
ATOM 1825 C C . VAL A 1 237 ? -10.328 4.415 18.527 1.00 97.31 237 VAL A C 1
ATOM 1827 O O . VAL A 1 237 ? -11.548 4.407 18.648 1.00 97.31 237 VAL A O 1
ATOM 1830 N N . LEU A 1 238 ? -9.564 3.335 18.663 1.00 98.06 238 LEU A N 1
ATOM 1831 C CA . LEU A 1 238 ? -10.022 2.058 19.205 1.00 98.06 238 LEU A CA 1
ATOM 1832 C C . LEU A 1 238 ? -9.304 1.864 20.538 1.00 98.06 238 LEU A C 1
ATOM 1834 O O . LEU A 1 238 ? -8.072 1.832 20.548 1.00 98.06 238 LEU A O 1
ATOM 1838 N N . ARG A 1 239 ? -10.026 1.767 21.652 1.00 98.19 239 ARG A N 1
ATOM 1839 C CA . ARG A 1 239 ? -9.430 1.529 22.972 1.00 98.19 239 ARG A CA 1
ATOM 1840 C C . ARG A 1 239 ? -9.752 0.126 23.437 1.00 98.19 239 ARG A C 1
ATOM 1842 O O . ARG A 1 239 ? -10.917 -0.226 23.570 1.00 98.19 239 ARG A O 1
ATOM 1849 N N . GLY A 1 240 ? -8.702 -0.643 23.663 1.00 97.56 240 GLY A N 1
ATOM 1850 C CA . GLY A 1 240 ? -8.750 -1.901 24.383 1.00 97.56 240 GLY A CA 1
ATOM 1851 C C . GLY A 1 240 ? -8.629 -1.693 25.894 1.00 97.56 240 GLY A C 1
ATOM 1852 O O . GLY A 1 240 ? -8.831 -0.590 26.406 1.00 97.56 240 GLY A O 1
ATOM 1853 N N . ALA A 1 241 ? -8.253 -2.745 26.615 1.00 96.81 241 ALA A N 1
ATOM 1854 C CA . ALA A 1 241 ? -8.025 -2.721 28.055 1.00 96.81 241 ALA A CA 1
ATOM 1855 C C . ALA A 1 241 ? -6.834 -1.817 28.414 1.00 96.81 241 ALA A C 1
ATOM 1857 O O . ALA A 1 241 ? -7.014 -0.807 29.091 1.00 96.81 241 ALA A O 1
ATOM 1858 N N . GLU A 1 242 ? -5.650 -2.128 27.877 1.00 96.81 242 GLU A N 1
ATOM 1859 C CA . GLU A 1 242 ? -4.379 -1.463 28.221 1.00 96.81 242 GLU A CA 1
ATOM 1860 C C . GLU A 1 242 ? -3.792 -0.635 27.070 1.00 96.81 242 GLU A C 1
ATOM 1862 O O . GLU A 1 242 ? -2.900 0.202 27.258 1.00 96.81 242 GLU A O 1
ATOM 1867 N N . ARG A 1 243 ? -4.271 -0.869 25.846 1.00 97.94 243 ARG A N 1
ATOM 1868 C CA . ARG A 1 243 ? -3.763 -0.250 24.620 1.00 97.94 243 ARG A CA 1
ATOM 1869 C C . ARG A 1 243 ? -4.854 0.518 23.897 1.00 97.94 243 ARG A C 1
ATOM 1871 O O . ARG A 1 243 ? -6.021 0.151 23.928 1.00 97.94 243 ARG A O 1
ATOM 1878 N N . GLU A 1 244 ? -4.460 1.564 23.184 1.00 97.62 244 GLU A N 1
ATOM 1879 C CA . GLU A 1 244 ? -5.321 2.249 22.227 1.00 97.62 244 GLU A CA 1
ATOM 1880 C C . GLU A 1 244 ? -4.639 2.377 20.864 1.00 97.62 244 GLU A C 1
ATOM 1882 O O . GLU A 1 244 ? -3.455 2.711 20.755 1.00 97.62 244 GLU A O 1
ATOM 1887 N N . ALA A 1 245 ? -5.403 2.105 19.811 1.00 97.81 245 ALA A N 1
ATOM 1888 C CA . ALA A 1 245 ? -5.019 2.297 18.429 1.00 97.81 245 ALA A CA 1
ATOM 1889 C C . ALA A 1 245 ? -5.630 3.592 17.895 1.00 97.81 245 ALA A C 1
ATOM 1891 O O . ALA A 1 245 ? -6.842 3.791 17.926 1.00 97.81 245 ALA A O 1
ATOM 1892 N N . VAL A 1 246 ? -4.784 4.471 17.367 1.00 97.38 246 VAL A N 1
ATOM 1893 C CA . VAL A 1 246 ? -5.159 5.821 16.953 1.00 97.38 246 VAL A CA 1
ATOM 1894 C C . VAL A 1 246 ? -4.810 6.032 15.486 1.00 97.38 246 VAL A C 1
ATOM 1896 O O . VAL A 1 246 ? -3.643 5.931 15.089 1.00 97.38 246 VAL A O 1
ATOM 1899 N N . LEU A 1 247 ? -5.818 6.373 14.688 1.00 96.81 247 LEU A N 1
ATOM 1900 C CA . LEU A 1 247 ? -5.673 6.746 13.289 1.00 96.81 247 LEU A CA 1
ATOM 1901 C C . LEU A 1 247 ? -5.593 8.263 13.131 1.00 96.81 247 LEU A C 1
ATOM 1903 O O . LEU A 1 247 ? -6.508 9.004 13.490 1.00 96.81 247 LEU A O 1
ATOM 1907 N N . TRP A 1 248 ? -4.532 8.719 12.479 1.00 94.25 248 TRP A N 1
ATOM 1908 C CA . TRP A 1 248 ? -4.340 10.109 12.079 1.00 94.25 248 TRP A CA 1
ATOM 1909 C C . TRP A 1 248 ? -4.392 10.229 10.565 1.00 94.25 248 TRP A C 1
ATOM 1911 O O . TRP A 1 248 ? -3.803 9.396 9.883 1.00 94.25 248 TRP A O 1
ATOM 1921 N N . ASN A 1 249 ? -5.024 11.287 10.049 1.00 90.12 249 ASN A N 1
ATOM 1922 C CA . ASN A 1 249 ? -4.996 11.672 8.631 1.00 90.12 249 ASN A CA 1
ATOM 1923 C C . ASN A 1 249 ? -5.366 10.552 7.634 1.00 90.12 249 ASN A C 1
ATOM 1925 O O . ASN A 1 249 ? -4.909 10.576 6.496 1.00 90.12 249 ASN A O 1
ATOM 1929 N N . GLY A 1 250 ? -6.164 9.563 8.046 1.00 83.00 250 GLY A N 1
ATOM 1930 C CA . GLY A 1 250 ? -6.608 8.452 7.199 1.00 83.00 250 GLY A CA 1
ATOM 1931 C C . GLY A 1 250 ? -8.069 8.633 6.799 1.00 83.00 250 GLY A C 1
ATOM 1932 O O . GLY A 1 250 ? -8.944 8.202 7.546 1.00 83.00 250 GLY A O 1
ATOM 1933 N N . PRO A 1 251 ? -8.369 9.290 5.664 1.00 80.56 251 PRO A N 1
ATOM 1934 C CA . PRO A 1 251 ? -9.733 9.712 5.369 1.00 80.56 251 PRO A CA 1
ATOM 1935 C C . PRO A 1 251 ? -10.667 8.586 4.917 1.00 80.56 251 PRO A C 1
ATOM 1937 O O . PRO A 1 251 ? -11.893 8.694 5.037 1.00 80.56 251 PRO A O 1
ATOM 1940 N N . VAL A 1 252 ? -10.100 7.507 4.380 1.00 89.81 252 VAL A N 1
ATOM 1941 C CA . VAL A 1 252 ? -10.866 6.378 3.860 1.00 89.81 252 VAL A CA 1
ATOM 1942 C C . VAL A 1 252 ? -11.078 5.381 4.990 1.00 89.81 252 VAL A C 1
ATOM 1944 O O . VAL A 1 252 ? -10.151 4.689 5.402 1.00 89.81 252 VAL A O 1
ATOM 1947 N N . LEU A 1 253 ? -12.315 5.363 5.473 1.00 92.50 253 LEU A N 1
ATOM 1948 C CA . LEU A 1 253 ? -12.857 4.484 6.502 1.00 92.50 253 LEU A CA 1
ATOM 1949 C C . LEU A 1 253 ? -14.243 4.071 6.018 1.00 92.50 253 LEU A C 1
ATOM 1951 O O . LEU A 1 253 ? -15.091 4.953 5.848 1.00 92.50 253 LEU A O 1
ATOM 1955 N N . GLU A 1 254 ? -14.427 2.792 5.724 1.00 93.12 254 GLU A N 1
ATOM 1956 C CA . GLU A 1 254 ? -15.620 2.242 5.072 1.00 93.12 254 GLU A CA 1
ATOM 1957 C C . GLU A 1 254 ? -16.018 0.932 5.757 1.00 93.12 254 GLU A C 1
ATOM 1959 O O . GLU A 1 254 ? -15.153 0.118 6.074 1.00 93.12 254 GLU A O 1
ATOM 1964 N N . LEU A 1 255 ? -17.317 0.733 5.997 1.00 92.31 255 LEU A N 1
ATOM 1965 C CA . LEU A 1 255 ? -17.857 -0.469 6.646 1.00 92.31 255 LEU A CA 1
ATOM 1966 C C . LEU A 1 255 ? -18.215 -1.559 5.622 1.00 92.31 255 LEU A C 1
ATOM 1968 O O . LEU A 1 255 ? -19.326 -2.088 5.622 1.00 92.31 255 LEU A O 1
ATOM 1972 N N . ASP A 1 256 ? -17.290 -1.846 4.710 1.00 87.88 256 ASP A N 1
ATOM 1973 C CA . ASP A 1 256 ? -17.357 -2.963 3.773 1.00 87.88 256 ASP A CA 1
ATOM 1974 C C . ASP A 1 256 ? -15.944 -3.366 3.316 1.00 87.88 256 ASP A C 1
ATOM 1976 O O . ASP A 1 256 ? -14.948 -2.712 3.627 1.00 87.88 256 ASP A O 1
ATOM 1980 N N . ASP A 1 257 ? -15.857 -4.467 2.576 1.00 86.25 257 ASP A N 1
ATOM 1981 C CA . ASP A 1 257 ? -14.628 -5.011 1.997 1.00 86.25 257 ASP A CA 1
ATOM 1982 C C . ASP A 1 257 ? -14.671 -5.056 0.454 1.00 86.25 257 ASP A C 1
ATOM 1984 O O . ASP A 1 257 ? -13.854 -5.731 -0.177 1.00 86.25 257 ASP A O 1
ATOM 1988 N N . ARG A 1 258 ? -15.609 -4.351 -0.199 1.00 87.44 258 ARG A N 1
ATOM 1989 C CA . ARG A 1 258 ? -15.849 -4.467 -1.653 1.00 87.44 258 ARG A CA 1
ATOM 1990 C C . ARG A 1 258 ? -14.615 -4.117 -2.473 1.00 87.44 258 ARG A C 1
ATOM 1992 O O . ARG A 1 258 ? -14.346 -4.756 -3.488 1.00 87.44 258 ARG A O 1
ATOM 1999 N N . ALA A 1 259 ? -13.864 -3.110 -2.032 1.00 85.00 259 ALA A N 1
ATOM 2000 C CA . ALA A 1 259 ? -12.620 -2.704 -2.678 1.00 85.00 259 ALA A CA 1
ATOM 2001 C C . ALA A 1 259 ? -11.533 -3.789 -2.601 1.00 85.00 259 ALA A C 1
ATOM 2003 O O . ALA A 1 259 ? -10.721 -3.893 -3.514 1.00 85.00 259 ALA A O 1
ATOM 2004 N N . ILE A 1 260 ? -11.540 -4.609 -1.544 1.00 91.12 260 ILE A N 1
ATOM 2005 C CA . ILE A 1 260 ? -10.570 -5.691 -1.332 1.00 91.12 260 ILE A CA 1
ATOM 2006 C C . ILE A 1 260 ? -10.821 -6.840 -2.309 1.00 91.12 260 ILE A C 1
ATOM 2008 O O . ILE A 1 260 ? -9.880 -7.375 -2.880 1.00 91.12 260 ILE A O 1
ATOM 2012 N N . ARG A 1 261 ? -12.091 -7.152 -2.592 1.00 90.44 261 ARG A N 1
ATOM 2013 C CA . ARG A 1 261 ? -12.495 -8.228 -3.521 1.00 90.44 261 ARG A CA 1
ATOM 2014 C C . ARG A 1 261 ? -12.037 -8.014 -4.970 1.00 90.44 261 ARG A C 1
ATOM 2016 O O . ARG A 1 261 ? -12.155 -8.921 -5.781 1.00 90.44 261 ARG A O 1
ATOM 2023 N N . ARG A 1 262 ? -11.587 -6.803 -5.314 1.00 92.81 262 ARG A N 1
ATOM 2024 C CA . ARG A 1 262 ? -11.125 -6.427 -6.661 1.00 92.81 262 ARG A CA 1
ATOM 2025 C C . ARG A 1 262 ? -9.603 -6.364 -6.778 1.00 92.81 262 ARG A C 1
ATOM 2027 O O . ARG A 1 262 ? -9.105 -5.989 -7.838 1.00 92.81 262 ARG A O 1
ATOM 2034 N N . LEU A 1 263 ? -8.882 -6.632 -5.693 1.00 96.75 263 LEU A N 1
ATOM 2035 C CA . LEU A 1 263 ? -7.427 -6.640 -5.700 1.00 96.75 263 LEU A CA 1
ATOM 2036 C C . LEU A 1 263 ? -6.908 -7.853 -6.475 1.00 96.75 263 LEU A C 1
ATOM 2038 O O . LEU A 1 263 ? -7.529 -8.915 -6.474 1.00 96.75 263 LEU A O 1
ATOM 2042 N N . GLY A 1 264 ? -5.762 -7.669 -7.125 1.00 97.62 264 GLY A N 1
ATOM 2043 C CA . GLY A 1 264 ? -4.953 -8.783 -7.600 1.00 97.62 264 GLY A CA 1
ATOM 2044 C C . GLY A 1 264 ? -4.237 -9.481 -6.439 1.00 97.62 264 GLY A C 1
ATOM 2045 O O . GLY A 1 264 ? -4.403 -9.078 -5.282 1.00 97.62 264 GLY A O 1
ATOM 2046 N N . PRO A 1 265 ? -3.405 -10.490 -6.738 1.00 98.19 265 PRO A N 1
ATOM 2047 C CA . PRO A 1 265 ? -2.581 -11.152 -5.735 1.00 98.19 265 PRO A CA 1
ATOM 2048 C C . PRO A 1 265 ? -1.716 -10.146 -4.962 1.00 98.19 265 PRO A C 1
ATOM 2050 O O . PRO A 1 265 ? -1.196 -9.183 -5.539 1.00 98.19 265 PRO A O 1
ATOM 2053 N N . ASP A 1 266 ? -1.576 -10.354 -3.653 1.00 98.06 266 ASP A N 1
ATOM 2054 C CA . ASP A 1 266 ? -0.792 -9.475 -2.782 1.00 98.06 266 ASP A CA 1
ATOM 2055 C C . ASP A 1 266 ? 0.699 -9.801 -2.895 1.00 98.06 266 ASP A C 1
ATOM 2057 O O . ASP A 1 266 ? 1.117 -10.939 -2.680 1.00 98.06 266 ASP A O 1
ATOM 2061 N N . ILE A 1 267 ? 1.517 -8.792 -3.205 1.00 98.56 267 ILE A N 1
ATOM 2062 C CA . ILE A 1 267 ? 2.971 -8.946 -3.314 1.00 98.56 267 ILE A CA 1
ATOM 2063 C C . ILE A 1 267 ? 3.624 -9.405 -2.004 1.00 98.56 267 ILE A C 1
ATOM 2065 O O . ILE A 1 267 ? 4.723 -9.944 -2.035 1.00 98.56 267 ILE A O 1
ATOM 2069 N N . LEU A 1 268 ? 2.977 -9.201 -0.854 1.00 98.12 268 LEU A N 1
ATOM 2070 C CA . LEU A 1 268 ? 3.462 -9.626 0.462 1.00 98.12 268 LEU A CA 1
ATOM 2071 C C . LEU A 1 268 ? 2.880 -10.968 0.937 1.00 98.12 268 LEU A C 1
ATOM 2073 O O . LEU A 1 268 ? 3.147 -11.361 2.077 1.00 98.12 268 LEU A O 1
ATOM 2077 N N . ALA A 1 269 ? 2.110 -11.677 0.103 1.00 96.94 269 ALA A N 1
ATOM 2078 C CA . ALA A 1 269 ? 1.671 -13.038 0.411 1.00 96.94 269 ALA A CA 1
ATOM 2079 C C . ALA A 1 269 ? 2.875 -13.978 0.632 1.00 96.94 269 ALA A C 1
ATOM 2081 O O . ALA A 1 269 ? 3.959 -13.763 0.085 1.00 96.94 269 ALA A O 1
ATOM 2082 N N . GLN A 1 270 ? 2.692 -15.013 1.460 1.00 94.38 270 GLN A N 1
ATOM 2083 C CA . GLN A 1 270 ? 3.736 -15.987 1.794 1.00 94.38 270 GLN A CA 1
ATOM 2084 C C . GLN A 1 270 ? 3.260 -17.419 1.485 1.00 94.38 270 GLN A C 1
ATOM 2086 O O . GLN A 1 270 ? 2.420 -17.933 2.226 1.00 94.38 270 GLN A O 1
ATOM 2091 N N . PRO A 1 271 ? 3.795 -18.079 0.435 1.00 95.56 271 PRO A N 1
ATOM 2092 C CA . PRO A 1 271 ? 4.676 -17.521 -0.602 1.00 95.56 271 PRO A CA 1
ATOM 2093 C C . PRO A 1 271 ? 3.939 -16.528 -1.531 1.00 95.56 271 PRO A C 1
ATOM 2095 O O . PRO A 1 271 ? 2.710 -16.572 -1.607 1.00 95.56 271 PRO A O 1
ATOM 2098 N N . PRO A 1 272 ? 4.656 -15.642 -2.250 1.00 96.12 272 PRO A N 1
ATOM 2099 C CA . PRO A 1 272 ? 4.030 -14.741 -3.213 1.00 96.12 272 PRO A CA 1
ATOM 2100 C C . PRO A 1 272 ? 3.557 -15.499 -4.463 1.00 96.12 272 PRO A C 1
ATOM 2102 O O . PRO A 1 272 ? 4.278 -16.326 -5.022 1.00 96.12 272 PRO A O 1
ATOM 2105 N N . GLU A 1 273 ? 2.362 -15.169 -4.954 1.00 98.25 273 GLU A N 1
ATOM 2106 C CA . GLU A 1 273 ? 1.754 -15.785 -6.146 1.00 98.25 273 GLU A CA 1
ATOM 2107 C C . GLU A 1 273 ? 2.277 -15.157 -7.455 1.00 98.25 273 GLU A C 1
ATOM 2109 O O . GLU A 1 273 ? 1.525 -14.574 -8.242 1.00 98.25 273 GLU A O 1
ATOM 2114 N N . LEU A 1 274 ? 3.591 -15.242 -7.689 1.00 98.56 274 LEU A N 1
ATOM 2115 C CA . LEU A 1 274 ? 4.265 -14.551 -8.799 1.00 98.56 274 LEU A CA 1
ATOM 2116 C C . LEU A 1 274 ? 3.701 -14.924 -10.176 1.00 98.56 274 LEU A C 1
ATOM 2118 O O . LEU A 1 274 ? 3.528 -14.052 -11.022 1.00 98.56 274 LEU A O 1
ATOM 2122 N N . ASP A 1 275 ? 3.372 -16.197 -10.396 1.00 98.69 275 ASP A N 1
ATOM 2123 C CA . ASP A 1 275 ? 2.857 -16.671 -11.688 1.00 98.69 275 ASP A CA 1
ATOM 2124 C C . ASP A 1 275 ? 1.494 -16.048 -12.014 1.00 98.69 275 ASP A C 1
ATOM 2126 O O . ASP A 1 275 ? 1.247 -15.628 -13.146 1.00 98.69 275 ASP A O 1
ATOM 2130 N N . ALA A 1 276 ? 0.630 -15.905 -11.004 1.00 98.62 276 ALA A N 1
ATOM 2131 C CA . ALA A 1 276 ? -0.661 -15.243 -11.152 1.00 98.62 276 ALA A CA 1
ATOM 2132 C C . ALA A 1 276 ? -0.493 -13.741 -11.441 1.00 98.62 276 ALA A C 1
ATOM 2134 O O . ALA A 1 276 ? -1.203 -13.183 -12.280 1.00 98.62 276 ALA A O 1
ATOM 2135 N N . MET A 1 277 ? 0.475 -13.088 -10.791 1.00 98.75 277 MET A N 1
ATOM 2136 C CA . MET A 1 277 ? 0.814 -11.686 -11.050 1.00 98.75 277 MET A CA 1
ATOM 2137 C C . MET A 1 277 ? 1.333 -11.487 -12.481 1.00 98.75 277 MET A C 1
ATOM 2139 O O . MET A 1 277 ? 0.859 -10.591 -13.178 1.00 98.75 277 MET A O 1
ATOM 2143 N N . ILE A 1 278 ? 2.244 -12.342 -12.956 1.00 98.88 278 ILE A N 1
ATOM 2144 C CA . ILE A 1 278 ? 2.761 -12.305 -14.335 1.00 98.88 278 ILE A CA 1
ATOM 2145 C C . ILE A 1 278 ? 1.620 -12.506 -15.337 1.00 98.88 278 ILE A C 1
ATOM 2147 O O . ILE A 1 278 ? 1.471 -11.709 -16.264 1.00 98.88 278 ILE A O 1
ATOM 2151 N N . ALA A 1 279 ? 0.758 -13.505 -15.119 1.00 98.75 279 ALA A N 1
ATOM 2152 C CA . ALA A 1 279 ? -0.405 -13.748 -15.969 1.00 98.75 279 ALA A CA 1
ATOM 2153 C C . ALA A 1 279 ? -1.354 -12.537 -16.022 1.00 98.75 279 ALA A C 1
ATOM 2155 O O . ALA A 1 279 ? -1.874 -12.207 -17.089 1.00 98.75 279 ALA A O 1
ATOM 2156 N N . ASN A 1 280 ? -1.553 -11.838 -14.899 1.00 98.62 280 ASN A N 1
ATOM 2157 C CA . ASN A 1 280 ? -2.325 -10.597 -14.865 1.00 98.62 280 ASN A CA 1
ATOM 2158 C C . ASN A 1 280 ? -1.649 -9.477 -15.666 1.00 98.62 280 ASN A C 1
ATOM 2160 O O . ASN A 1 280 ? -2.318 -8.832 -16.470 1.00 98.62 280 ASN A O 1
ATOM 2164 N N . LEU A 1 281 ? -0.340 -9.262 -15.492 1.00 98.62 281 LEU A N 1
ATOM 2165 C CA . LEU A 1 281 ? 0.414 -8.250 -16.241 1.00 98.62 281 LEU A CA 1
ATOM 2166 C C . LEU A 1 281 ? 0.329 -8.503 -17.753 1.00 98.62 281 LEU A C 1
ATOM 2168 O O . LEU A 1 281 ? 0.087 -7.574 -18.521 1.00 98.62 281 LEU A O 1
ATOM 2172 N N . ARG A 1 282 ? 0.434 -9.765 -18.188 1.00 98.50 282 ARG A N 1
ATOM 2173 C CA . ARG A 1 282 ? 0.336 -10.165 -19.603 1.00 98.50 282 ARG A CA 1
ATOM 2174 C C . ARG A 1 282 ? -1.010 -9.843 -20.259 1.00 98.50 282 ARG A C 1
ATOM 2176 O O . ARG A 1 282 ? -1.067 -9.764 -21.484 1.00 98.50 282 ARG A O 1
ATOM 2183 N N . ARG A 1 283 ? -2.074 -9.592 -19.484 1.00 98.25 283 ARG A N 1
ATOM 2184 C CA . ARG A 1 283 ? -3.366 -9.099 -20.009 1.00 98.25 283 ARG A CA 1
ATOM 2185 C C . ARG A 1 283 ? -3.312 -7.634 -20.451 1.00 98.25 283 ARG A C 1
ATOM 2187 O O . ARG A 1 283 ? -4.218 -7.179 -21.141 1.00 98.25 283 ARG A O 1
ATOM 2194 N N . GLU A 1 284 ? -2.243 -6.920 -20.109 1.00 97.94 284 GLU A N 1
ATOM 2195 C CA . GLU A 1 284 ? -2.028 -5.499 -20.389 1.00 97.94 284 GLU A CA 1
ATOM 2196 C C . GLU A 1 284 ? -0.762 -5.265 -21.250 1.00 97.94 284 GLU A C 1
ATOM 2198 O O . GLU A 1 284 ? 0.088 -4.441 -20.905 1.00 97.94 284 GLU A O 1
ATOM 2203 N N . PRO A 1 285 ? -0.593 -5.965 -22.393 1.00 98.06 285 PRO A N 1
ATOM 2204 C CA . PRO A 1 285 ? 0.700 -6.104 -23.072 1.00 98.06 285 PRO A CA 1
ATOM 2205 C C . PRO A 1 285 ? 1.296 -4.778 -23.563 1.00 98.06 285 PRO A C 1
ATOM 2207 O O . PRO A 1 285 ? 2.511 -4.630 -23.609 1.00 98.06 285 PRO A O 1
ATOM 2210 N N . ARG A 1 286 ? 0.454 -3.801 -23.921 1.00 97.88 286 ARG A N 1
ATOM 2211 C CA . ARG A 1 286 ? 0.902 -2.509 -24.469 1.00 97.88 286 ARG A CA 1
ATOM 2212 C C . ARG A 1 286 ? 1.246 -1.478 -23.396 1.00 97.88 286 ARG A C 1
ATOM 2214 O O . ARG A 1 286 ? 1.824 -0.444 -23.719 1.00 97.88 286 ARG A O 1
ATOM 2221 N N . ARG A 1 287 ? 0.838 -1.702 -22.143 1.00 97.75 287 ARG A N 1
ATOM 2222 C CA . ARG A 1 287 ? 1.109 -0.758 -21.054 1.00 97.75 287 ARG A CA 1
ATOM 2223 C C . ARG A 1 287 ? 2.571 -0.876 -20.639 1.00 97.75 287 ARG A C 1
ATOM 2225 O O . ARG A 1 287 ? 3.169 -1.947 -20.712 1.00 97.75 287 ARG A O 1
ATOM 2232 N N . ALA A 1 288 ? 3.146 0.240 -20.205 1.00 98.12 288 ALA A N 1
ATOM 2233 C CA . ALA A 1 288 ? 4.498 0.255 -19.671 1.00 98.12 288 ALA A CA 1
ATOM 2234 C C . ALA A 1 288 ? 4.544 -0.515 -18.341 1.00 98.12 288 ALA A C 1
ATOM 2236 O O . ALA A 1 288 ? 3.694 -0.290 -17.476 1.00 98.12 288 ALA A O 1
ATOM 2237 N N . VAL A 1 289 ? 5.554 -1.366 -18.149 1.00 98.25 289 VAL A N 1
ATOM 2238 C CA . VAL A 1 289 ? 5.684 -2.238 -16.970 1.00 98.25 289 VAL A CA 1
ATOM 2239 C C . VAL A 1 289 ? 5.679 -1.443 -15.661 1.00 98.25 289 VAL A C 1
ATOM 2241 O O . VAL A 1 289 ? 5.086 -1.860 -14.667 1.00 98.25 289 VAL A O 1
ATOM 2244 N N . GLY A 1 290 ? 6.258 -0.237 -15.656 1.00 97.75 290 GLY A N 1
ATOM 2245 C CA . GLY A 1 290 ? 6.203 0.648 -14.496 1.00 97.75 290 GLY A CA 1
ATOM 2246 C C . GLY A 1 290 ? 4.784 1.090 -14.134 1.00 97.75 290 GLY A C 1
ATOM 2247 O O . GLY A 1 290 ? 4.437 1.124 -12.957 1.00 97.75 290 GLY A O 1
ATOM 2248 N N . ASP A 1 291 ? 3.939 1.391 -15.117 1.00 97.56 291 ASP A N 1
ATOM 2249 C CA . ASP A 1 291 ? 2.553 1.785 -14.854 1.00 97.56 291 ASP A CA 1
ATOM 2250 C C . ASP A 1 291 ? 1.714 0.600 -14.349 1.00 97.56 291 ASP A C 1
ATOM 2252 O O . ASP A 1 291 ? 0.967 0.728 -13.377 1.00 97.56 291 ASP A O 1
ATOM 2256 N N . THR A 1 292 ? 1.892 -0.584 -14.940 1.00 98.06 292 THR A N 1
ATOM 2257 C CA . THR A 1 292 ? 1.130 -1.781 -14.555 1.00 98.06 292 THR A CA 1
ATOM 2258 C C . THR A 1 292 ? 1.393 -2.222 -13.116 1.00 98.06 292 THR A C 1
ATOM 2260 O O . THR A 1 292 ? 0.471 -2.682 -12.450 1.00 98.06 292 THR A O 1
ATOM 2263 N N . LEU A 1 293 ? 2.607 -2.013 -12.591 1.00 98.12 293 LEU A N 1
ATOM 2264 C CA . LEU A 1 293 ? 2.949 -2.321 -11.193 1.00 98.12 293 LEU A CA 1
ATOM 2265 C C . LEU A 1 293 ? 2.187 -1.463 -10.168 1.00 98.12 293 LEU A C 1
ATOM 2267 O O . LEU A 1 293 ? 2.142 -1.811 -8.991 1.00 98.12 293 LEU A O 1
ATOM 2271 N N . LEU A 1 294 ? 1.600 -0.334 -10.580 1.00 97.44 294 LEU A N 1
ATOM 2272 C CA . LEU A 1 294 ? 0.776 0.503 -9.701 1.00 97.44 294 LEU A CA 1
ATOM 2273 C C . LEU A 1 294 ? -0.706 0.104 -9.719 1.00 97.44 294 LEU A C 1
ATOM 2275 O O . LEU A 1 294 ? -1.453 0.509 -8.819 1.00 97.44 294 LEU A O 1
ATOM 2279 N N . ASP A 1 295 ? -1.137 -0.697 -10.695 1.00 97.19 295 ASP A N 1
ATOM 2280 C CA . ASP A 1 295 ? -2.512 -1.176 -10.808 1.00 97.19 295 ASP A CA 1
ATOM 2281 C C . ASP A 1 295 ? -2.776 -2.287 -9.785 1.00 97.19 295 ASP A C 1
ATOM 2283 O O . ASP A 1 295 ? -2.387 -3.442 -9.955 1.00 97.19 295 ASP A O 1
ATOM 2287 N N . GLN A 1 296 ? -3.487 -1.929 -8.712 1.00 97.06 296 GLN A N 1
ATOM 2288 C CA . GLN A 1 296 ? -3.751 -2.829 -7.586 1.00 97.06 296 GLN A CA 1
ATOM 2289 C C . GLN A 1 296 ? -4.625 -4.043 -7.955 1.00 97.06 296 GLN A C 1
ATOM 2291 O O . GLN A 1 296 ? -4.769 -4.947 -7.136 1.00 97.06 296 GLN A O 1
ATOM 2296 N N . ARG A 1 297 ? -5.219 -4.073 -9.158 1.00 97.62 297 ARG A N 1
ATOM 2297 C CA . ARG A 1 297 ? -5.955 -5.233 -9.693 1.00 97.62 297 ARG A CA 1
ATOM 2298 C C . ARG A 1 297 ? -5.024 -6.274 -10.315 1.00 97.62 297 ARG A C 1
ATOM 2300 O O . ARG A 1 297 ? -5.407 -7.431 -10.429 1.00 97.62 297 ARG A O 1
ATOM 2307 N N . LEU A 1 298 ? -3.832 -5.857 -10.747 1.00 98.19 298 LEU A N 1
ATOM 2308 C CA . LEU A 1 298 ? -2.829 -6.742 -11.340 1.00 98.19 298 LEU A CA 1
ATOM 2309 C C . LEU A 1 298 ? -1.913 -7.299 -10.254 1.00 98.19 298 LEU A C 1
ATOM 2311 O O . LEU A 1 298 ? -1.740 -8.513 -10.166 1.00 98.19 298 LEU A O 1
ATOM 2315 N N . VAL A 1 299 ? -1.384 -6.400 -9.415 1.00 98.44 299 VAL A N 1
ATOM 2316 C CA . VAL A 1 299 ? -0.511 -6.708 -8.277 1.00 98.44 299 VAL A CA 1
ATOM 2317 C C . VAL A 1 299 ? -0.847 -5.762 -7.129 1.00 98.44 299 VAL A C 1
ATOM 2319 O O . VAL A 1 299 ? -0.703 -4.541 -7.244 1.00 98.44 299 VAL A O 1
ATOM 2322 N N . ALA A 1 300 ? -1.310 -6.303 -6.008 1.00 98.38 300 ALA A N 1
ATOM 2323 C CA . ALA A 1 300 ? -1.678 -5.496 -4.855 1.00 98.38 300 ALA A CA 1
ATOM 2324 C C . ALA A 1 300 ? -0.455 -5.190 -3.973 1.00 98.38 300 ALA A C 1
ATOM 2326 O O . ALA A 1 300 ? 0.443 -6.009 -3.807 1.00 98.38 300 ALA A O 1
ATOM 2327 N N . GLY A 1 301 ? -0.422 -3.986 -3.392 1.00 97.75 301 GLY A N 1
ATOM 2328 C CA . GLY A 1 301 ? 0.567 -3.581 -2.385 1.00 97.75 301 GLY A CA 1
ATOM 2329 C C . GLY A 1 301 ? 1.683 -2.679 -2.909 1.00 97.75 301 GLY A C 1
ATOM 2330 O O . GLY A 1 301 ? 2.052 -1.724 -2.216 1.00 97.75 301 GLY A O 1
ATOM 2331 N N . ILE A 1 302 ? 2.160 -2.900 -4.138 1.00 98.12 302 ILE A N 1
ATOM 2332 C CA . ILE A 1 302 ? 3.239 -2.100 -4.742 1.00 98.12 302 ILE A CA 1
ATOM 2333 C C . ILE A 1 302 ? 2.766 -0.662 -4.977 1.00 98.12 302 ILE A C 1
ATOM 2335 O O . ILE A 1 302 ? 1.708 -0.417 -5.564 1.00 98.12 302 ILE A O 1
ATOM 2339 N N . GLY A 1 303 ? 3.523 0.326 -4.499 1.00 96.81 303 GLY A N 1
ATOM 2340 C CA . GLY A 1 303 ? 3.351 1.736 -4.843 1.00 96.81 303 GLY A CA 1
ATOM 2341 C C . GLY A 1 303 ? 4.580 2.335 -5.507 1.00 96.81 303 GLY A C 1
ATOM 2342 O O . GLY A 1 303 ? 5.386 1.628 -6.102 1.00 96.81 303 GLY A O 1
ATOM 2343 N N . ASN A 1 304 ? 4.663 3.664 -5.506 1.00 96.19 304 ASN A N 1
ATOM 2344 C CA . ASN A 1 304 ? 5.627 4.375 -6.338 1.00 96.19 304 ASN A CA 1
ATOM 2345 C C . ASN A 1 304 ? 7.069 4.198 -5.839 1.00 96.19 304 ASN A C 1
ATOM 2347 O O . ASN A 1 304 ? 7.986 4.151 -6.659 1.00 96.19 304 ASN A O 1
ATOM 2351 N N . VAL A 1 305 ? 7.258 4.054 -4.521 1.00 96.50 305 VAL A N 1
ATOM 2352 C CA . VAL A 1 305 ? 8.555 3.724 -3.920 1.00 96.50 305 VAL A CA 1
ATOM 2353 C C . VAL A 1 305 ? 8.988 2.350 -4.409 1.00 96.50 305 VAL A C 1
ATOM 2355 O O . VAL A 1 305 ? 10.009 2.233 -5.084 1.00 96.50 305 VAL A O 1
ATOM 2358 N N . TRP A 1 306 ? 8.191 1.318 -4.124 1.00 97.94 306 TRP A N 1
ATOM 2359 C CA . TRP A 1 306 ? 8.597 -0.058 -4.401 1.00 97.94 306 TRP A CA 1
ATOM 2360 C C . TRP A 1 306 ? 8.646 -0.377 -5.893 1.00 97.94 306 TRP A C 1
ATOM 2362 O O . TRP A 1 306 ? 9.538 -1.108 -6.306 1.00 97.94 306 TRP A O 1
ATOM 2372 N N . LYS A 1 307 ? 7.799 0.251 -6.721 1.00 98.06 307 LYS A N 1
ATOM 2373 C CA . LYS A 1 307 ? 7.923 0.213 -8.186 1.00 98.06 307 LYS A CA 1
ATOM 2374 C C . LYS A 1 307 ? 9.318 0.655 -8.630 1.00 98.06 307 LYS A C 1
ATOM 2376 O O . LYS A 1 307 ? 9.972 -0.043 -9.398 1.00 98.06 307 LYS A O 1
ATOM 2381 N N . ALA A 1 308 ? 9.742 1.845 -8.201 1.00 98.19 308 ALA A N 1
ATOM 2382 C CA . ALA A 1 308 ? 10.993 2.434 -8.665 1.00 98.19 308 ALA A CA 1
ATOM 2383 C C . ALA A 1 308 ? 12.196 1.589 -8.223 1.00 98.19 308 ALA A C 1
ATOM 2385 O O . ALA A 1 308 ? 13.073 1.291 -9.030 1.00 98.19 308 ALA A O 1
ATOM 2386 N N . GLU A 1 309 ? 12.204 1.165 -6.958 1.00 98.31 309 GLU A N 1
ATOM 2387 C CA . GLU A 1 309 ? 13.295 0.363 -6.404 1.00 98.31 309 GLU A CA 1
ATOM 2388 C C . GLU A 1 309 ? 13.348 -1.048 -7.010 1.00 98.31 309 GLU A C 1
ATOM 2390 O O . GLU A 1 309 ? 14.434 -1.504 -7.352 1.00 98.31 309 GLU A O 1
ATOM 2395 N N . ALA A 1 310 ? 12.207 -1.711 -7.231 1.00 98.50 310 ALA A N 1
ATOM 2396 C CA . ALA A 1 310 ? 12.164 -3.049 -7.827 1.00 98.50 310 ALA A CA 1
ATOM 2397 C C . ALA A 1 310 ? 12.605 -3.061 -9.299 1.00 98.50 310 ALA A C 1
ATOM 2399 O O . ALA A 1 310 ? 13.395 -3.911 -9.704 1.00 98.50 310 ALA A O 1
ATOM 2400 N N . LEU A 1 311 ? 12.154 -2.088 -10.100 1.00 98.69 311 LEU A N 1
ATOM 2401 C CA . LEU A 1 311 ? 12.590 -1.949 -11.494 1.00 98.69 311 LEU A CA 1
ATOM 2402 C C . LEU A 1 311 ? 14.076 -1.618 -11.598 1.00 98.69 311 LEU A C 1
ATOM 2404 O O . LEU A 1 311 ? 14.766 -2.127 -12.483 1.00 98.69 311 LEU A O 1
ATOM 2408 N N . TRP A 1 312 ? 14.576 -0.768 -10.697 1.00 98.56 312 TRP A N 1
ATOM 2409 C CA . TRP A 1 312 ? 16.006 -0.519 -10.615 1.00 98.56 312 TRP A CA 1
ATOM 2410 C C . TRP A 1 312 ? 16.742 -1.797 -10.247 1.00 98.56 312 TRP A C 1
ATOM 2412 O O . TRP A 1 312 ? 17.723 -2.119 -10.915 1.00 98.56 312 TRP A O 1
ATOM 2422 N N . GLU A 1 313 ? 16.249 -2.554 -9.265 1.00 98.19 313 GLU A N 1
ATOM 2423 C CA . GLU A 1 313 ? 16.878 -3.797 -8.840 1.00 98.19 313 GLU A CA 1
ATOM 2424 C C . GLU A 1 313 ? 17.019 -4.776 -10.011 1.00 98.19 313 GLU A C 1
ATOM 2426 O O . GLU A 1 313 ? 18.142 -5.159 -10.348 1.00 98.19 313 GLU A O 1
ATOM 2431 N N . ALA A 1 314 ? 15.917 -5.009 -10.727 1.00 98.19 314 ALA A N 1
ATOM 2432 C CA . ALA A 1 314 ? 15.829 -5.883 -11.894 1.00 98.19 314 ALA A CA 1
ATOM 2433 C C . ALA A 1 314 ? 16.436 -5.314 -13.193 1.00 98.19 314 ALA A C 1
ATOM 2435 O O . ALA A 1 314 ? 16.470 -6.015 -14.197 1.00 98.19 314 ALA A O 1
ATOM 2436 N N . ARG A 1 315 ? 16.932 -4.066 -13.200 1.00 98.12 315 ARG A N 1
ATOM 2437 C CA . ARG A 1 315 ? 17.518 -3.398 -14.387 1.00 98.12 315 ARG A CA 1
ATOM 2438 C C . ARG A 1 315 ? 16.554 -3.242 -15.570 1.00 98.12 315 ARG A C 1
ATOM 2440 O O . ARG A 1 315 ? 16.987 -3.165 -16.715 1.00 98.12 315 ARG A O 1
ATOM 2447 N N . VAL A 1 316 ? 15.258 -3.119 -15.302 1.00 98.56 316 VAL A N 1
ATOM 2448 C CA . VAL A 1 316 ? 14.239 -2.946 -16.346 1.00 98.56 316 VAL A CA 1
ATOM 2449 C C . VAL A 1 316 ? 13.777 -1.494 -16.394 1.00 98.56 316 VAL A C 1
ATOM 2451 O O . VAL A 1 316 ? 13.523 -0.868 -15.360 1.00 98.56 316 VAL A O 1
ATOM 2454 N N . SER A 1 317 ? 13.679 -0.937 -17.604 1.00 98.31 317 SER A N 1
ATOM 2455 C CA . SER A 1 317 ? 13.135 0.406 -17.823 1.00 98.31 317 SER A CA 1
ATOM 2456 C C . SER A 1 317 ? 11.672 0.469 -17.383 1.00 98.31 317 SER A C 1
ATOM 2458 O O . SER A 1 317 ? 10.885 -0.378 -17.810 1.00 98.31 317 SER A O 1
ATOM 2460 N N . PRO A 1 318 ? 11.237 1.492 -16.616 1.00 98.19 318 PRO A N 1
ATOM 2461 C CA . PRO A 1 318 ? 9.818 1.652 -16.306 1.00 98.19 318 PRO A CA 1
ATOM 2462 C C . PRO A 1 318 ? 8.964 1.821 -17.565 1.00 98.19 318 PRO A C 1
ATOM 2464 O O . PRO A 1 318 ? 7.767 1.554 -17.502 1.00 98.19 318 PRO A O 1
ATOM 2467 N N . TRP A 1 319 ? 9.557 2.269 -18.676 1.00 97.88 319 TRP A N 1
ATOM 2468 C CA . TRP A 1 319 ? 8.885 2.577 -19.939 1.00 97.88 319 TRP A CA 1
ATOM 2469 C C . TRP A 1 319 ? 8.704 1.378 -20.863 1.00 97.88 319 TRP A C 1
ATOM 2471 O O . TRP A 1 319 ? 7.940 1.485 -21.820 1.00 97.88 319 TRP A O 1
ATOM 2481 N N . ARG A 1 320 ? 9.391 0.262 -20.597 1.00 98.00 320 ARG A N 1
ATOM 2482 C CA . ARG A 1 320 ? 9.303 -0.931 -21.440 1.00 98.00 320 ARG A CA 1
ATOM 2483 C C . ARG A 1 320 ? 7.875 -1.471 -21.414 1.00 98.00 320 ARG A C 1
ATOM 2485 O O . ARG A 1 320 ? 7.275 -1.545 -20.341 1.00 98.00 320 ARG A O 1
ATOM 2492 N N . ALA A 1 321 ? 7.317 -1.809 -22.574 1.00 98.44 321 ALA A N 1
ATOM 2493 C CA . ALA A 1 321 ? 5.996 -2.421 -22.631 1.00 98.44 321 ALA A CA 1
ATOM 2494 C C . ALA A 1 321 ? 6.029 -3.800 -21.959 1.00 98.44 321 ALA A C 1
ATOM 2496 O O . ALA A 1 321 ? 7.058 -4.484 -21.973 1.00 98.44 321 ALA A O 1
ATOM 2497 N N . VAL A 1 322 ? 4.905 -4.234 -21.385 1.00 98.69 322 VAL A N 1
ATOM 2498 C CA . VAL A 1 322 ? 4.817 -5.586 -20.821 1.00 98.69 322 VAL A CA 1
ATOM 2499 C C . VAL A 1 322 ? 5.099 -6.640 -21.895 1.00 98.69 322 VAL A C 1
ATOM 2501 O O . VAL A 1 322 ? 5.794 -7.606 -21.604 1.00 98.69 322 VAL A O 1
ATOM 2504 N N . SER A 1 323 ? 4.636 -6.453 -23.137 1.00 98.50 323 SER A N 1
ATOM 2505 C CA . SER A 1 323 ? 4.928 -7.351 -24.269 1.00 98.50 323 SER A CA 1
ATOM 2506 C C . SER A 1 323 ? 6.419 -7.546 -24.523 1.00 98.50 323 SER A C 1
ATOM 2508 O O . SER A 1 323 ? 6.827 -8.640 -24.896 1.00 98.50 323 SER A O 1
ATOM 2510 N N . ASP A 1 324 ? 7.216 -6.510 -24.272 1.00 98.44 324 ASP A N 1
ATOM 2511 C CA . ASP A 1 324 ? 8.645 -6.470 -24.590 1.00 98.44 324 ASP A CA 1
ATOM 2512 C C . ASP A 1 324 ? 9.510 -6.841 -23.376 1.00 98.44 324 ASP A C 1
ATOM 2514 O O . ASP A 1 324 ? 10.735 -6.845 -23.450 1.00 98.44 324 ASP A O 1
ATOM 2518 N N . THR A 1 325 ? 8.876 -7.120 -22.237 1.00 98.44 325 THR A N 1
ATOM 2519 C CA . THR A 1 325 ? 9.529 -7.601 -21.019 1.00 98.44 325 THR A CA 1
ATOM 2520 C C . THR A 1 325 ? 9.331 -9.110 -20.948 1.00 98.44 325 THR A C 1
ATOM 2522 O O . THR A 1 325 ? 8.200 -9.584 -21.056 1.00 98.44 325 THR A O 1
ATOM 2525 N N . SER A 1 326 ? 10.402 -9.884 -20.798 1.00 98.38 326 SER A N 1
ATOM 2526 C CA . SER A 1 326 ? 10.331 -11.351 -20.690 1.00 98.38 326 SER A CA 1
ATOM 2527 C C . SER A 1 326 ? 9.684 -11.801 -19.371 1.00 98.38 326 SER A C 1
ATOM 2529 O O . SER A 1 326 ? 9.630 -11.039 -18.407 1.00 98.38 326 SER A O 1
ATOM 2531 N N . ASP A 1 327 ? 9.180 -13.038 -19.301 1.00 98.69 327 ASP A N 1
ATOM 2532 C CA . ASP A 1 327 ? 8.602 -13.565 -18.052 1.00 98.69 327 ASP A CA 1
ATOM 2533 C C . ASP A 1 327 ? 9.647 -13.663 -16.930 1.00 98.69 327 ASP A C 1
ATOM 2535 O O . ASP A 1 327 ? 9.318 -13.402 -15.773 1.00 98.69 327 ASP A O 1
ATOM 2539 N N . ASP A 1 328 ? 10.908 -13.949 -17.265 1.00 98.62 328 ASP A N 1
ATOM 2540 C CA . ASP A 1 328 ? 12.017 -13.960 -16.304 1.00 98.62 328 ASP A CA 1
ATOM 2541 C C . ASP A 1 328 ? 12.297 -12.561 -15.744 1.00 98.62 328 ASP A C 1
ATOM 2543 O O . ASP A 1 328 ? 12.485 -12.400 -14.538 1.00 98.62 328 ASP A O 1
ATOM 2547 N N . GLU A 1 329 ? 12.257 -11.524 -16.586 1.00 98.62 329 GLU A N 1
ATOM 2548 C CA . GLU A 1 329 ? 12.369 -10.133 -16.136 1.00 98.62 329 GLU A CA 1
ATOM 2549 C C . GLU A 1 329 ? 11.168 -9.720 -15.273 1.00 98.62 329 GLU A C 1
ATOM 2551 O O . GLU A 1 329 ? 11.358 -9.118 -14.216 1.00 98.62 329 GLU A O 1
ATOM 2556 N N . LEU A 1 330 ? 9.935 -10.065 -15.670 1.00 98.81 330 LEU A N 1
ATOM 2557 C CA . LEU A 1 330 ? 8.738 -9.795 -14.862 1.00 98.81 330 LEU A CA 1
ATOM 2558 C C . LEU A 1 330 ? 8.824 -10.487 -13.497 1.00 98.81 330 LEU A C 1
ATOM 2560 O O . LEU A 1 330 ? 8.540 -9.866 -12.470 1.00 98.81 330 LEU A O 1
ATOM 2564 N N . ARG A 1 331 ? 9.272 -11.746 -13.470 1.00 98.81 331 ARG A N 1
ATOM 2565 C CA . ARG A 1 331 ? 9.514 -12.489 -12.232 1.00 98.81 331 ARG A CA 1
ATOM 2566 C C . ARG A 1 331 ? 10.581 -11.815 -11.381 1.00 98.81 331 ARG A C 1
ATOM 2568 O O . ARG A 1 331 ? 10.351 -11.632 -10.191 1.00 98.81 331 ARG A O 1
ATOM 2575 N N . ALA A 1 332 ? 11.703 -11.406 -11.971 1.00 98.81 332 ALA A N 1
ATOM 2576 C CA . ALA A 1 332 ? 12.779 -10.721 -11.258 1.00 98.81 332 ALA A CA 1
ATOM 2577 C C . ALA A 1 332 ? 12.308 -9.397 -10.634 1.00 98.81 332 ALA A C 1
ATOM 2579 O O . ALA A 1 332 ? 12.638 -9.110 -9.484 1.00 98.81 332 ALA A O 1
ATOM 2580 N N . ILE A 1 333 ? 11.487 -8.617 -11.347 1.00 98.81 333 ILE A N 1
ATOM 2581 C CA . ILE A 1 333 ? 10.888 -7.382 -10.821 1.00 98.81 333 ILE A CA 1
ATOM 2582 C C . ILE A 1 333 ? 10.000 -7.682 -9.608 1.00 98.81 333 ILE A C 1
ATOM 2584 O O . ILE A 1 333 ? 10.133 -7.034 -8.569 1.00 98.81 333 ILE A O 1
ATOM 2588 N N . LEU A 1 334 ? 9.085 -8.648 -9.727 1.00 98.88 334 LEU A N 1
ATOM 2589 C CA . LEU A 1 334 ? 8.145 -8.978 -8.653 1.00 98.88 334 LEU A CA 1
ATOM 2590 C C . LEU A 1 334 ? 8.860 -9.587 -7.442 1.00 98.88 334 LEU A C 1
ATOM 2592 O O . LEU A 1 334 ? 8.562 -9.217 -6.310 1.00 98.88 334 LEU A O 1
ATOM 2596 N N . GLN A 1 335 ? 9.851 -10.448 -7.671 1.00 98.69 335 GLN A N 1
ATOM 2597 C CA . GLN A 1 335 ? 10.690 -11.013 -6.619 1.00 98.69 335 GLN A CA 1
ATOM 2598 C C . GLN A 1 335 ? 11.451 -9.910 -5.872 1.00 98.69 335 GLN A C 1
ATOM 2600 O O . GLN A 1 335 ? 11.399 -9.849 -4.645 1.00 98.69 335 GLN A O 1
ATOM 2605 N N . ALA A 1 336 ? 12.073 -8.973 -6.597 1.00 98.50 336 ALA A N 1
ATOM 2606 C CA . ALA A 1 336 ? 12.749 -7.834 -5.983 1.00 98.50 336 ALA A CA 1
ATOM 2607 C C . ALA A 1 336 ? 11.779 -6.965 -5.165 1.00 98.50 336 ALA A C 1
ATOM 2609 O O . ALA A 1 336 ? 12.107 -6.551 -4.051 1.00 98.50 336 ALA A O 1
ATOM 2610 N N . ALA A 1 337 ? 10.568 -6.708 -5.675 1.00 98.50 337 ALA A N 1
ATOM 2611 C CA . ALA A 1 337 ? 9.538 -5.988 -4.928 1.00 98.50 337 ALA A CA 1
ATOM 2612 C C . ALA A 1 337 ? 9.155 -6.730 -3.637 1.00 98.50 337 ALA A C 1
ATOM 2614 O O . ALA A 1 337 ? 9.145 -6.119 -2.567 1.00 98.50 337 ALA A O 1
ATOM 2615 N N . HIS A 1 338 ? 8.898 -8.039 -3.720 1.00 98.56 338 HIS A N 1
ATOM 2616 C CA . HIS A 1 338 ? 8.571 -8.886 -2.574 1.00 98.56 338 HIS A CA 1
ATOM 2617 C C . HIS A 1 338 ? 9.672 -8.854 -1.504 1.00 98.56 338 HIS A C 1
ATOM 2619 O O . HIS A 1 338 ? 9.385 -8.607 -0.332 1.00 98.56 338 HIS A O 1
ATOM 2625 N N . GLU A 1 339 ? 10.935 -9.036 -1.889 1.00 97.94 339 GLU A N 1
ATOM 2626 C CA . GLU A 1 339 ? 12.077 -9.069 -0.967 1.00 97.94 339 GLU A CA 1
ATOM 2627 C C . GLU A 1 339 ? 12.328 -7.712 -0.298 1.00 97.94 339 GLU A C 1
ATOM 2629 O O . GLU A 1 339 ? 12.490 -7.626 0.927 1.00 97.94 339 GLU A O 1
ATOM 2634 N N . LEU A 1 340 ? 12.314 -6.629 -1.082 1.00 97.62 340 LEU A N 1
ATOM 2635 C CA . LEU A 1 340 ? 12.498 -5.270 -0.575 1.00 97.62 340 LEU A CA 1
ATOM 2636 C C . LEU A 1 340 ? 11.369 -4.874 0.383 1.00 97.62 340 LEU A C 1
ATOM 2638 O O . LEU A 1 340 ? 11.630 -4.332 1.464 1.00 97.62 340 LEU A O 1
ATOM 2642 N N . MET A 1 341 ? 10.118 -5.167 0.016 1.00 97.75 341 MET A N 1
ATOM 2643 C CA . MET A 1 341 ? 8.958 -4.863 0.848 1.00 97.75 341 MET A CA 1
ATOM 2644 C C . MET A 1 341 ? 8.940 -5.719 2.114 1.00 97.75 341 MET A C 1
ATOM 2646 O O . MET A 1 341 ? 8.738 -5.165 3.192 1.00 97.75 341 MET A O 1
ATOM 2650 N N . THR A 1 342 ? 9.224 -7.020 2.027 1.00 97.50 342 THR A N 1
ATOM 2651 C CA . THR A 1 342 ? 9.313 -7.915 3.195 1.00 97.50 342 THR A CA 1
ATOM 2652 C C . THR A 1 342 ? 10.393 -7.441 4.164 1.00 97.50 342 THR A C 1
ATOM 2654 O O . THR A 1 342 ? 10.114 -7.231 5.347 1.00 97.50 342 THR A O 1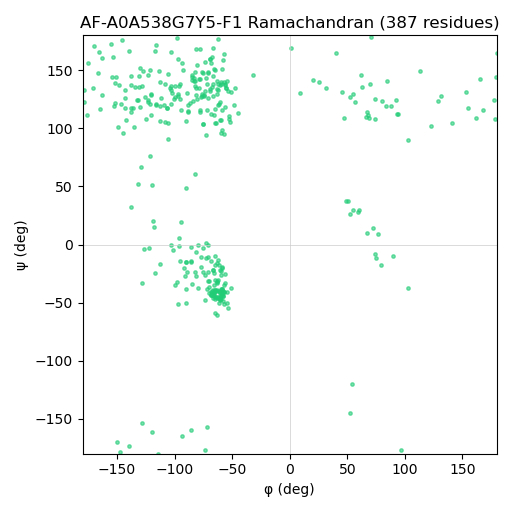
ATOM 2657 N N . THR A 1 343 ? 11.582 -7.106 3.653 1.00 96.88 343 THR A N 1
ATOM 2658 C CA . THR A 1 343 ? 12.661 -6.510 4.457 1.00 96.88 343 THR A CA 1
ATOM 2659 C C . THR A 1 343 ? 12.205 -5.216 5.136 1.00 96.88 343 THR A C 1
ATOM 2661 O O . THR A 1 343 ? 12.518 -4.967 6.305 1.00 96.88 343 THR A O 1
ATOM 2664 N N . SER A 1 344 ? 11.451 -4.366 4.432 1.00 96.06 344 SER A N 1
ATOM 2665 C CA . SER A 1 344 ? 10.884 -3.146 5.012 1.00 96.06 344 SER A CA 1
ATOM 2666 C C . SER A 1 344 ? 9.867 -3.458 6.107 1.00 96.06 344 SER A C 1
ATOM 2668 O O . SER A 1 344 ? 9.845 -2.782 7.140 1.00 96.06 344 SER A O 1
ATOM 2670 N N . VAL A 1 345 ? 9.020 -4.473 5.933 1.00 96.19 345 VAL A N 1
ATOM 2671 C CA . VAL A 1 345 ? 8.053 -4.902 6.952 1.00 96.19 345 VAL A CA 1
ATOM 2672 C C . VAL A 1 345 ? 8.767 -5.341 8.231 1.00 96.19 345 VAL A C 1
ATOM 2674 O O . VAL A 1 345 ? 8.372 -4.924 9.319 1.00 96.19 345 VAL A O 1
ATOM 2677 N N . GLU A 1 346 ? 9.829 -6.129 8.105 1.00 95.44 346 GLU A N 1
ATOM 2678 C CA . GLU A 1 346 ? 10.580 -6.686 9.234 1.00 95.44 346 GLU A CA 1
ATOM 2679 C C . GLU A 1 346 ? 11.441 -5.645 9.948 1.00 95.44 346 GLU A C 1
ATOM 2681 O O . GLU A 1 346 ? 11.416 -5.532 11.171 1.00 95.44 346 GLU A O 1
ATOM 2686 N N . THR A 1 347 ? 12.193 -4.855 9.184 1.00 94.19 347 THR A N 1
ATOM 2687 C CA . THR A 1 347 ? 13.201 -3.941 9.742 1.00 94.19 347 THR A CA 1
ATOM 2688 C C . THR A 1 347 ? 12.681 -2.523 9.943 1.00 94.19 347 THR A C 1
ATOM 2690 O O . THR A 1 347 ? 13.337 -1.690 10.571 1.00 94.19 347 THR A O 1
ATOM 2693 N N . GLY A 1 348 ? 11.537 -2.199 9.339 1.00 90.94 348 GLY A N 1
ATOM 2694 C CA . GLY A 1 348 ? 11.042 -0.836 9.234 1.00 90.94 348 GLY A CA 1
ATOM 2695 C C . GLY A 1 348 ? 11.907 0.065 8.351 1.00 90.94 348 GLY A C 1
ATOM 2696 O O . GLY A 1 348 ? 11.688 1.2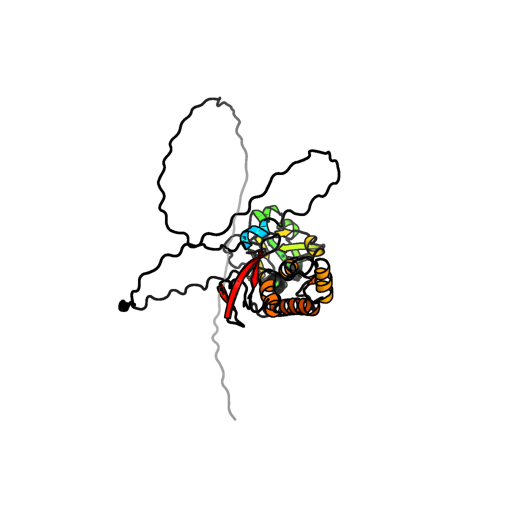74 8.370 1.00 90.94 348 GLY A O 1
ATOM 2697 N N . ARG A 1 349 ? 12.886 -0.443 7.591 1.00 88.38 349 ARG A N 1
ATOM 2698 C CA . ARG A 1 349 ? 13.798 0.376 6.772 1.00 88.38 349 ARG A CA 1
ATOM 2699 C C . ARG A 1 349 ? 13.422 0.334 5.295 1.00 88.38 349 ARG A C 1
ATOM 2701 O O . ARG A 1 349 ? 13.219 -0.729 4.730 1.00 88.38 349 ARG A O 1
ATOM 2708 N N . GLU A 1 350 ? 13.442 1.501 4.658 1.00 87.38 350 GLU A N 1
ATOM 2709 C CA . GLU A 1 350 ? 13.228 1.646 3.215 1.00 87.38 350 GLU A CA 1
ATOM 2710 C C . GLU A 1 350 ? 14.551 2.006 2.549 1.00 87.38 350 GLU A C 1
ATOM 2712 O O . GLU A 1 350 ? 15.044 3.129 2.688 1.00 87.38 350 GLU A O 1
ATOM 2717 N N . ARG A 1 351 ? 15.159 1.044 1.853 1.00 84.25 351 ARG A N 1
ATOM 2718 C CA . ARG A 1 351 ? 16.368 1.302 1.069 1.00 84.25 351 ARG A CA 1
ATOM 2719 C C . ARG A 1 351 ? 15.954 1.988 -0.229 1.00 84.25 351 ARG A C 1
ATOM 2721 O O . ARG A 1 351 ? 15.249 1.394 -1.029 1.00 84.25 351 ARG A O 1
ATOM 2728 N N . ARG A 1 352 ? 16.361 3.250 -0.396 1.00 90.19 352 ARG A N 1
ATOM 2729 C CA . ARG A 1 352 ? 16.014 4.079 -1.559 1.00 90.19 352 ARG A CA 1
ATOM 2730 C C . ARG A 1 352 ? 17.255 4.379 -2.394 1.00 90.19 352 ARG A C 1
ATOM 2732 O O . ARG A 1 352 ? 18.099 5.189 -1.990 1.00 90.19 352 ARG A O 1
ATOM 2739 N N . PHE A 1 353 ? 17.371 3.732 -3.545 1.00 94.56 353 PHE A N 1
ATOM 2740 C CA . PHE A 1 353 ? 18.466 3.889 -4.496 1.00 94.56 353 PHE A CA 1
ATOM 2741 C C . PHE A 1 353 ? 18.113 4.845 -5.634 1.00 94.56 353 PHE A C 1
ATOM 2743 O O . PHE A 1 353 ? 18.998 5.596 -6.067 1.00 94.56 353 PHE A O 1
ATOM 2750 N N . VAL A 1 354 ? 16.839 4.900 -6.043 1.00 97.06 354 VAL A N 1
ATOM 2751 C CA . VAL A 1 354 ? 16.366 5.753 -7.151 1.00 97.06 354 VAL A CA 1
ATOM 2752 C C . VAL A 1 354 ? 15.175 6.642 -6.799 1.00 97.06 354 VAL A C 1
ATOM 2754 O O . VAL A 1 354 ? 15.103 7.774 -7.280 1.00 97.06 354 VAL A O 1
ATOM 2757 N N . TYR A 1 355 ? 14.270 6.201 -5.925 1.00 96.31 355 TYR A N 1
ATOM 2758 C CA . TYR A 1 355 ? 13.064 6.955 -5.598 1.00 96.31 355 TYR A CA 1
ATOM 2759 C C . TYR A 1 355 ? 13.395 8.298 -4.937 1.00 96.31 355 TYR A C 1
ATOM 2761 O O . TYR A 1 355 ? 14.145 8.350 -3.958 1.00 96.31 355 TYR A O 1
ATOM 2769 N N . ASN A 1 356 ? 12.812 9.394 -5.440 1.00 95.00 356 ASN A N 1
ATOM 2770 C CA . ASN A 1 356 ? 13.092 10.763 -4.981 1.00 95.00 356 ASN A CA 1
ATOM 2771 C C . ASN A 1 356 ? 14.583 11.150 -5.034 1.00 95.00 356 ASN A C 1
ATOM 2773 O O . ASN A 1 356 ? 15.063 11.965 -4.242 1.00 95.00 356 ASN A O 1
ATOM 2777 N N . ARG A 1 357 ? 15.335 10.571 -5.977 1.00 96.69 357 ARG A N 1
ATOM 2778 C CA . ARG A 1 357 ? 16.768 10.843 -6.164 1.00 96.69 357 ARG A CA 1
ATOM 2779 C C . ARG A 1 357 ? 17.104 11.439 -7.530 1.00 96.69 357 ARG A C 1
ATOM 2781 O O . ARG A 1 357 ? 18.268 11.402 -7.912 1.00 96.69 357 ARG A O 1
ATOM 2788 N N . ALA A 1 358 ? 16.127 12.020 -8.226 1.00 97.06 358 ALA A N 1
ATOM 2789 C CA . ALA A 1 358 ? 16.338 12.711 -9.499 1.00 97.06 358 ALA A CA 1
ATOM 2790 C C . ALA A 1 358 ? 17.529 13.690 -9.433 1.00 97.06 358 ALA A C 1
ATOM 2792 O O . ALA A 1 358 ? 17.704 14.406 -8.443 1.00 97.06 358 ALA A O 1
ATOM 2793 N N . GLY A 1 359 ? 18.381 13.671 -10.457 1.00 97.44 359 GLY A N 1
ATOM 2794 C CA . GLY A 1 359 ? 19.616 14.455 -10.543 1.00 97.44 359 GLY A CA 1
ATOM 2795 C C . GLY A 1 359 ? 20.780 13.950 -9.677 1.00 97.44 359 GLY A C 1
ATOM 2796 O O . GLY A 1 359 ? 21.911 14.393 -9.862 1.00 97.44 359 GLY A O 1
ATOM 2797 N N . ARG A 1 360 ? 20.565 13.015 -8.740 1.00 97.69 360 ARG A N 1
ATOM 2798 C CA . ARG A 1 360 ? 21.657 12.371 -7.988 1.00 97.69 360 ARG A CA 1
ATOM 2799 C C . ARG A 1 360 ? 22.254 11.236 -8.816 1.00 97.69 360 ARG A C 1
ATOM 2801 O O . ARG A 1 360 ? 21.529 10.560 -9.535 1.00 97.69 360 ARG A O 1
ATOM 2808 N N . GLY A 1 361 ? 23.549 10.973 -8.649 1.00 98.00 361 GLY A N 1
ATOM 2809 C CA . GLY A 1 361 ? 24.202 9.840 -9.305 1.00 98.00 361 GLY A CA 1
ATOM 2810 C C . GLY A 1 361 ? 23.629 8.488 -8.866 1.00 98.00 361 GLY A C 1
ATOM 2811 O O . GLY A 1 361 ? 23.357 8.256 -7.676 1.00 98.00 361 GLY A O 1
ATOM 2812 N N . CYS A 1 362 ? 23.447 7.595 -9.837 1.00 98.19 362 CYS A N 1
ATOM 2813 C CA . CYS A 1 362 ? 23.038 6.216 -9.629 1.00 98.19 362 CYS A CA 1
ATOM 2814 C C . CYS A 1 362 ? 24.053 5.486 -8.747 1.00 98.19 362 CYS A C 1
ATOM 2816 O O . CYS A 1 362 ? 25.262 5.602 -8.933 1.00 98.19 362 CYS A O 1
ATOM 2818 N N . ARG A 1 363 ? 23.561 4.671 -7.812 1.00 96.44 363 ARG A N 1
ATOM 2819 C CA . ARG A 1 363 ? 24.406 3.916 -6.875 1.00 96.44 363 ARG A CA 1
ATOM 2820 C C . ARG A 1 363 ? 25.180 2.757 -7.521 1.00 96.44 363 ARG A C 1
ATOM 2822 O O . ARG A 1 363 ? 26.052 2.210 -6.862 1.00 96.44 363 ARG A O 1
ATOM 2829 N N . ARG A 1 364 ? 24.872 2.398 -8.775 1.00 96.75 364 ARG A N 1
ATOM 2830 C CA . ARG A 1 364 ? 25.596 1.381 -9.561 1.00 96.75 364 ARG A CA 1
ATOM 2831 C C . ARG A 1 364 ? 26.636 1.991 -10.496 1.00 96.75 364 ARG A C 1
ATOM 2833 O O . ARG A 1 364 ? 27.775 1.554 -10.484 1.00 96.75 364 ARG A O 1
ATOM 2840 N N . CYS A 1 365 ? 26.241 2.982 -11.298 1.00 97.81 365 CYS A N 1
ATOM 2841 C CA . CYS A 1 365 ? 27.066 3.492 -12.403 1.00 97.81 365 CYS A CA 1
ATOM 2842 C C . CYS A 1 365 ? 27.391 4.993 -12.334 1.00 97.81 365 CYS A C 1
ATOM 2844 O O . CYS A 1 365 ? 28.078 5.503 -13.208 1.00 97.81 365 CYS A O 1
ATOM 2846 N N . GLY A 1 366 ? 26.869 5.734 -11.353 1.00 97.69 366 GLY A N 1
ATOM 2847 C CA . GLY A 1 366 ? 27.088 7.180 -11.231 1.00 97.69 366 GLY A CA 1
ATOM 2848 C C . GLY A 1 366 ? 26.230 8.069 -12.143 1.00 97.69 366 GLY A C 1
ATOM 2849 O O . GLY A 1 366 ? 26.061 9.241 -11.814 1.00 97.69 366 GLY A O 1
ATOM 2850 N N . THR A 1 367 ? 25.618 7.544 -13.212 1.00 98.19 367 THR A N 1
ATOM 2851 C CA . THR A 1 367 ? 24.727 8.308 -14.113 1.00 98.19 367 THR A CA 1
ATOM 2852 C C . THR A 1 367 ? 23.587 8.981 -13.337 1.00 98.19 367 THR A C 1
ATOM 2854 O O . THR A 1 367 ? 22.993 8.323 -12.477 1.00 98.19 367 THR A O 1
ATOM 2857 N N . PRO A 1 368 ? 23.259 10.262 -13.593 1.00 98.44 368 PRO A N 1
ATOM 2858 C CA . PRO A 1 368 ? 22.156 10.936 -12.915 1.00 98.44 368 PRO A CA 1
ATOM 2859 C C . PRO A 1 368 ? 20.829 10.182 -13.061 1.00 98.44 368 PRO A C 1
ATOM 2861 O O . PRO A 1 368 ? 20.477 9.732 -14.148 1.00 98.44 368 PRO A O 1
ATOM 2864 N N . ILE A 1 369 ? 20.092 10.049 -11.958 1.00 98.56 369 ILE A N 1
ATOM 2865 C CA . ILE A 1 369 ? 18.737 9.491 -11.963 1.00 98.56 369 ILE A CA 1
ATOM 2866 C C . ILE A 1 369 ? 17.791 10.472 -12.653 1.00 98.56 369 ILE A C 1
ATOM 2868 O O . ILE A 1 369 ? 17.763 11.658 -12.317 1.00 98.56 369 ILE A O 1
ATOM 2872 N N . GLU A 1 370 ? 16.985 9.963 -13.574 1.00 98.38 370 GLU A N 1
ATOM 2873 C CA . GLU A 1 370 ? 15.934 10.713 -14.250 1.00 98.38 370 GLU A CA 1
ATOM 2874 C C . GLU A 1 370 ? 14.595 10.555 -13.531 1.00 98.38 370 GLU A C 1
ATOM 2876 O O . GLU A 1 370 ? 14.360 9.586 -12.800 1.00 98.38 370 GLU A O 1
ATOM 2881 N N . ALA A 1 371 ? 13.718 11.538 -13.730 1.00 97.94 371 ALA A N 1
ATOM 2882 C CA . ALA A 1 371 ? 12.350 11.483 -13.253 1.00 97.94 371 ALA A CA 1
ATOM 2883 C C . ALA A 1 371 ? 11.385 12.120 -14.248 1.00 97.94 371 ALA A C 1
ATOM 2885 O O . ALA A 1 371 ? 11.617 13.225 -14.735 1.00 97.94 371 ALA A O 1
ATOM 2886 N N . ARG A 1 372 ? 10.281 11.424 -14.522 1.00 97.12 372 ARG A N 1
ATOM 2887 C CA . ARG A 1 372 ? 9.224 11.872 -15.436 1.00 97.12 372 ARG A CA 1
ATOM 2888 C C . ARG A 1 372 ? 7.904 11.215 -15.056 1.00 97.12 372 ARG A C 1
ATOM 2890 O O . ARG A 1 372 ? 7.889 10.063 -14.627 1.00 97.12 372 ARG A O 1
ATOM 2897 N N . GLY A 1 373 ? 6.804 11.948 -15.196 1.00 96.38 373 GLY A N 1
ATOM 2898 C CA . GLY A 1 373 ? 5.465 11.419 -14.954 1.00 96.38 373 GLY A CA 1
ATOM 2899 C C . GLY A 1 373 ? 5.082 10.343 -15.972 1.00 96.38 373 GLY A C 1
ATOM 2900 O O . GLY A 1 373 ? 5.408 10.464 -17.151 1.00 96.38 373 GLY A O 1
ATOM 2901 N N . GLN A 1 374 ? 4.459 9.268 -15.491 1.00 94.38 374 GLN A N 1
ATOM 2902 C CA . GLN A 1 374 ? 4.150 8.052 -16.240 1.00 94.38 374 GLN A CA 1
ATOM 2903 C C . GLN A 1 374 ? 2.681 7.644 -16.056 1.00 94.38 374 GLN A C 1
ATOM 2905 O O . GLN A 1 374 ? 2.139 7.767 -14.953 1.00 94.38 374 GLN A O 1
ATOM 2910 N N . GLY A 1 375 ? 2.087 7.099 -17.124 1.00 89.69 375 GLY A N 1
ATOM 2911 C CA . GLY A 1 375 ? 0.715 6.586 -17.137 1.00 89.69 375 GLY A CA 1
ATOM 2912 C C . GLY A 1 375 ? -0.337 7.692 -17.054 1.00 89.69 375 GLY A C 1
ATOM 2913 O O . GLY A 1 375 ? -0.011 8.871 -16.913 1.00 89.69 375 GLY A O 1
ATOM 2914 N N . ASP A 1 376 ? -1.609 7.306 -17.097 1.00 83.94 376 ASP A N 1
ATOM 2915 C CA . ASP A 1 376 ? -2.734 8.256 -17.095 1.00 83.94 376 ASP A CA 1
ATOM 2916 C C . ASP A 1 376 ? -2.800 9.075 -15.799 1.00 83.94 376 ASP A C 1
ATOM 2918 O O . ASP A 1 376 ? -3.183 10.243 -15.789 1.00 83.94 376 ASP A O 1
ATOM 2922 N N . ALA A 1 377 ? -2.371 8.473 -14.687 1.00 84.00 377 ALA A N 1
ATOM 2923 C CA . ALA A 1 377 ? -2.287 9.134 -13.389 1.00 84.00 377 ALA A CA 1
ATOM 2924 C C . ALA A 1 377 ? -1.038 10.025 -13.240 1.00 84.00 377 ALA A C 1
ATOM 2926 O O . ALA A 1 377 ? -0.846 10.614 -12.178 1.00 84.00 377 ALA A O 1
ATOM 2927 N N . ASN A 1 378 ? -0.176 10.108 -14.260 1.00 91.25 378 ASN A N 1
ATOM 2928 C CA . ASN A 1 378 ? 1.037 10.926 -14.285 1.00 91.25 378 ASN A CA 1
ATOM 2929 C C . ASN A 1 378 ? 1.925 10.755 -13.032 1.00 91.25 378 ASN A C 1
ATOM 2931 O O . ASN A 1 378 ? 2.500 11.716 -12.514 1.00 91.25 378 ASN A O 1
ATOM 2935 N N . ARG A 1 379 ? 2.021 9.523 -12.506 1.00 91.69 379 ARG A N 1
ATOM 2936 C CA . ARG A 1 379 ? 2.825 9.221 -11.312 1.00 91.69 379 ARG A CA 1
ATOM 2937 C C . ARG A 1 379 ? 4.298 9.261 -11.691 1.00 91.69 379 ARG A C 1
ATOM 2939 O O . ARG A 1 379 ? 4.701 8.657 -12.683 1.00 91.69 379 ARG A O 1
ATOM 2946 N N . THR A 1 380 ? 5.114 9.957 -10.908 1.00 95.56 380 THR A N 1
ATOM 2947 C CA . THR A 1 380 ? 6.533 10.149 -11.240 1.00 95.56 380 THR A CA 1
ATOM 2948 C C . THR A 1 380 ? 7.273 8.812 -11.226 1.00 95.56 380 THR A C 1
ATOM 2950 O O . THR A 1 380 ? 7.373 8.167 -10.186 1.00 95.56 380 THR A O 1
ATOM 2953 N N . ALA A 1 381 ? 7.807 8.384 -12.366 1.00 97.25 381 ALA A N 1
ATOM 2954 C CA . ALA A 1 381 ? 8.789 7.311 -12.436 1.00 97.25 381 ALA A CA 1
ATOM 2955 C C . ALA A 1 381 ? 10.180 7.874 -12.123 1.00 97.25 381 ALA A C 1
ATOM 2957 O O . ALA A 1 381 ? 10.505 8.964 -12.584 1.00 97.25 381 ALA A O 1
ATOM 2958 N N . TYR A 1 382 ? 10.991 7.122 -11.377 1.00 98.12 382 TYR A N 1
ATOM 2959 C CA . TYR A 1 382 ? 12.403 7.415 -11.125 1.00 98.12 382 TYR A CA 1
ATOM 2960 C C . TYR A 1 382 ? 13.233 6.247 -11.648 1.00 98.12 382 TYR A C 1
ATOM 2962 O O . TYR A 1 382 ? 12.931 5.104 -11.305 1.00 98.12 382 TYR A O 1
ATOM 2970 N N . TRP A 1 383 ? 14.250 6.507 -12.466 1.00 98.44 383 TRP A N 1
ATOM 2971 C CA . TRP A 1 383 ? 15.079 5.443 -13.039 1.00 98.44 383 TRP A CA 1
ATOM 2972 C C . TRP A 1 383 ? 16.491 5.929 -13.372 1.00 98.44 383 TRP A C 1
ATOM 2974 O O . TRP A 1 383 ? 16.753 7.125 -13.479 1.00 98.44 383 TRP A O 1
ATOM 2984 N N . CYS A 1 384 ? 17.419 4.989 -13.530 1.00 98.50 384 CYS A N 1
ATOM 2985 C CA . CYS A 1 384 ? 18.734 5.257 -14.099 1.00 98.50 384 CYS A CA 1
ATOM 2986 C C . CYS A 1 384 ? 18.704 4.960 -15.607 1.00 98.50 384 CYS A C 1
ATOM 2988 O O . CYS A 1 384 ? 18.559 3.788 -15.958 1.00 98.50 384 CYS A O 1
ATOM 2990 N N . PRO A 1 385 ? 18.899 5.949 -16.498 1.00 97.75 385 PRO A N 1
ATOM 2991 C CA . PRO A 1 385 ? 18.821 5.727 -17.946 1.00 97.75 385 PRO A CA 1
ATOM 2992 C C . PRO A 1 385 ? 19.925 4.798 -18.475 1.00 97.75 385 PRO A C 1
ATOM 2994 O O . PRO A 1 385 ? 19.737 4.143 -19.489 1.00 97.75 385 PRO A O 1
ATOM 2997 N N . ALA A 1 386 ? 21.061 4.690 -17.775 1.00 97.75 386 ALA A N 1
ATOM 2998 C CA . ALA A 1 386 ? 22.160 3.810 -18.176 1.00 97.75 386 ALA A CA 1
ATOM 2999 C C . ALA A 1 386 ? 22.001 2.360 -17.685 1.00 97.75 386 ALA A C 1
ATOM 3001 O O . ALA A 1 386 ? 22.439 1.431 -18.353 1.00 97.75 386 ALA A O 1
ATOM 3002 N N . CYS A 1 387 ? 21.413 2.145 -16.502 1.00 97.50 387 CYS A N 1
ATOM 3003 C CA . CYS A 1 387 ? 21.240 0.794 -15.947 1.00 97.50 387 CYS A CA 1
ATOM 3004 C C . CYS A 1 387 ? 19.917 0.131 -16.342 1.00 97.50 387 CYS A C 1
ATOM 3006 O O . CYS A 1 387 ? 19.760 -1.055 -16.075 1.00 97.50 387 CYS A O 1
ATOM 3008 N N . GLN A 1 388 ? 18.960 0.900 -16.859 1.00 97.06 388 GLN A N 1
ATOM 3009 C CA . GLN A 1 388 ? 17.594 0.468 -17.159 1.00 97.06 388 GLN A CA 1
ATOM 3010 C C . GLN A 1 388 ? 17.222 0.920 -18.578 1.00 97.06 388 GLN A C 1
ATOM 3012 O O . GLN A 1 388 ? 16.234 1.636 -18.754 1.00 97.06 388 GLN A O 1
ATOM 3017 N N . ALA A 1 389 ? 18.076 0.586 -19.549 1.00 78.44 389 ALA A N 1
ATOM 3018 C CA . ALA A 1 389 ? 17.906 0.948 -20.956 1.00 78.44 389 ALA A CA 1
ATOM 3019 C C . ALA A 1 389 ? 16.851 0.073 -21.648 1.00 78.44 389 ALA A C 1
ATOM 3021 O O . ALA A 1 389 ? 16.819 -1.157 -21.399 1.00 78.44 389 ALA A O 1
#

Foldseek 3Di:
DDDDDDDDDDDDDDDDDDDDDDDDDDDDDDDDDDDDDDDDDDDDDDDDDDDDDDDDDDDDDDDDDDDPDAPLVPLVVPVVPPDDDDDDDDDDDDDDDDDDDDDDDDDDDDDDDDDDDDDDDDDDDDDDDDDDDPDPPPPDPPPPQDFQFLLQLLLLQVLCCVQAQFQWQKDFQDPLLVVVVVRVVRHRWHFHGWDGQFQWIWTATPPRWIKIWHQGGHKHKDKDFPPPDDDDGFRMWIDGDGIIITIHNTNDIDRDCVVSVQFFFELQDVVGPLVQLLVLLVVQQAFQQLVSQCPRNSYGGDDQQLSQQLCQQLLADSRDGSNRQDSVSSSSSSVSSSVQSVCCNVVVDHDGQWPPQAQAAGPPGGAGWHWWQGDPSRRIHIHRPVSHD

Solvent-accessible surface area (backbone atoms only — not comparable to full-atom values): 24582 Å² total; per-residue (Å²): 134,84,87,90,84,85,89,84,87,83,89,84,84,89,82,84,88,84,91,85,85,90,82,90,81,86,84,92,83,86,88,84,90,86,83,90,79,90,78,89,81,89,85,84,86,87,84,91,85,89,88,89,83,88,82,88,82,87,86,83,90,77,85,85,75,88,73,82,71,79,60,72,80,60,42,69,71,59,75,79,73,82,85,83,83,90,83,80,90,85,89,84,81,90,84,87,80,87,84,89,79,87,89,82,89,82,83,89,83,88,83,88,81,89,86,85,91,82,83,90,79,88,79,87,84,83,80,85,78,91,72,76,89,72,78,77,71,82,73,72,74,76,74,73,76,73,61,52,28,19,37,53,28,42,43,41,23,62,56,53,47,82,45,46,72,31,54,22,48,42,43,35,75,21,72,87,40,38,79,66,50,52,32,87,75,46,44,70,36,36,30,68,40,54,40,50,58,24,56,25,36,41,40,34,31,60,94,80,43,35,41,30,38,34,32,56,69,71,21,45,72,46,74,44,58,50,87,59,90,75,87,78,70,39,34,36,36,39,33,36,89,65,36,24,39,40,29,34,68,38,85,44,70,43,84,47,60,73,75,62,78,58,47,25,54,38,49,82,42,87,80,53,58,58,69,62,31,50,58,42,46,62,76,44,33,83,44,28,45,47,49,52,45,54,36,38,54,32,30,8,24,46,36,70,58,47,44,22,38,10,27,56,70,55,37,43,34,52,74,43,29,34,68,79,47,52,70,67,55,53,47,42,26,52,50,40,32,31,53,55,37,50,49,22,40,76,70,70,49,82,87,72,73,32,47,97,31,58,72,38,56,29,87,87,78,50,52,50,18,41,69,48,64,41,63,95,62,40,43,65,45,29,43,38,65,83,65,21,104

Secondary structure (DSSP, 8-state):
----------------------------------------------------------------------THHHHTTTTTS-------------------------------------PPPP-PPPPP---------------------HHHHHHHHHHHGGGTTSB-EEE--SHHHHTTTHHHHHTT-BEEEEEEETTEEEEEEGGG-EEEEE-TTT-EEEEEETTPPP-S--SEEEE-SSEEEEEES--EEES--TTGGG---BTTSSS--HHHHHHHHHTSTTSBHHHHTT-TTTSBS--HHHHHHHHHHTT--TTSBGGGS-HHHHHHHHHHHHHHHHHHHHH-----SSTT-TTSBPTTT-PBPEEEEETTTTEEEEE-TTT--

Sequence (389 aa):
STANRSQRAKRCRCSSRPASSPGRAGPFFGPDELTEHEAEDSVARGRLREGPTVCQKERHTLLAASRVVPVDEVAERIQGGVLGERHPERDTPRTNRNPAADGVEGQAERRAVEGVQGEPGRLPVPAARHSGPEALLPRHPGSLTRVPEGDSLARAARRLQELVGERVEVETPHPRAAVKRLAERLDGRRLLGVEAAGKNLVLRFEDGVVLRSHLRMSGRWQVRARGSKLFGRPWLVLRGAEREAVLWNGPVLELDDRAIRRLGPDILAQPPELDAMIANLRREPRRAVGDTLLDQRLVAGIGNVWKAEALWEARVSPWRAVSDTSDDELRAILQAAHELMTTSVETGRERRFVYNRAGRGCRRCGTPIEARGQGDANRTAYWCPACQA

Mean predicted aligned error: 17.58 Å

pLDDT: mean 71.73, std 31.19, range [23.97, 98.88]

Nearest PDB structures (foldseek):
  1kfv-assembly1_A  TM=8.497E-01  e=5.092E-20  Lactococcus lactis
  1tdz-assembly1_A  TM=8.454E-01  e=7.699E-20  Lactococcus lactis
  4pdi-assembly1_A  TM=8.512E-01  e=1.164E-19  Lactococcus cremoris
  3w0f-assembly1_A  TM=8.313E-01  e=4.026E-18  Mus musculus
  1q39-assembly1_A  TM=4.768E-01  e=7.699E-20  Escherichia coli